Protein AF-A0A1F9FUG2-F1 (afdb_monomer)

Solvent-accessible surface area (backbone atoms only — not comparable to full-atom values): 23992 Å² total; per-residue (Å²): 134,61,68,73,54,54,50,52,51,43,52,47,47,46,50,37,48,52,38,9,54,42,30,33,68,20,36,70,63,95,47,53,43,41,27,38,50,84,50,71,57,37,50,53,58,40,46,57,59,50,36,27,76,37,62,72,52,45,26,29,52,54,48,45,42,77,77,50,46,80,64,53,44,58,70,58,37,41,52,51,54,63,70,66,72,43,46,67,52,24,31,48,50,25,28,53,40,50,73,71,40,47,80,83,36,43,69,44,36,53,52,19,57,75,59,46,72,91,72,84,62,76,39,66,48,55,83,70,70,69,81,81,84,64,55,65,69,32,66,60,35,44,76,50,30,28,49,40,50,64,70,86,64,50,94,35,63,56,57,70,68,57,29,44,43,56,23,35,59,58,47,30,23,71,73,64,36,59,44,72,62,17,53,50,53,39,53,50,50,40,43,52,61,39,36,81,75,37,99,64,79,70,79,37,54,64,54,50,12,57,67,64,77,48,57,50,69,56,41,50,51,50,47,52,53,33,40,75,68,56,44,35,41,84,32,76,85,37,92,87,42,84,84,54,72,31,73,41,74,46,73,91,83,66,71,76,41,48,93,81,37,47,68,35,72,64,56,44,57,61,53,32,50,44,47,51,48,49,53,50,51,52,52,50,59,72,72,56,85,52,64,68,60,47,42,51,55,52,50,54,48,45,72,68,41,46,57,59,54,63,64,33,89,66,50,68,52,72,76,68,91,65,79,80,76,67,65,73,85,80,53,53,62,65,57,54,49,47,53,53,38,54,53,52,45,53,51,45,31,60,44,38,48,47,44,34,32,30,37,71,84,81,62,52,70,43,72,45,92,61,84,65,58,72,77,65,68,74,61,92,84,58,92,86,53,67,52,62,40,90,85,77,65,53,69,38,61,57,81,48,73,57,36,35,32,45,48,98,71,56,46,81,38,71,49,77,61,79,74,89,126

Sequence (421 aa):
MSQKKYHKELLKIVLDLAWAQWNRLGLLGASGTNLFSTDIEASILLFADVVRYDGRLYDGVWYWFKRYGDVVNQERLKTLIQKEKDEWVARFLGAFLEKQSPSQWKTVIKQCQRMCTPTWKEIPLSTTMSQKGWGDKDTLFLKWGILFHDVLPREKLQDHDWILRTNAQLRYRYLCGVSLRADVLYLLSVSHKIKHKKEKDYHTSVRLAYLLDCNLSTVHRIKNDFEKGGFLSPSRDSVHNPHIMTWSFQNHVFLPSDKYFDHGIVYWSDINRLLRAALILNTELMEIQDEAICKSHIVTFQDKFFPILDNHHEIPVFAPYGTALKPLEDYSVEQLIALVVERLQLFSYIICQALMLRCARCKTIFPSPMQGMISSLKKSELFNNTIQCPHCGFSFLTSKPDFFYYSNIGTEELILFQSES

Nearest PDB structures (foldseek):
  2jt1-assembly1_A  TM=7.414E-01  e=3.542E-01  Salmonella enterica subsp. enterica serovar Typhimurium str. LT2
  3bj6-assembly1_B  TM=3.989E-01  e=2.202E-01  Ruegeria pomeroyi DSS-3
  2fbh-assembly1_A  TM=4.488E-01  e=2.663E-01  Pseudomonas aeruginosa
  4zzl-assembly1_A  TM=3.578E-01  e=1.910E-01  Pseudomonas aeruginosa
  4em0-assembly1_B  TM=3.199E-01  e=4.492E-01  Staphylococcus aureus subsp. aureus MRSA252

pLDDT: mean 78.96, std 16.99, range [36.53, 98.19]

Structure (mmCIF, N/CA/C/O backbone):
data_AF-A0A1F9FUG2-F1
#
_entry.id   AF-A0A1F9FUG2-F1
#
loop_
_atom_site.group_PDB
_atom_site.id
_atom_site.type_symbol
_atom_site.label_atom_id
_atom_site.label_alt_id
_atom_site.label_comp_id
_atom_site.label_asym_id
_atom_site.label_entity_id
_atom_site.label_seq_id
_atom_site.pdbx_PDB_ins_code
_atom_site.Cartn_x
_atom_site.Cartn_y
_atom_site.Cartn_z
_atom_site.occupancy
_atom_site.B_iso_or_equiv
_atom_site.auth_seq_id
_atom_site.auth_comp_id
_atom_site.auth_asym_id
_atom_site.auth_atom_id
_atom_site.pdbx_PDB_model_num
ATOM 1 N N . MET A 1 1 ? -23.568 17.817 12.017 1.00 53.44 1 MET A N 1
ATOM 2 C CA . MET A 1 1 ? -23.469 16.395 11.596 1.00 53.44 1 MET A CA 1
ATOM 3 C C . MET A 1 1 ? -22.991 15.582 12.790 1.00 53.44 1 MET A C 1
ATOM 5 O O . MET A 1 1 ? -22.124 16.075 13.488 1.00 53.44 1 MET A O 1
ATOM 9 N N . SER A 1 2 ? -23.548 14.396 13.065 1.00 73.25 2 SER A N 1
ATOM 10 C CA . SER A 1 2 ? -23.155 13.596 14.244 1.00 73.25 2 SER A CA 1
ATOM 11 C C . SER A 1 2 ? -21.760 12.977 14.085 1.00 73.25 2 SER A C 1
ATOM 13 O O . SER A 1 2 ? -21.471 12.479 12.998 1.00 73.25 2 SER A O 1
ATOM 15 N N . GLN A 1 3 ? -20.976 12.873 15.162 1.00 71.69 3 GLN A N 1
ATOM 16 C CA . GLN A 1 3 ? -19.680 12.170 15.241 1.00 71.69 3 GLN A CA 1
ATOM 17 C C . GLN A 1 3 ? -19.681 10.804 14.517 1.00 71.69 3 GLN A C 1
ATOM 19 O O . GLN A 1 3 ? -18.823 10.527 13.682 1.00 71.69 3 GLN A O 1
ATOM 24 N N . LYS A 1 4 ? -20.738 9.996 14.700 1.00 80.81 4 LYS A N 1
ATOM 25 C CA . LYS A 1 4 ? -20.936 8.701 14.008 1.00 80.81 4 LYS A CA 1
ATOM 26 C C . LYS A 1 4 ? -20.888 8.771 12.475 1.00 80.81 4 LYS A C 1
ATOM 28 O O . LYS A 1 4 ? -20.568 7.773 11.835 1.00 80.81 4 LYS A O 1
ATOM 33 N N . LYS A 1 5 ? -21.258 9.906 11.875 1.00 83.69 5 LYS A N 1
ATOM 34 C CA . LYS A 1 5 ? -21.234 10.098 10.418 1.00 83.69 5 LYS A CA 1
ATOM 35 C C . LYS A 1 5 ? -19.790 10.208 9.929 1.00 83.69 5 LYS A C 1
ATOM 37 O O . LYS A 1 5 ? -19.425 9.480 9.014 1.00 83.69 5 LYS A O 1
ATOM 42 N N . TYR A 1 6 ? -18.974 11.024 10.593 1.00 81.38 6 TYR A N 1
ATOM 43 C CA . TYR A 1 6 ? -17.572 11.198 10.224 1.00 81.38 6 TYR A CA 1
ATOM 44 C C . TYR A 1 6 ? -16.756 9.917 10.390 1.00 81.38 6 TYR A C 1
ATOM 46 O O . TYR A 1 6 ? -15.960 9.594 9.518 1.00 81.38 6 TYR A O 1
ATOM 54 N N . HIS A 1 7 ? -17.019 9.128 11.437 1.00 84.25 7 HIS A N 1
ATOM 55 C CA . HIS A 1 7 ? -16.377 7.819 11.594 1.00 84.25 7 HIS A CA 1
ATOM 56 C C . HIS A 1 7 ? -16.647 6.881 10.415 1.00 84.25 7 HIS A C 1
ATOM 58 O O . HIS A 1 7 ? -15.749 6.207 9.909 1.00 84.25 7 HIS A O 1
ATOM 64 N N . LYS A 1 8 ? -17.901 6.847 9.947 1.00 89.19 8 LYS A N 1
ATOM 65 C CA . LYS A 1 8 ? -18.280 6.058 8.770 1.00 89.19 8 LYS A CA 1
ATOM 66 C C . LYS A 1 8 ? -17.618 6.586 7.500 1.00 89.19 8 LYS A C 1
ATOM 68 O O . LYS A 1 8 ? -17.197 5.782 6.676 1.00 89.19 8 LYS A O 1
ATOM 73 N N . GLU A 1 9 ? -17.529 7.904 7.339 1.00 88.69 9 GLU A N 1
ATOM 74 C CA . GLU A 1 9 ? -16.886 8.534 6.181 1.00 88.69 9 GLU A CA 1
ATOM 75 C C . GLU A 1 9 ? -15.378 8.270 6.152 1.00 88.69 9 GLU A C 1
ATOM 77 O O . GLU A 1 9 ? -14.865 7.833 5.125 1.00 88.69 9 GLU A O 1
ATOM 82 N N . LEU A 1 10 ? -14.684 8.435 7.281 1.00 89.62 10 LEU A N 1
ATOM 83 C CA . LEU A 1 10 ? -13.253 8.162 7.397 1.00 89.62 10 LEU A CA 1
ATOM 84 C C . LEU A 1 10 ? -12.935 6.694 7.091 1.00 89.62 10 LEU A C 1
ATOM 86 O O . LEU A 1 10 ? -12.085 6.408 6.247 1.00 89.62 10 LEU A O 1
ATOM 90 N N . LEU A 1 11 ? -13.670 5.763 7.713 1.00 92.06 11 LEU A N 1
ATOM 91 C CA . LEU A 1 11 ? -13.521 4.335 7.437 1.00 92.06 11 LEU A CA 1
ATOM 92 C C . LEU A 1 11 ? -13.787 4.021 5.960 1.00 92.06 11 LEU A C 1
ATOM 94 O O . LEU A 1 11 ? -13.017 3.290 5.339 1.00 92.06 11 LEU A O 1
ATOM 98 N N . LYS A 1 12 ? -14.848 4.596 5.380 1.00 91.75 12 LYS A N 1
ATOM 99 C CA . LYS A 1 12 ? -15.172 4.421 3.962 1.00 91.75 12 LYS A CA 1
ATOM 100 C C . LYS A 1 12 ? -14.026 4.886 3.063 1.00 91.75 12 LYS A C 1
ATOM 102 O O . LYS A 1 12 ? -13.679 4.162 2.139 1.00 91.75 12 LYS A O 1
ATOM 107 N N . ILE A 1 13 ? -13.428 6.049 3.330 1.00 90.50 13 ILE A N 1
ATOM 108 C CA . ILE A 1 13 ? -12.321 6.581 2.520 1.00 90.50 13 ILE A CA 1
ATOM 109 C C . ILE A 1 13 ? -11.106 5.654 2.572 1.00 90.50 13 ILE A C 1
ATOM 111 O O . ILE A 1 13 ? -10.525 5.356 1.528 1.00 90.50 13 ILE A O 1
ATOM 115 N N . VAL A 1 14 ? -10.736 5.172 3.763 1.00 93.75 14 VAL A N 1
ATOM 116 C CA . VAL A 1 14 ? -9.607 4.243 3.909 1.00 93.75 14 VAL A CA 1
ATOM 117 C C . VAL A 1 14 ? -9.876 2.932 3.167 1.00 93.75 14 VAL A C 1
ATOM 119 O O . VAL A 1 14 ? -9.007 2.453 2.438 1.00 93.75 14 VAL A O 1
ATOM 122 N N . LEU A 1 15 ? -11.085 2.377 3.298 1.00 93.38 15 LEU A N 1
ATOM 123 C CA . LEU A 1 15 ? -11.486 1.173 2.570 1.00 93.38 15 LEU A CA 1
ATOM 124 C C . LEU A 1 15 ? -11.475 1.393 1.054 1.00 93.38 15 LEU A C 1
ATOM 126 O O . LEU A 1 15 ? -10.955 0.546 0.336 1.00 93.38 15 LEU A O 1
ATOM 130 N N . ASP A 1 16 ? -11.985 2.524 0.566 1.00 92.00 16 ASP A N 1
ATOM 131 C CA . ASP A 1 16 ? -11.990 2.851 -0.863 1.00 92.00 16 ASP A CA 1
ATOM 132 C C . ASP A 1 16 ? -10.573 2.964 -1.431 1.00 92.00 16 ASP A C 1
ATOM 134 O O . ASP A 1 16 ? -10.309 2.461 -2.521 1.00 92.00 16 ASP A O 1
ATOM 138 N N . LEU A 1 17 ? -9.648 3.580 -0.689 1.00 93.12 17 LEU A N 1
ATOM 139 C CA . LEU A 1 17 ? -8.240 3.685 -1.079 1.00 93.12 17 LEU A CA 1
ATOM 140 C C . LEU A 1 17 ? -7.525 2.331 -1.065 1.00 93.12 17 LEU A C 1
ATOM 142 O O . LEU A 1 17 ? -6.731 2.050 -1.964 1.00 93.12 17 LEU A O 1
ATOM 146 N N . ALA A 1 18 ? -7.807 1.480 -0.077 1.00 95.38 18 ALA A N 1
ATOM 147 C CA . ALA A 1 18 ? -7.277 0.121 -0.047 1.00 95.38 18 ALA A CA 1
ATOM 148 C C . ALA A 1 18 ? -7.804 -0.694 -1.238 1.00 95.38 18 ALA A C 1
ATOM 150 O O . ALA A 1 18 ? -7.018 -1.287 -1.977 1.00 95.38 18 ALA A O 1
ATOM 151 N N . TRP A 1 19 ? -9.117 -0.661 -1.484 1.00 94.56 19 TRP A N 1
ATOM 152 C CA . TRP A 1 19 ? -9.722 -1.286 -2.658 1.00 94.56 19 TRP A CA 1
ATOM 153 C C . TRP A 1 19 ? -9.151 -0.732 -3.959 1.00 94.56 19 TRP A C 1
ATOM 155 O O . TRP A 1 19 ? -8.873 -1.515 -4.855 1.00 94.56 19 TRP A O 1
ATOM 165 N N . ALA A 1 20 ? -8.889 0.570 -4.070 1.00 93.00 20 ALA A N 1
ATOM 166 C CA . ALA A 1 20 ? -8.302 1.146 -5.276 1.00 93.00 20 ALA A CA 1
ATOM 167 C C . ALA A 1 20 ? -6.901 0.599 -5.588 1.00 93.00 20 ALA A C 1
ATOM 169 O O . ALA A 1 20 ? -6.603 0.316 -6.754 1.00 93.00 20 ALA A O 1
ATOM 170 N N . GLN A 1 21 ? -6.060 0.406 -4.564 1.00 95.00 21 GLN A N 1
ATOM 171 C CA . GLN A 1 21 ? -4.744 -0.229 -4.710 1.00 95.00 21 GLN A CA 1
ATOM 172 C C . GLN A 1 21 ? -4.877 -1.681 -5.193 1.00 95.00 21 GLN A C 1
ATOM 174 O O . GLN A 1 21 ? -4.188 -2.097 -6.123 1.00 95.00 21 GLN A O 1
ATOM 179 N N . TRP A 1 22 ? -5.809 -2.443 -4.623 1.00 96.00 22 TRP A N 1
ATOM 180 C CA . TRP A 1 22 ? -6.008 -3.845 -4.988 1.00 96.00 22 TRP A CA 1
ATOM 181 C C . TRP A 1 22 ? -6.750 -4.048 -6.316 1.00 96.00 22 TRP A C 1
ATOM 183 O O . TRP A 1 22 ? -6.428 -4.966 -7.067 1.00 96.00 22 TRP A O 1
ATOM 193 N N . ASN A 1 23 ? -7.669 -3.157 -6.678 1.00 93.69 23 ASN A N 1
ATOM 194 C CA . ASN A 1 23 ? -8.312 -3.138 -7.990 1.00 93.69 23 ASN A CA 1
ATOM 195 C C . ASN A 1 23 ? -7.268 -2.946 -9.096 1.00 93.69 23 ASN A C 1
ATOM 197 O O . ASN A 1 23 ? -7.302 -3.618 -10.123 1.00 93.69 23 ASN A O 1
ATOM 201 N N . ARG A 1 24 ? -6.263 -2.098 -8.845 1.00 92.31 24 ARG A N 1
ATOM 202 C CA . ARG A 1 24 ? -5.104 -1.913 -9.732 1.00 92.31 24 ARG A CA 1
ATOM 203 C C . ARG A 1 24 ? -4.218 -3.164 -9.838 1.00 92.31 24 ARG A C 1
ATOM 205 O O . ARG A 1 24 ? -3.520 -3.336 -10.836 1.00 92.31 24 ARG A O 1
ATOM 212 N N . LEU A 1 25 ? -4.265 -4.054 -8.850 1.00 95.06 25 LEU A N 1
ATOM 213 C CA . LEU A 1 25 ? -3.612 -5.367 -8.876 1.00 95.06 25 LEU A CA 1
ATOM 214 C C . LEU A 1 25 ? -4.491 -6.471 -9.481 1.00 95.06 25 LEU A C 1
ATOM 216 O O . LEU A 1 25 ? -4.053 -7.619 -9.549 1.00 95.06 25 LEU A O 1
ATOM 220 N N . GLY A 1 26 ? -5.698 -6.136 -9.946 1.00 94.44 26 GLY A N 1
ATOM 221 C CA . GLY A 1 26 ? -6.596 -7.076 -10.607 1.00 94.44 26 GLY A CA 1
ATOM 222 C C . GLY A 1 26 ? -7.781 -7.540 -9.793 1.00 94.44 26 GLY A C 1
ATOM 223 O O . GLY A 1 26 ? -8.523 -8.372 -10.297 1.00 94.44 26 GLY A O 1
ATOM 224 N N . LEU A 1 27 ? -7.982 -7.072 -8.562 1.00 94.38 27 LEU A N 1
ATOM 225 C CA . LEU A 1 27 ? -9.148 -7.505 -7.796 1.00 94.38 27 LEU A CA 1
ATOM 226 C C . LEU A 1 27 ? -10.426 -6.861 -8.343 1.00 94.38 27 LEU A C 1
ATOM 228 O O . LEU A 1 27 ? -10.450 -5.695 -8.730 1.00 94.38 27 LEU A O 1
ATOM 232 N N . LEU A 1 28 ? -11.511 -7.632 -8.358 1.00 89.00 28 LEU A N 1
ATOM 233 C CA . LEU A 1 28 ? -12.848 -7.130 -8.664 1.00 89.00 28 LEU A CA 1
ATOM 234 C C . LEU A 1 28 ? -13.474 -6.547 -7.390 1.00 89.00 28 LEU A C 1
ATOM 236 O O . LEU A 1 28 ? -13.948 -7.289 -6.523 1.00 89.00 28 LEU A O 1
ATOM 240 N N . GLY A 1 29 ? -13.465 -5.218 -7.277 1.00 83.56 29 GLY A N 1
ATOM 241 C CA . GLY A 1 29 ? -13.989 -4.466 -6.135 1.00 83.56 29 GLY A CA 1
ATOM 242 C C . GLY A 1 29 ? -14.964 -3.353 -6.526 1.00 83.56 29 GLY A C 1
ATOM 243 O O . GLY A 1 29 ? -15.112 -3.014 -7.695 1.00 83.56 29 GLY A O 1
ATOM 244 N N . ALA A 1 30 ? -15.639 -2.780 -5.525 1.00 70.56 30 ALA A N 1
ATOM 245 C CA . ALA A 1 30 ? -16.687 -1.768 -5.718 1.00 70.56 30 ALA A CA 1
ATOM 246 C C . ALA A 1 30 ? -16.171 -0.314 -5.786 1.00 70.56 30 ALA A C 1
ATOM 248 O O . ALA A 1 30 ? -16.952 0.595 -6.061 1.00 70.56 30 ALA A O 1
ATOM 249 N N . SER A 1 31 ? -14.888 -0.085 -5.499 1.00 81.25 31 SER A N 1
ATOM 250 C CA . SER A 1 31 ? -14.279 1.253 -5.469 1.00 81.25 31 SER A CA 1
ATOM 251 C C . SER A 1 31 ? -13.568 1.583 -6.790 1.00 81.25 31 SER A C 1
ATOM 253 O O . SER A 1 31 ? -13.533 0.771 -7.715 1.00 81.25 31 SER A O 1
ATOM 255 N N . GLY A 1 32 ? -12.995 2.787 -6.888 1.00 83.12 32 GLY A N 1
ATOM 256 C CA . GLY A 1 32 ? -12.189 3.198 -8.042 1.00 83.12 32 GLY A CA 1
ATOM 257 C C . GLY A 1 32 ? -10.951 2.319 -8.258 1.00 83.12 32 GLY A C 1
ATOM 258 O O . GLY A 1 32 ? -10.677 1.397 -7.496 1.00 83.12 32 GLY A O 1
ATOM 259 N N . THR A 1 33 ? -10.183 2.596 -9.309 1.00 86.38 33 THR A N 1
ATOM 260 C CA . THR A 1 33 ? -8.877 1.955 -9.539 1.00 86.38 33 THR A CA 1
ATOM 261 C C . THR A 1 33 ? -7.780 2.984 -9.312 1.00 86.38 33 THR A C 1
ATOM 263 O O . THR A 1 33 ? -7.909 4.105 -9.789 1.00 86.38 33 THR A O 1
ATOM 266 N N . ASN A 1 34 ? -6.703 2.624 -8.611 1.00 89.38 34 ASN A N 1
ATOM 267 C CA . ASN A 1 34 ? -5.526 3.484 -8.483 1.00 89.38 34 ASN A CA 1
ATOM 268 C C . ASN A 1 34 ? -4.868 3.695 -9.858 1.00 89.38 34 ASN A C 1
ATOM 270 O O . ASN A 1 34 ? -4.516 2.730 -10.539 1.00 89.38 34 ASN A O 1
ATOM 274 N N . LEU A 1 35 ? -4.682 4.953 -10.256 1.00 85.31 35 LEU A N 1
ATOM 275 C CA . LEU A 1 35 ? -4.138 5.316 -11.571 1.00 85.31 35 LEU A CA 1
ATOM 276 C C . LEU A 1 35 ? -2.665 5.733 -11.529 1.00 85.31 35 LEU A C 1
ATOM 278 O O . LEU A 1 35 ? -2.045 5.997 -12.562 1.00 85.31 35 LEU A O 1
ATOM 282 N N . PHE A 1 36 ? -2.084 5.759 -10.341 1.00 88.50 36 PHE A N 1
ATOM 283 C CA . PHE A 1 36 ? -0.675 6.021 -10.120 1.00 88.50 36 PHE A CA 1
ATOM 284 C C . PHE A 1 36 ? 0.094 4.705 -10.016 1.00 88.50 36 PHE A C 1
ATOM 286 O O . PHE A 1 36 ? -0.472 3.613 -10.141 1.00 88.50 36 PHE A O 1
ATOM 293 N N . SER A 1 37 ? 1.405 4.805 -9.782 1.00 88.88 37 SER A N 1
ATOM 294 C CA . SER A 1 37 ? 2.208 3.634 -9.445 1.00 88.88 37 SER A CA 1
ATOM 295 C C . SER A 1 37 ? 1.546 2.836 -8.317 1.00 88.88 37 SER A C 1
ATOM 297 O O . SER A 1 37 ? 0.805 3.417 -7.533 1.00 88.88 37 SER A O 1
ATOM 299 N N . THR A 1 38 ? 1.771 1.530 -8.215 1.00 89.06 38 THR A N 1
ATOM 300 C CA . THR A 1 38 ? 1.345 0.719 -7.063 1.00 89.06 38 THR A CA 1
ATOM 301 C C . THR A 1 38 ? 2.572 0.129 -6.398 1.00 89.06 38 THR A C 1
ATOM 303 O O . THR A 1 38 ? 3.596 -0.058 -7.049 1.00 89.06 38 THR A O 1
ATOM 306 N N . ASP A 1 39 ? 2.463 -0.127 -5.102 1.00 94.50 39 ASP A N 1
ATOM 307 C CA . ASP A 1 39 ? 3.469 -0.817 -4.316 1.00 94.50 39 ASP A CA 1
ATOM 308 C C . ASP A 1 39 ? 2.815 -2.025 -3.646 1.00 94.50 39 ASP A C 1
ATOM 310 O O . ASP A 1 39 ? 2.018 -1.883 -2.715 1.00 94.50 39 ASP A O 1
ATOM 314 N N . ILE A 1 40 ? 3.137 -3.217 -4.146 1.00 96.81 40 ILE A N 1
ATOM 315 C CA . ILE A 1 40 ? 2.539 -4.471 -3.687 1.00 96.81 40 ILE A CA 1
ATOM 316 C C . ILE A 1 40 ? 2.840 -4.710 -2.203 1.00 96.81 40 ILE A C 1
ATOM 318 O O . ILE A 1 40 ? 1.921 -4.979 -1.431 1.00 96.81 40 ILE A O 1
ATOM 322 N N . GLU A 1 41 ? 4.099 -4.581 -1.773 1.00 97.69 41 GLU A N 1
ATOM 323 C CA . GLU A 1 41 ? 4.466 -4.876 -0.383 1.00 97.69 41 GLU A CA 1
ATOM 324 C C . GLU A 1 41 ? 3.886 -3.854 0.601 1.00 97.69 41 GLU A C 1
ATOM 326 O O . GLU A 1 41 ? 3.427 -4.243 1.675 1.00 97.69 41 GLU A O 1
ATOM 331 N N . ALA A 1 42 ? 3.830 -2.570 0.236 1.00 96.19 42 ALA A N 1
ATOM 332 C CA . ALA A 1 42 ? 3.160 -1.570 1.066 1.00 96.19 42 ALA A CA 1
ATOM 333 C C . ALA A 1 42 ? 1.639 -1.803 1.127 1.00 96.19 42 ALA A C 1
ATOM 335 O O . ALA A 1 42 ? 1.034 -1.617 2.186 1.00 96.19 42 ALA A O 1
ATOM 336 N N . SER A 1 43 ? 1.009 -2.232 0.025 1.00 97.31 43 SER A N 1
ATOM 337 C CA . SER A 1 43 ? -0.428 -2.564 -0.020 1.00 97.31 43 SER A CA 1
ATOM 338 C C . SER A 1 43 ? -0.771 -3.746 0.894 1.00 97.31 43 SER A C 1
ATOM 340 O O . SER A 1 43 ? -1.830 -3.761 1.523 1.00 97.31 43 SER A O 1
ATOM 342 N N . ILE A 1 44 ? 0.142 -4.718 1.015 1.00 97.88 44 ILE A N 1
ATOM 343 C CA . ILE A 1 44 ? 0.012 -5.877 1.913 1.00 97.88 44 ILE A CA 1
ATOM 344 C C . ILE A 1 44 ? -0.000 -5.452 3.390 1.00 97.88 44 ILE A C 1
ATOM 346 O O . ILE A 1 44 ? -0.750 -6.024 4.181 1.00 97.88 44 ILE A O 1
ATOM 350 N N . LEU A 1 45 ? 0.778 -4.436 3.778 1.00 97.00 45 LEU A N 1
ATOM 351 C CA . LEU A 1 45 ? 0.737 -3.920 5.152 1.00 97.00 45 LEU A CA 1
ATOM 352 C C . LEU A 1 45 ? -0.599 -3.248 5.464 1.00 97.00 45 LEU A C 1
ATOM 354 O O . LEU A 1 45 ? -1.174 -3.509 6.515 1.00 97.00 45 LEU A O 1
ATOM 358 N N . LEU A 1 46 ? -1.118 -2.418 4.549 1.00 96.94 46 LEU A N 1
ATOM 359 C CA . LEU A 1 46 ? -2.438 -1.809 4.729 1.00 96.94 46 LEU A CA 1
ATOM 360 C C . LEU A 1 46 ? -3.524 -2.884 4.826 1.00 96.94 46 LEU A C 1
ATOM 362 O O . LEU A 1 46 ? -4.398 -2.791 5.687 1.00 96.94 46 LEU A O 1
ATOM 366 N N . PHE A 1 47 ? -3.442 -3.913 3.973 1.00 96.69 47 PHE A N 1
ATOM 367 C CA . PHE A 1 47 ? -4.351 -5.059 3.970 1.00 96.69 47 PHE A CA 1
ATOM 368 C C . PHE A 1 47 ? -4.513 -5.688 5.360 1.00 96.69 47 PHE A C 1
ATOM 370 O O . PHE A 1 47 ? -5.645 -5.969 5.755 1.00 96.69 47 PHE A O 1
ATOM 377 N N . ALA A 1 48 ? -3.423 -5.833 6.122 1.00 95.62 48 ALA A N 1
ATOM 378 C CA . ALA A 1 48 ? -3.458 -6.411 7.465 1.00 95.62 48 ALA A CA 1
ATOM 379 C C . ALA A 1 48 ? -4.394 -5.671 8.438 1.00 95.62 48 ALA A C 1
ATOM 381 O O . ALA A 1 48 ? -4.963 -6.292 9.334 1.00 95.62 48 ALA A O 1
ATOM 382 N N . ASP A 1 49 ? -4.601 -4.366 8.253 1.00 93.75 49 ASP A N 1
ATOM 383 C CA . ASP A 1 49 ? -5.523 -3.578 9.074 1.00 93.75 49 ASP A CA 1
ATOM 384 C C . ASP A 1 49 ? -6.924 -3.491 8.475 1.00 93.75 49 ASP A C 1
ATOM 386 O O . ASP A 1 49 ? -7.916 -3.671 9.185 1.00 93.75 49 ASP A O 1
ATOM 390 N N . VAL A 1 50 ? -7.040 -3.244 7.166 1.00 93.62 50 VAL A N 1
ATOM 391 C CA . VAL A 1 50 ? -8.355 -3.024 6.535 1.00 93.62 50 VAL A CA 1
ATOM 392 C C . VAL A 1 50 ? -9.228 -4.274 6.514 1.00 93.62 50 VAL A C 1
ATOM 394 O O . VAL A 1 50 ? -10.455 -4.174 6.541 1.00 93.62 50 VAL A O 1
ATOM 397 N N . VAL A 1 51 ? -8.616 -5.457 6.541 1.00 91.25 51 VAL A N 1
ATOM 398 C CA . VAL A 1 51 ? -9.324 -6.739 6.564 1.00 91.25 51 VAL A CA 1
ATOM 399 C C . VAL A 1 51 ? -10.232 -6.906 7.786 1.00 91.25 51 VAL A C 1
ATOM 401 O O . VAL A 1 51 ? -11.235 -7.617 7.728 1.00 91.25 51 VAL A O 1
ATOM 404 N N . ARG A 1 52 ? -9.923 -6.201 8.882 1.00 89.25 52 ARG A N 1
ATOM 405 C CA . ARG A 1 52 ? -10.736 -6.205 10.102 1.00 89.25 52 ARG A CA 1
ATOM 406 C C . ARG A 1 52 ? -12.110 -5.574 9.888 1.00 89.25 52 ARG A C 1
ATOM 408 O O . ARG A 1 52 ? -13.064 -5.899 10.598 1.00 89.25 52 ARG A O 1
ATOM 415 N N . TYR A 1 53 ? -12.199 -4.690 8.897 1.00 89.25 53 TYR A N 1
ATOM 416 C CA . TYR A 1 53 ? -13.372 -3.883 8.595 1.00 89.25 53 TYR A CA 1
ATOM 417 C C . TYR A 1 53 ? -14.105 -4.340 7.326 1.00 89.25 53 TYR A C 1
ATOM 419 O O . TYR A 1 53 ? -15.310 -4.115 7.226 1.00 89.25 53 TYR A O 1
ATOM 427 N N . ASP A 1 54 ? -13.421 -5.000 6.381 1.00 88.56 54 ASP A N 1
ATOM 428 C CA . ASP A 1 54 ? -14.026 -5.534 5.152 1.00 88.56 54 ASP A CA 1
ATOM 429 C C . ASP A 1 54 ? -13.487 -6.928 4.786 1.00 88.56 54 ASP A C 1
ATOM 431 O O . ASP A 1 54 ? -12.485 -7.080 4.082 1.00 88.56 54 ASP A O 1
ATOM 435 N N . GLY A 1 55 ? -14.207 -7.970 5.212 1.00 86.50 55 GLY A N 1
ATOM 436 C CA . GLY A 1 55 ? -13.855 -9.363 4.918 1.00 86.50 55 GLY A CA 1
ATOM 437 C C . GLY A 1 55 ? -13.870 -9.717 3.425 1.00 86.50 55 GLY A C 1
ATOM 438 O O . GLY A 1 55 ? -13.203 -10.660 3.017 1.00 86.50 55 GLY A O 1
ATOM 439 N N . ARG A 1 56 ? -14.549 -8.943 2.563 1.00 87.38 56 ARG A N 1
ATOM 440 C CA . ARG A 1 56 ? -14.535 -9.205 1.109 1.00 87.38 56 ARG A CA 1
ATOM 441 C C . ARG A 1 56 ? -13.147 -8.983 0.513 1.00 87.38 56 ARG A C 1
ATOM 443 O O . ARG A 1 56 ? -12.830 -9.592 -0.509 1.00 87.38 56 ARG A O 1
ATOM 450 N N . LEU A 1 57 ? -12.350 -8.107 1.129 1.00 90.69 57 LEU A N 1
ATOM 451 C CA . LEU A 1 57 ? -10.977 -7.861 0.715 1.00 90.69 57 LEU A CA 1
ATOM 452 C C . LEU A 1 57 ? -10.066 -9.031 1.107 1.00 90.69 57 LEU A C 1
ATOM 454 O O . LEU A 1 57 ? -9.189 -9.374 0.321 1.00 90.69 57 LEU A O 1
ATOM 458 N N . TYR A 1 58 ? -10.315 -9.699 2.246 1.00 91.50 58 TYR A N 1
ATOM 459 C CA . TYR A 1 58 ? -9.627 -10.952 2.603 1.00 91.50 58 TYR A CA 1
ATOM 460 C C . TYR A 1 58 ? -9.740 -11.972 1.476 1.00 91.50 58 TYR A C 1
ATOM 462 O O . TYR A 1 58 ? -8.717 -12.420 0.971 1.00 91.50 58 TYR A O 1
ATOM 470 N N . ASP A 1 59 ? -10.968 -12.280 1.047 1.00 88.75 59 ASP A N 1
ATOM 471 C CA . ASP A 1 59 ? -11.235 -13.287 0.015 1.00 88.75 59 ASP A CA 1
ATOM 472 C C . ASP A 1 59 ? -10.458 -12.990 -1.276 1.00 88.75 59 ASP A C 1
ATOM 474 O O . ASP A 1 59 ? -9.820 -13.871 -1.857 1.00 88.75 59 ASP A O 1
ATOM 478 N N . GLY A 1 60 ? -10.507 -11.731 -1.720 1.00 92.00 60 GLY A N 1
ATOM 479 C CA . GLY A 1 60 ? -9.862 -11.303 -2.955 1.00 92.00 60 GLY A CA 1
ATOM 480 C C . GLY A 1 60 ? -8.337 -11.334 -2.863 1.00 92.00 60 GLY A C 1
ATOM 481 O O . GLY A 1 60 ? -7.682 -11.861 -3.761 1.00 92.00 60 GLY A O 1
ATOM 482 N N . VAL A 1 61 ? -7.763 -10.817 -1.772 1.00 94.88 61 VAL A N 1
ATOM 483 C CA . VAL A 1 61 ? -6.305 -10.798 -1.566 1.00 94.88 61 VAL A CA 1
ATOM 484 C C . VAL A 1 61 ? -5.774 -12.210 -1.346 1.00 94.88 61 VAL A C 1
ATOM 486 O O . VAL A 1 61 ? -4.724 -12.562 -1.880 1.00 94.88 61 VAL A O 1
ATOM 489 N N . TRP A 1 62 ? -6.524 -13.056 -0.639 1.00 93.75 62 TRP A N 1
ATOM 490 C CA . TRP A 1 62 ? -6.219 -14.472 -0.473 1.00 93.75 62 TRP A CA 1
ATOM 491 C C . TRP A 1 62 ? -6.056 -15.170 -1.824 1.00 93.75 62 TRP A C 1
ATOM 493 O O . TRP A 1 62 ? -5.056 -15.848 -2.067 1.00 93.75 62 TRP A O 1
ATOM 503 N N . TYR A 1 63 ? -7.025 -14.979 -2.723 1.00 92.94 63 TYR A N 1
ATOM 504 C CA . TYR A 1 63 ? -6.974 -15.559 -4.060 1.00 92.94 63 TYR A CA 1
ATOM 505 C C . TYR A 1 63 ? -5.877 -14.922 -4.930 1.00 92.94 63 TYR A C 1
ATOM 507 O O . TYR A 1 63 ? -5.199 -15.627 -5.679 1.00 92.94 63 TYR A O 1
ATOM 515 N N . TRP A 1 64 ? -5.633 -13.614 -4.788 1.00 95.88 64 TRP A N 1
ATOM 516 C CA . TRP A 1 64 ? -4.528 -12.931 -5.463 1.00 95.88 64 TRP A CA 1
ATOM 517 C C . TRP A 1 64 ? -3.171 -13.533 -5.088 1.00 95.88 64 TRP A C 1
ATOM 519 O O . TRP A 1 64 ? -2.395 -13.865 -5.978 1.00 95.88 64 TRP A O 1
ATOM 529 N N . PHE A 1 65 ? -2.905 -13.767 -3.799 1.00 96.00 65 PHE A N 1
ATOM 530 C CA . PHE A 1 65 ? -1.658 -14.391 -3.336 1.00 96.00 65 PHE A CA 1
ATOM 531 C C . PHE A 1 65 ? -1.469 -15.811 -3.864 1.00 96.00 65 PHE A C 1
ATOM 533 O O . PHE A 1 65 ? -0.350 -16.189 -4.204 1.00 96.00 65 PHE A O 1
ATOM 540 N N . LYS A 1 66 ? -2.550 -16.583 -3.994 1.00 93.69 66 LYS A N 1
ATOM 541 C CA . LYS A 1 66 ? -2.484 -17.920 -4.592 1.00 93.69 66 LYS A CA 1
ATOM 542 C C . LYS A 1 66 ? -1.985 -17.881 -6.043 1.00 93.69 66 LYS A C 1
ATOM 544 O O . LYS A 1 66 ? -1.307 -18.810 -6.471 1.00 93.69 66 LYS A O 1
ATOM 549 N N . ARG A 1 67 ? -2.328 -16.831 -6.799 1.00 94.69 67 ARG A N 1
ATOM 550 C CA . ARG A 1 67 ? -1.995 -16.701 -8.229 1.00 94.69 67 ARG A CA 1
ATOM 551 C C . ARG A 1 67 ? -0.723 -15.899 -8.507 1.00 94.69 67 ARG A C 1
ATOM 553 O O . ARG A 1 67 ? -0.035 -16.197 -9.474 1.00 94.69 67 ARG A O 1
ATOM 560 N N . TYR A 1 68 ? -0.450 -14.888 -7.691 1.00 96.62 68 TYR A N 1
ATOM 561 C CA . TYR A 1 68 ? 0.586 -13.877 -7.915 1.00 96.62 68 TYR A CA 1
ATOM 562 C C . TYR A 1 68 ? 1.527 -13.713 -6.716 1.00 96.62 68 TYR A C 1
ATOM 564 O O . TYR A 1 68 ? 2.350 -12.808 -6.697 1.00 96.62 68 TYR A O 1
ATOM 572 N N . GLY A 1 69 ? 1.431 -14.544 -5.675 1.00 96.44 69 GLY A N 1
ATOM 573 C CA . GLY A 1 69 ? 2.278 -14.412 -4.484 1.00 96.44 69 GLY A CA 1
ATOM 574 C C . GLY A 1 69 ? 3.774 -14.590 -4.769 1.00 96.44 69 GLY A C 1
ATOM 575 O O . GLY A 1 69 ? 4.610 -14.120 -4.002 1.00 96.44 69 GLY A O 1
ATOM 576 N N . ASP A 1 70 ? 4.123 -15.246 -5.873 1.00 96.12 70 ASP A N 1
ATOM 577 C CA . ASP A 1 70 ? 5.491 -15.394 -6.364 1.00 96.12 70 ASP A CA 1
ATOM 578 C C . ASP A 1 70 ? 6.117 -14.062 -6.792 1.00 96.12 70 ASP A C 1
ATOM 580 O O . ASP A 1 70 ? 7.322 -13.898 -6.635 1.00 96.12 70 ASP A O 1
ATOM 584 N N . VAL A 1 71 ? 5.319 -13.087 -7.244 1.00 96.88 71 VAL A N 1
ATOM 585 C CA . VAL A 1 71 ? 5.810 -11.767 -7.676 1.00 96.88 71 VAL A CA 1
ATOM 586 C C . VAL A 1 71 ? 6.069 -10.791 -6.525 1.00 96.88 71 VAL A C 1
ATOM 588 O O . VAL A 1 71 ? 6.453 -9.644 -6.763 1.00 96.88 71 VAL A O 1
ATOM 591 N N . VAL A 1 72 ? 5.833 -11.192 -5.277 1.00 97.88 72 VAL A N 1
ATOM 592 C CA . VAL A 1 72 ? 6.041 -10.347 -4.096 1.00 97.88 72 VAL A CA 1
ATOM 593 C C . VAL A 1 72 ? 7.499 -10.422 -3.658 1.00 97.88 72 VAL A C 1
ATOM 595 O O . VAL A 1 72 ? 8.060 -11.496 -3.434 1.00 97.88 72 VAL A O 1
ATOM 598 N N . ASN A 1 73 ? 8.119 -9.264 -3.462 1.00 97.50 73 ASN A N 1
ATOM 599 C CA . ASN A 1 73 ? 9.486 -9.176 -2.979 1.00 97.50 73 ASN A CA 1
ATOM 600 C C . ASN A 1 73 ? 9.532 -9.462 -1.471 1.00 97.50 73 ASN A C 1
ATOM 602 O O . ASN A 1 73 ? 9.359 -8.568 -0.642 1.00 97.50 73 ASN A O 1
ATOM 606 N N . GLN A 1 74 ? 9.781 -10.725 -1.117 1.00 97.31 74 GLN A N 1
ATOM 607 C CA . GLN A 1 74 ? 9.768 -11.197 0.272 1.00 97.31 74 GLN A CA 1
ATOM 608 C C . GLN A 1 74 ? 10.765 -10.466 1.177 1.00 97.31 74 GLN A C 1
ATOM 610 O O . GLN A 1 74 ? 10.460 -10.184 2.335 1.00 97.31 74 GLN A O 1
ATOM 615 N N . GLU A 1 75 ? 11.955 -10.143 0.664 1.00 95.94 75 GLU A N 1
ATOM 616 C CA . GLU A 1 75 ? 12.979 -9.440 1.438 1.00 95.94 75 GLU A CA 1
ATOM 617 C C . GLU A 1 75 ? 12.539 -8.012 1.761 1.00 95.94 75 GLU A C 1
ATOM 619 O O . GLU A 1 75 ? 12.678 -7.567 2.900 1.00 95.94 75 GLU A O 1
ATOM 624 N N . ARG A 1 76 ? 11.927 -7.326 0.789 1.00 96.12 76 ARG A N 1
ATOM 625 C CA . ARG A 1 76 ? 11.355 -5.997 1.004 1.00 96.12 76 ARG A CA 1
ATOM 626 C C . ARG A 1 76 ? 10.157 -6.040 1.950 1.00 96.12 76 ARG A C 1
ATOM 628 O O . ARG A 1 76 ? 10.110 -5.245 2.885 1.00 96.12 76 ARG A O 1
ATOM 635 N N . LEU A 1 77 ? 9.242 -6.997 1.773 1.00 97.81 77 LEU A N 1
ATOM 636 C CA . LEU A 1 77 ? 8.101 -7.191 2.672 1.00 97.81 77 LEU A CA 1
ATOM 637 C C . LEU A 1 77 ? 8.567 -7.408 4.118 1.00 97.81 77 LEU A C 1
ATOM 639 O O . LEU A 1 77 ? 8.069 -6.762 5.034 1.00 97.81 77 LEU A O 1
ATOM 643 N N . LYS A 1 78 ? 9.582 -8.254 4.322 1.00 96.94 78 LYS A N 1
ATOM 644 C CA . LYS A 1 78 ? 10.201 -8.493 5.631 1.00 96.94 78 LYS A CA 1
ATOM 645 C C . LYS A 1 78 ? 10.750 -7.206 6.256 1.00 96.94 78 LYS A C 1
ATOM 647 O O . LYS A 1 78 ? 10.523 -6.964 7.440 1.00 96.94 78 LYS A O 1
ATOM 652 N N . THR A 1 79 ? 11.458 -6.382 5.478 1.00 95.88 79 THR A N 1
ATOM 653 C CA . THR A 1 79 ? 11.973 -5.082 5.942 1.00 95.88 79 THR A CA 1
ATOM 654 C C . THR A 1 79 ? 10.849 -4.129 6.326 1.00 95.88 79 THR A C 1
ATOM 656 O O . THR A 1 79 ? 10.944 -3.475 7.363 1.00 95.88 79 THR A O 1
ATOM 659 N N . LEU A 1 80 ? 9.784 -4.063 5.529 1.00 95.94 80 LEU A N 1
ATOM 660 C CA . LEU A 1 80 ? 8.631 -3.217 5.816 1.00 95.94 80 LEU A CA 1
ATOM 661 C C . LEU A 1 80 ? 7.916 -3.655 7.101 1.00 95.94 80 LEU A C 1
ATOM 663 O O . LEU A 1 80 ? 7.734 -2.834 7.993 1.00 95.94 80 LEU A O 1
ATOM 667 N N . ILE A 1 81 ? 7.625 -4.952 7.261 1.00 96.38 81 ILE A N 1
ATOM 668 C CA . ILE A 1 81 ? 7.043 -5.504 8.498 1.00 96.38 81 ILE A CA 1
ATOM 669 C C . ILE A 1 81 ? 7.905 -5.124 9.709 1.00 96.38 81 ILE A C 1
ATOM 671 O O . ILE A 1 81 ? 7.395 -4.615 10.704 1.00 96.38 81 ILE A O 1
ATOM 675 N N . GLN A 1 82 ? 9.227 -5.308 9.617 1.00 95.25 82 GLN A N 1
ATOM 676 C CA . GLN A 1 82 ? 10.148 -4.959 10.699 1.00 95.25 82 GLN A CA 1
ATOM 677 C C . GLN A 1 82 ? 10.137 -3.459 11.035 1.00 95.25 82 GLN A C 1
ATOM 679 O O . GLN A 1 82 ? 10.248 -3.099 12.209 1.00 95.25 82 GLN A O 1
ATOM 684 N N . LYS A 1 83 ? 10.029 -2.586 10.027 1.00 93.88 83 LYS A N 1
ATOM 685 C CA . LYS A 1 83 ? 9.973 -1.127 10.205 1.00 93.88 83 LYS A CA 1
ATOM 686 C C . LYS A 1 83 ? 8.689 -0.673 10.891 1.00 93.88 83 LYS A C 1
ATOM 688 O O . LYS A 1 83 ? 8.765 0.226 11.724 1.00 93.88 83 LYS A O 1
ATOM 693 N N . GLU A 1 84 ? 7.555 -1.299 10.579 1.00 91.31 84 GLU A N 1
ATOM 694 C CA . GLU A 1 84 ? 6.264 -0.946 11.183 1.00 91.31 84 GLU A CA 1
ATOM 695 C C . GLU A 1 84 ? 6.229 -1.219 12.692 1.00 91.31 84 GLU A C 1
ATOM 697 O O . GLU A 1 84 ? 5.539 -0.509 13.416 1.00 91.31 84 GLU A O 1
ATOM 702 N N . LYS A 1 85 ? 7.003 -2.204 13.184 1.00 91.94 85 LYS A N 1
ATOM 703 C CA . LYS A 1 85 ? 7.060 -2.588 14.612 1.00 91.94 85 LYS A CA 1
ATOM 704 C C . LYS A 1 85 ? 5.676 -2.846 15.226 1.00 91.94 85 LYS A C 1
ATOM 706 O O . LYS A 1 85 ? 5.473 -2.651 16.421 1.00 91.94 85 LYS A O 1
ATOM 711 N N . ASP A 1 86 ? 4.746 -3.300 14.398 1.00 92.75 86 ASP A N 1
ATOM 712 C CA . ASP A 1 86 ? 3.360 -3.531 14.768 1.00 92.75 86 ASP A CA 1
ATOM 713 C C . ASP A 1 86 ? 3.115 -5.033 14.942 1.00 92.75 86 ASP A C 1
ATOM 715 O O . ASP A 1 86 ? 3.239 -5.826 14.001 1.00 92.75 86 ASP A O 1
ATOM 719 N N . GLU A 1 87 ? 2.797 -5.426 16.172 1.00 93.50 87 GLU A N 1
ATOM 720 C CA . GLU A 1 87 ? 2.544 -6.819 16.521 1.00 93.50 87 GLU A CA 1
ATOM 721 C C . GLU A 1 87 ? 1.279 -7.369 15.846 1.00 93.50 87 GLU A C 1
ATOM 723 O O . GLU A 1 87 ? 1.269 -8.536 15.452 1.00 93.50 87 GLU A O 1
ATOM 728 N N . TRP A 1 88 ? 0.237 -6.551 15.656 1.00 92.94 88 TRP A N 1
ATOM 729 C CA . TRP A 1 88 ? -0.975 -6.976 14.954 1.00 92.94 88 TRP A CA 1
ATOM 730 C C . TRP A 1 88 ? -0.651 -7.350 13.507 1.00 92.94 88 TRP A C 1
ATOM 732 O O . TRP A 1 88 ? -0.975 -8.455 13.064 1.00 92.94 88 TRP A O 1
ATOM 742 N N . VAL A 1 89 ? 0.061 -6.469 12.798 1.00 95.12 89 VAL A N 1
ATOM 743 C CA . VAL A 1 89 ? 0.501 -6.724 11.418 1.00 95.12 89 VAL A CA 1
ATOM 744 C C . VAL A 1 89 ? 1.353 -7.988 11.347 1.00 95.12 89 VAL A C 1
ATOM 746 O O . VAL A 1 89 ? 1.142 -8.824 10.467 1.00 95.12 89 VAL A O 1
ATOM 749 N N . ALA A 1 90 ? 2.286 -8.164 12.288 1.00 96.00 90 ALA A N 1
ATOM 750 C CA . ALA A 1 90 ? 3.136 -9.348 12.343 1.00 96.00 90 ALA A CA 1
ATOM 751 C C . ALA A 1 90 ? 2.321 -10.635 12.541 1.00 96.00 90 ALA A C 1
ATOM 753 O O . ALA A 1 90 ? 2.516 -11.591 11.788 1.00 96.00 90 ALA A O 1
ATOM 754 N N . ARG A 1 91 ? 1.388 -10.658 13.502 1.00 95.38 91 ARG A N 1
ATOM 755 C CA . ARG A 1 91 ? 0.527 -11.821 13.773 1.00 95.38 91 ARG A CA 1
ATOM 756 C C . ARG A 1 91 ? -0.356 -12.156 12.581 1.00 95.38 91 ARG A C 1
ATOM 758 O O . ARG A 1 91 ? -0.389 -13.307 12.151 1.00 95.38 91 ARG A O 1
ATOM 765 N N . PHE A 1 92 ? -1.036 -11.152 12.027 1.00 95.56 92 PHE A N 1
ATOM 766 C CA . PHE A 1 92 ? -1.953 -11.353 10.913 1.00 95.56 92 PHE A CA 1
ATOM 767 C C . PHE A 1 92 ? -1.220 -11.840 9.665 1.00 95.56 92 PHE A C 1
ATOM 769 O O . PHE A 1 92 ? -1.602 -12.862 9.099 1.00 95.56 92 PHE A O 1
ATOM 776 N N . LEU A 1 93 ? -0.145 -11.161 9.251 1.00 97.19 93 LEU A N 1
ATOM 777 C CA . LEU A 1 93 ? 0.617 -11.574 8.071 1.00 97.19 93 LEU A CA 1
ATOM 778 C C . LEU A 1 93 ? 1.329 -12.910 8.292 1.00 97.19 93 LEU A C 1
ATOM 780 O O . LEU A 1 93 ? 1.418 -13.705 7.362 1.00 97.19 93 LEU A O 1
ATOM 784 N N . GLY A 1 94 ? 1.787 -13.192 9.513 1.00 96.88 94 GLY A N 1
ATOM 785 C CA . GLY A 1 94 ? 2.348 -14.488 9.879 1.00 96.88 94 GLY A CA 1
ATOM 786 C C . GLY A 1 94 ? 1.357 -15.629 9.650 1.00 96.88 94 GLY A C 1
ATOM 787 O O . GLY A 1 94 ? 1.673 -16.573 8.925 1.00 96.88 94 GLY A O 1
ATOM 788 N N . ALA A 1 95 ? 0.141 -15.497 10.189 1.00 95.62 95 ALA A N 1
ATOM 789 C CA . ALA A 1 95 ? -0.940 -16.456 9.981 1.00 95.62 95 ALA A CA 1
ATOM 790 C C . ALA A 1 95 ? -1.352 -16.551 8.506 1.00 95.62 95 ALA A C 1
ATOM 792 O O . ALA A 1 95 ? -1.413 -17.635 7.932 1.00 95.62 95 ALA A O 1
ATOM 793 N N . PHE A 1 96 ? -1.591 -15.410 7.860 1.00 96.00 96 PHE A N 1
ATOM 794 C CA . PHE A 1 96 ? -2.019 -15.356 6.467 1.00 96.00 96 PHE A CA 1
ATOM 795 C C . PHE A 1 96 ? -1.018 -16.063 5.541 1.00 96.00 96 PHE A C 1
ATOM 797 O O . PHE A 1 96 ? -1.407 -16.928 4.760 1.00 96.00 96 PHE A O 1
ATOM 804 N N . LEU A 1 97 ? 0.278 -15.755 5.655 1.00 96.88 97 LEU A N 1
ATOM 805 C CA . LEU A 1 97 ? 1.318 -16.332 4.799 1.00 96.88 97 LEU A CA 1
ATOM 806 C C . LEU A 1 97 ? 1.605 -17.804 5.121 1.00 96.88 97 LEU A C 1
ATOM 808 O O . LEU A 1 97 ? 1.870 -18.584 4.203 1.00 96.88 97 LEU A O 1
ATOM 812 N N . GLU A 1 98 ? 1.528 -18.204 6.395 1.00 96.19 98 GLU A N 1
ATOM 813 C CA . GLU A 1 98 ? 1.645 -19.614 6.780 1.00 96.19 98 GLU A CA 1
ATOM 814 C C . GLU A 1 98 ? 0.468 -20.426 6.226 1.00 96.19 98 GLU A C 1
ATOM 816 O O . GLU A 1 98 ? 0.681 -21.515 5.706 1.00 96.19 98 GLU A O 1
ATOM 821 N N . LYS A 1 99 ? -0.755 -19.886 6.222 1.00 93.62 99 LYS A N 1
ATOM 822 C CA . LYS A 1 99 ? -1.898 -20.562 5.595 1.00 93.62 99 LYS A CA 1
ATOM 823 C C . LYS A 1 99 ? -1.764 -20.631 4.062 1.00 93.62 99 LYS A C 1
ATOM 825 O O . LYS A 1 99 ? -2.267 -21.572 3.459 1.00 93.62 99 LYS A O 1
ATOM 830 N N . GLN A 1 100 ? -1.109 -19.654 3.422 1.00 92.94 100 GLN A N 1
ATOM 831 C CA . GLN A 1 100 ? -0.923 -19.626 1.962 1.00 92.94 100 GLN A CA 1
ATOM 832 C C . GLN A 1 100 ? 0.082 -20.683 1.497 1.00 92.94 100 GLN A C 1
ATOM 834 O O . GLN A 1 100 ? -0.233 -21.528 0.663 1.00 92.94 100 GLN A O 1
ATOM 839 N N . SER A 1 101 ? 1.319 -20.602 1.999 1.00 94.44 101 SER A N 1
ATOM 840 C CA . SER A 1 101 ? 2.417 -21.491 1.603 1.00 94.44 101 SER A CA 1
ATOM 841 C C . SER A 1 101 ? 3.591 -21.372 2.591 1.00 94.44 101 SER A C 1
ATOM 843 O O . SER A 1 101 ? 4.483 -20.534 2.406 1.00 94.44 101 SER A O 1
ATOM 845 N N . PRO A 1 102 ? 3.649 -22.204 3.651 1.00 93.94 102 PRO A N 1
ATOM 846 C CA . PRO A 1 102 ? 4.684 -22.097 4.684 1.00 93.94 102 PRO A CA 1
ATOM 847 C C . PRO A 1 102 ? 6.115 -22.178 4.138 1.00 93.94 102 PRO A C 1
ATOM 849 O O . PRO A 1 102 ? 7.025 -21.530 4.656 1.00 93.94 102 PRO A O 1
ATOM 852 N N . SER A 1 103 ? 6.330 -22.990 3.097 1.00 95.88 103 SER A N 1
ATOM 853 C CA . SER A 1 103 ? 7.645 -23.196 2.485 1.00 95.88 103 SER A CA 1
ATOM 854 C C . SER A 1 103 ? 8.106 -21.969 1.702 1.00 95.88 103 SER A C 1
ATOM 856 O O . SER A 1 103 ? 9.257 -21.558 1.856 1.00 95.88 103 SER A O 1
ATOM 858 N N . GLN A 1 104 ? 7.209 -21.355 0.923 1.00 95.38 104 GLN A N 1
ATOM 859 C CA . GLN A 1 104 ? 7.497 -20.148 0.150 1.00 95.38 104 GLN A CA 1
ATOM 860 C C . GLN A 1 104 ? 7.828 -18.967 1.059 1.00 95.38 104 GLN A C 1
ATOM 862 O O . GLN A 1 104 ? 8.768 -18.236 0.769 1.00 95.38 104 GLN A O 1
ATOM 867 N N . TRP A 1 105 ? 7.086 -18.795 2.156 1.00 97.50 105 TRP A N 1
ATOM 868 C CA . TRP A 1 105 ? 7.136 -17.593 2.998 1.00 97.50 105 TRP A CA 1
ATOM 869 C C . TRP A 1 105 ? 7.943 -17.761 4.287 1.00 97.50 105 TRP A C 1
ATOM 871 O O . TRP A 1 105 ? 7.866 -16.924 5.189 1.00 97.50 105 TRP A O 1
ATOM 881 N N . LYS A 1 106 ? 8.735 -18.833 4.396 1.00 97.69 106 LYS A N 1
ATOM 882 C CA . LYS A 1 106 ? 9.4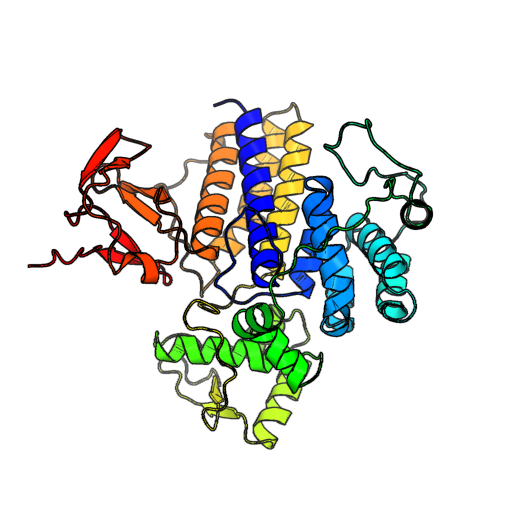43 -19.234 5.623 1.00 97.69 106 LYS A CA 1
ATOM 883 C C . LYS A 1 106 ? 10.221 -18.093 6.289 1.00 97.69 106 LYS A C 1
ATOM 885 O O . LYS A 1 106 ? 10.229 -17.984 7.516 1.00 97.69 106 LYS A O 1
ATOM 890 N N . THR A 1 107 ? 10.907 -17.258 5.508 1.00 97.75 107 THR A N 1
ATOM 891 C CA . THR A 1 107 ? 11.732 -16.155 6.033 1.00 97.75 107 THR A CA 1
ATOM 892 C C . THR A 1 107 ? 10.884 -15.013 6.590 1.00 97.75 107 THR A C 1
ATOM 894 O O . THR A 1 107 ? 11.215 -14.485 7.652 1.00 97.75 107 THR A O 1
ATOM 897 N N . VAL A 1 108 ? 9.782 -14.671 5.918 1.00 98.06 108 VAL A N 1
ATOM 898 C CA . VAL A 1 108 ? 8.828 -13.643 6.355 1.00 98.06 108 VAL A CA 1
ATOM 899 C C . VAL A 1 108 ? 8.072 -14.119 7.594 1.00 98.06 108 VAL A C 1
ATOM 901 O O . VAL A 1 108 ? 8.038 -13.408 8.594 1.00 98.06 108 VAL A O 1
ATOM 904 N N . ILE A 1 109 ? 7.584 -15.363 7.592 1.00 98.19 109 ILE A N 1
ATOM 905 C CA . ILE A 1 109 ? 6.920 -15.991 8.744 1.00 98.19 109 ILE A CA 1
ATOM 906 C C . ILE A 1 109 ? 7.831 -15.962 9.978 1.00 98.19 109 ILE A C 1
ATOM 908 O O . ILE A 1 109 ? 7.411 -15.546 11.056 1.00 98.19 109 ILE A O 1
ATOM 912 N N . LYS A 1 110 ? 9.109 -16.334 9.827 1.00 97.62 110 LYS A N 1
ATOM 913 C CA . LYS A 1 110 ? 10.083 -16.284 10.927 1.00 97.62 110 LYS A CA 1
ATOM 914 C C . LYS A 1 110 ? 10.311 -14.861 11.443 1.00 97.62 110 LYS A C 1
ATOM 916 O O . LYS A 1 110 ? 10.538 -14.678 12.638 1.00 97.62 110 LYS A O 1
ATOM 921 N N . GLN A 1 111 ? 10.282 -13.857 10.566 1.00 97.56 111 GLN A N 1
ATOM 922 C CA . GLN A 1 111 ? 10.361 -12.459 10.988 1.00 97.56 111 GLN A CA 1
ATOM 923 C C . GLN A 1 111 ? 9.128 -12.061 11.804 1.00 97.56 111 GLN A C 1
ATOM 925 O O . GLN A 1 111 ? 9.294 -11.492 12.879 1.00 97.56 111 GLN A O 1
ATOM 930 N N . CYS A 1 112 ? 7.925 -12.417 11.348 1.00 97.38 112 CYS A N 1
ATOM 931 C CA . CYS A 1 112 ? 6.688 -12.190 12.091 1.00 97.38 112 CYS A CA 1
ATOM 932 C C . CYS A 1 112 ? 6.732 -12.839 13.482 1.00 97.38 112 CYS A C 1
ATOM 934 O O . CYS A 1 112 ? 6.461 -12.170 14.473 1.00 97.38 112 CYS A O 1
ATOM 936 N N . GLN A 1 113 ? 7.167 -14.102 13.583 1.00 95.88 113 GLN A N 1
ATOM 937 C CA . GLN A 1 113 ? 7.290 -14.816 14.864 1.00 95.88 113 GLN A CA 1
ATOM 938 C C . GLN A 1 113 ? 8.192 -14.087 15.864 1.00 95.88 113 GLN A C 1
ATOM 940 O O . GLN A 1 113 ? 7.861 -14.003 17.040 1.00 95.88 113 GLN A O 1
ATOM 945 N N . ARG A 1 114 ? 9.321 -13.531 15.405 1.00 95.69 114 ARG A N 1
ATOM 946 C CA . ARG A 1 114 ? 10.257 -12.775 16.260 1.00 95.69 114 ARG A CA 1
ATOM 947 C C . ARG A 1 114 ? 9.665 -11.483 16.817 1.00 95.69 114 ARG A C 1
ATOM 949 O O . ARG A 1 114 ? 10.188 -10.965 17.796 1.00 95.69 114 ARG A O 1
ATOM 956 N N . MET A 1 115 ? 8.646 -10.945 16.156 1.00 94.38 115 MET A N 1
ATOM 957 C CA . MET A 1 115 ? 7.975 -9.710 16.553 1.00 94.38 115 MET A CA 1
ATOM 958 C C . MET A 1 115 ? 6.748 -9.959 17.430 1.00 94.38 115 MET A C 1
ATOM 960 O O . MET A 1 115 ? 6.245 -9.019 18.035 1.00 94.38 115 MET A O 1
ATOM 964 N N . CYS A 1 116 ? 6.263 -11.199 17.498 1.00 91.69 116 CYS A N 1
ATOM 965 C CA . CYS A 1 116 ? 5.108 -11.550 18.311 1.00 91.69 116 CYS A CA 1
ATOM 966 C C . CYS A 1 116 ? 5.537 -11.798 19.756 1.00 91.69 116 CYS A C 1
ATOM 968 O O . CYS A 1 116 ? 6.489 -12.539 20.017 1.00 91.69 116 CYS A O 1
ATOM 970 N N . THR A 1 117 ? 4.807 -11.220 20.703 1.00 87.25 117 THR A N 1
ATOM 971 C CA . THR A 1 117 ? 4.988 -11.550 22.114 1.00 87.25 117 THR A CA 1
ATOM 972 C C . THR A 1 117 ? 4.312 -12.893 22.435 1.00 87.25 117 THR A C 1
ATOM 974 O O . THR A 1 117 ? 3.319 -13.260 21.806 1.00 87.25 117 THR A O 1
ATOM 977 N N . PRO A 1 118 ? 4.805 -13.672 23.414 1.00 77.00 118 PRO A N 1
ATOM 978 C CA . PRO A 1 118 ? 4.178 -14.943 23.789 1.00 77.00 118 PRO A CA 1
ATOM 979 C C . PRO A 1 118 ? 2.818 -14.795 24.487 1.00 77.00 118 PRO A C 1
ATOM 981 O O . PRO A 1 118 ? 2.220 -15.800 24.864 1.00 77.00 118 PRO A O 1
ATOM 984 N N . THR A 1 119 ? 2.347 -13.572 24.744 1.00 67.31 119 THR A N 1
ATOM 985 C CA . THR A 1 119 ? 1.120 -13.342 25.505 1.00 67.31 119 THR A CA 1
ATOM 986 C C . THR A 1 119 ? -0.104 -13.733 24.677 1.00 67.31 119 THR A C 1
ATOM 988 O O . THR A 1 119 ? -0.332 -13.271 23.558 1.00 67.31 119 THR A O 1
ATOM 991 N N . TRP A 1 120 ? -0.898 -14.637 25.249 1.00 58.69 120 TRP A N 1
ATOM 992 C CA . TRP A 1 120 ? -2.102 -15.200 24.647 1.00 58.69 120 TRP A CA 1
ATOM 993 C C . TRP A 1 120 ? -3.297 -14.295 24.931 1.00 58.69 120 TRP A C 1
ATOM 995 O O . TRP A 1 120 ? -4.121 -14.585 25.795 1.00 58.69 120 TRP A O 1
ATOM 1005 N N . LYS A 1 121 ? -3.386 -13.168 24.224 1.00 74.31 121 LYS A N 1
ATOM 1006 C CA . LYS A 1 121 ? -4.659 -12.456 24.098 1.00 74.31 121 LYS A CA 1
ATOM 1007 C C . LYS A 1 121 ? -5.226 -12.779 22.727 1.00 74.31 121 LYS A C 1
ATOM 1009 O O . LYS A 1 121 ? -4.642 -12.401 21.719 1.00 74.31 121 LYS A O 1
ATOM 1014 N N . GLU A 1 122 ? -6.332 -13.512 22.703 1.00 80.94 122 GLU A N 1
ATOM 10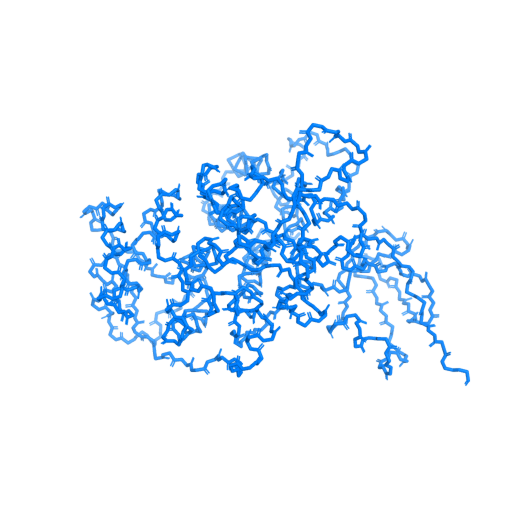15 C CA . GLU A 1 122 ? -7.078 -13.777 21.477 1.00 80.94 122 GLU A CA 1
ATOM 1016 C C . GLU A 1 122 ? -7.645 -12.459 20.923 1.00 80.94 122 GLU A C 1
ATOM 1018 O O . GLU A 1 122 ? -8.385 -11.752 21.611 1.00 80.94 122 GLU A O 1
ATOM 1023 N N . ILE A 1 123 ? -7.283 -12.110 19.686 1.00 81.94 123 ILE A N 1
ATOM 1024 C CA . ILE A 1 123 ? -7.713 -10.877 19.016 1.00 81.94 123 ILE A CA 1
ATOM 1025 C C . ILE A 1 123 ? -8.706 -11.240 17.902 1.00 81.94 123 ILE A C 1
ATOM 1027 O O . ILE A 1 123 ? -8.341 -11.986 16.992 1.00 81.94 123 ILE A O 1
ATOM 1031 N N . PRO A 1 124 ? -9.949 -10.725 17.915 1.00 82.56 124 PRO A N 1
ATOM 1032 C CA . PRO A 1 124 ? -10.886 -10.900 16.807 1.00 82.56 124 PRO A CA 1
ATOM 1033 C C . PRO A 1 124 ? -10.331 -10.313 15.512 1.00 82.56 124 PRO A C 1
ATOM 1035 O O . PRO A 1 124 ? -9.928 -9.146 15.498 1.00 82.56 124 PRO A O 1
ATOM 1038 N N . LEU A 1 125 ? -10.356 -11.088 14.417 1.00 79.88 125 LEU A N 1
ATOM 1039 C CA . LEU A 1 125 ? -10.000 -10.538 13.110 1.00 79.88 125 LEU A CA 1
ATOM 1040 C C . LEU A 1 125 ? -10.993 -9.448 12.714 1.00 79.88 125 LEU A C 1
ATOM 1042 O O . LEU A 1 125 ? -10.586 -8.328 12.437 1.00 79.88 125 LEU A O 1
ATOM 1046 N N . SER A 1 126 ? -12.291 -9.754 12.713 1.00 76.44 126 SER A N 1
ATOM 1047 C CA . SER A 1 126 ? -13.310 -8.763 12.374 1.00 76.44 126 SER A CA 1
ATOM 1048 C C . SER A 1 126 ? -13.808 -8.021 13.609 1.00 76.44 126 SER A C 1
ATOM 1050 O O . SER A 1 126 ? -14.171 -8.639 14.608 1.00 76.44 126 SER A O 1
ATOM 1052 N N . THR A 1 127 ? -13.878 -6.694 13.509 1.00 67.62 127 THR A N 1
ATOM 1053 C CA . THR A 1 127 ? -14.503 -5.821 14.516 1.00 67.62 127 THR A CA 1
ATOM 1054 C C . THR A 1 127 ? -15.980 -5.543 14.222 1.00 67.62 127 THR A C 1
ATOM 1056 O O . THR A 1 127 ? -16.685 -5.010 15.074 1.00 67.62 127 THR A O 1
ATOM 1059 N N . THR A 1 128 ? -16.462 -5.898 13.026 1.00 58.81 128 THR A N 1
ATOM 1060 C CA . THR A 1 128 ? -17.774 -5.480 12.503 1.00 58.81 128 THR A CA 1
ATOM 1061 C C . THR A 1 128 ? -18.694 -6.631 12.097 1.00 58.81 128 THR A C 1
ATOM 1063 O O . THR A 1 128 ? -19.895 -6.409 11.935 1.00 58.81 128 THR A O 1
ATOM 1066 N N . MET A 1 129 ? -18.191 -7.859 11.932 1.00 52.59 129 MET A N 1
ATOM 1067 C CA . MET A 1 129 ? -19.039 -8.994 11.564 1.00 52.59 129 MET A CA 1
ATOM 1068 C C . MET A 1 129 ? -19.890 -9.466 12.745 1.00 52.59 129 MET A C 1
ATOM 1070 O O . MET A 1 129 ? -19.377 -9.834 13.800 1.00 52.59 129 MET A O 1
ATOM 1074 N N . SER A 1 130 ? -21.208 -9.528 12.538 1.00 51.38 130 SER A N 1
ATOM 1075 C CA . SER A 1 130 ? -22.102 -10.262 13.432 1.00 51.38 130 SER A CA 1
ATOM 1076 C C . SER A 1 130 ? -21.659 -11.727 13.503 1.00 51.38 130 SER A C 1
ATOM 1078 O O . SER A 1 130 ? -21.455 -12.338 12.458 1.00 51.38 130 SER A O 1
ATOM 1080 N N . GLN A 1 131 ? -21.595 -12.311 14.702 1.00 51.28 131 GLN A N 1
ATOM 1081 C CA . GLN A 1 131 ? -21.207 -13.715 14.944 1.00 51.28 131 GLN A CA 1
ATOM 1082 C C . GLN A 1 131 ? -22.089 -14.766 14.227 1.00 51.28 131 GLN A C 1
ATOM 1084 O O . GLN A 1 131 ? -21.797 -15.959 14.264 1.00 51.28 131 GLN A O 1
ATOM 1089 N N . LYS A 1 132 ? -23.186 -14.358 13.574 1.00 45.62 132 LYS A N 1
ATOM 1090 C CA . LYS A 1 132 ? -24.038 -15.255 12.786 1.00 45.62 132 LYS A CA 1
ATOM 1091 C C . LYS A 1 132 ? -23.321 -15.684 11.502 1.00 45.62 132 LYS A C 1
ATOM 1093 O O . LYS A 1 132 ? -23.082 -14.856 10.629 1.00 45.62 132 LYS A O 1
ATOM 1098 N N . GLY A 1 133 ? -23.057 -16.985 11.374 1.00 53.66 133 GLY A N 1
ATOM 1099 C CA . GLY A 1 133 ? -22.472 -17.600 10.173 1.00 53.66 133 GLY A CA 1
ATOM 1100 C C . GLY A 1 133 ? -20.979 -17.916 10.271 1.00 53.66 133 GLY A C 1
ATOM 1101 O O . GLY A 1 133 ? -20.351 -18.184 9.252 1.00 53.66 133 GLY A O 1
ATOM 1102 N N . TRP A 1 134 ? -20.403 -17.867 11.472 1.00 60.00 134 TRP A N 1
ATOM 1103 C CA . TRP A 1 134 ? -19.041 -18.327 11.725 1.00 60.00 134 TRP A CA 1
ATOM 1104 C C . TRP A 1 134 ? -18.981 -19.859 11.589 1.00 60.00 134 TRP A C 1
ATOM 1106 O O . TRP A 1 134 ? -19.765 -20.560 12.229 1.00 60.00 134 TRP A O 1
ATOM 1116 N N . GLY A 1 135 ? -18.108 -20.356 10.703 1.00 63.91 135 GLY A N 1
ATOM 1117 C CA . GLY A 1 135 ? -17.759 -21.780 10.604 1.00 63.91 135 GLY A CA 1
ATOM 1118 C C . GLY A 1 135 ? -16.892 -22.226 11.782 1.00 63.91 135 GLY A C 1
ATOM 1119 O O . GLY A 1 135 ? -16.913 -21.597 12.837 1.00 63.91 135 GLY A O 1
ATOM 1120 N N . ASP A 1 136 ? -16.093 -23.277 11.616 1.00 76.94 136 ASP A N 1
ATOM 1121 C CA . ASP A 1 136 ? -15.109 -23.645 12.637 1.00 76.94 136 ASP A CA 1
ATOM 1122 C C . ASP A 1 136 ? -13.988 -22.596 12.733 1.00 76.94 136 ASP A C 1
ATOM 1124 O O . ASP A 1 136 ? -13.646 -21.912 11.758 1.00 76.94 136 ASP A O 1
ATOM 1128 N N . LYS A 1 137 ? -13.419 -22.449 13.938 1.00 83.44 137 LYS A N 1
ATOM 1129 C CA . LYS A 1 137 ? -12.256 -21.583 14.166 1.00 83.44 137 LYS A CA 1
ATOM 1130 C C . LYS A 1 137 ? -11.089 -22.070 13.312 1.00 83.44 137 LYS A C 1
ATOM 1132 O O . LYS A 1 137 ? -10.725 -23.245 13.358 1.00 83.44 137 LYS A O 1
ATOM 1137 N N . ASP A 1 138 ? -10.454 -21.149 12.602 1.00 88.88 138 ASP A N 1
ATOM 1138 C CA . ASP A 1 138 ? -9.239 -21.445 11.857 1.00 88.88 138 ASP A CA 1
ATOM 1139 C C . ASP A 1 138 ? -8.087 -21.696 12.842 1.00 88.88 138 ASP A C 1
ATOM 1141 O O . ASP A 1 138 ? -7.632 -20.796 13.555 1.00 88.88 138 ASP A O 1
ATOM 1145 N N . THR A 1 139 ? -7.628 -22.947 12.906 1.00 90.31 139 THR A N 1
ATOM 1146 C CA . THR A 1 139 ? -6.606 -23.392 13.865 1.00 90.31 139 THR A CA 1
ATOM 1147 C C . THR A 1 139 ? -5.261 -22.705 13.653 1.00 90.31 139 THR A C 1
ATOM 1149 O O . THR A 1 139 ? -4.501 -22.522 14.607 1.00 90.31 139 THR A O 1
ATOM 1152 N N . LEU A 1 140 ? -4.967 -22.285 12.422 1.00 91.25 140 LEU A N 1
ATOM 1153 C CA . LEU A 1 140 ? -3.728 -21.611 12.086 1.00 91.25 140 LEU A CA 1
ATOM 1154 C C . LEU A 1 140 ? -3.792 -20.151 12.526 1.00 91.25 140 LEU A C 1
ATOM 1156 O O . LEU A 1 140 ? -2.888 -19.707 13.221 1.00 91.25 140 LEU A O 1
ATOM 1160 N N . PHE A 1 141 ? -4.868 -19.418 12.244 1.00 92.06 141 PHE A N 1
ATOM 1161 C CA . PHE A 1 141 ? -5.033 -18.071 12.809 1.00 92.06 141 PHE A CA 1
ATOM 1162 C C . PHE A 1 141 ? -5.049 -18.091 14.344 1.00 92.06 141 PHE A C 1
ATOM 1164 O O . PHE A 1 141 ? -4.405 -17.248 14.975 1.00 92.06 141 PHE A O 1
ATOM 1171 N N . LEU A 1 142 ? -5.672 -19.108 14.948 1.00 90.81 142 LEU A N 1
ATOM 1172 C CA . LEU A 1 142 ? -5.693 -19.279 16.399 1.00 90.81 142 LEU A CA 1
ATOM 1173 C C . LEU A 1 142 ? -4.291 -19.491 16.990 1.00 90.81 142 LEU A C 1
ATOM 1175 O O . LEU A 1 142 ? -3.972 -18.906 18.024 1.00 90.81 142 LEU A O 1
ATOM 1179 N N . LYS A 1 143 ? -3.416 -20.249 16.312 1.00 91.81 143 LYS A N 1
ATOM 1180 C CA . LYS A 1 143 ? -1.996 -20.408 16.690 1.00 91.81 143 LYS A CA 1
ATOM 1181 C C . LYS A 1 143 ? -1.257 -19.065 16.774 1.00 91.81 143 LYS A C 1
ATOM 1183 O O . LYS A 1 143 ? -0.335 -18.926 17.574 1.00 91.81 143 LYS A O 1
ATOM 1188 N N . TRP A 1 144 ? -1.662 -18.076 15.982 1.00 93.25 144 TRP A N 1
ATOM 1189 C CA . TRP A 1 144 ? -1.112 -16.717 16.008 1.00 93.25 144 TRP A CA 1
ATOM 1190 C C . TRP A 1 144 ? -1.855 -15.772 16.969 1.00 93.25 144 TRP A C 1
ATOM 1192 O O . TRP A 1 144 ? -1.551 -14.577 17.028 1.00 93.25 144 TRP A O 1
ATOM 1202 N N . GLY A 1 145 ? -2.797 -16.294 17.758 1.00 91.94 145 GLY A N 1
ATOM 1203 C CA . GLY A 1 145 ? -3.615 -15.530 18.699 1.00 91.94 145 GLY A CA 1
ATOM 1204 C C . GLY A 1 145 ? -4.752 -14.754 18.035 1.00 91.94 145 GLY A C 1
ATOM 1205 O O . GLY A 1 145 ? -5.242 -13.793 18.620 1.00 91.94 145 GLY A O 1
ATOM 1206 N N . ILE A 1 146 ? -5.168 -15.127 16.821 1.00 90.50 146 ILE A N 1
ATOM 1207 C CA . ILE A 1 146 ? -6.225 -14.436 16.078 1.00 90.50 146 ILE A CA 1
ATOM 1208 C C . ILE A 1 146 ? -7.476 -15.310 16.015 1.00 90.50 146 ILE A C 1
ATOM 1210 O O . ILE A 1 146 ? -7.445 -16.447 15.550 1.00 90.50 146 ILE A O 1
ATOM 1214 N N . LEU A 1 147 ? -8.608 -14.750 16.433 1.00 87.81 147 LEU A N 1
ATOM 1215 C CA . LEU A 1 147 ? -9.918 -15.367 16.263 1.00 87.81 147 LEU A CA 1
ATOM 1216 C C . LEU A 1 147 ? -10.440 -15.067 14.860 1.00 87.81 147 LEU A C 1
ATOM 1218 O O . LEU A 1 147 ? -10.926 -13.968 14.576 1.00 87.81 147 LEU A O 1
ATOM 1222 N N . PHE A 1 148 ? -10.343 -16.068 13.993 1.00 84.62 148 PHE A N 1
ATOM 1223 C CA . PHE A 1 148 ? -10.857 -16.047 12.632 1.00 84.62 148 PHE A CA 1
ATOM 1224 C C . PHE A 1 148 ? -11.652 -17.323 12.355 1.00 84.62 148 PHE A C 1
ATOM 1226 O O . PHE A 1 148 ? -11.333 -18.387 12.884 1.00 84.62 148 PHE A O 1
ATOM 1233 N N . HIS A 1 149 ? -12.689 -17.200 11.534 1.00 79.88 149 HIS A N 1
ATOM 1234 C CA . HIS A 1 149 ? -13.500 -18.326 11.084 1.00 79.88 149 HIS A CA 1
ATOM 1235 C C . HIS A 1 149 ? -13.247 -18.505 9.607 1.00 79.88 149 HIS A C 1
ATOM 1237 O O . HIS A 1 149 ? -13.156 -17.511 8.886 1.00 79.88 149 HIS A O 1
ATOM 1243 N N . ASP A 1 150 ? -13.098 -19.753 9.179 1.00 69.88 150 ASP A N 1
ATOM 1244 C CA . ASP A 1 150 ? -12.715 -20.019 7.803 1.00 69.88 150 ASP A CA 1
ATOM 1245 C C . ASP A 1 150 ? -13.791 -19.503 6.836 1.00 69.88 150 ASP A C 1
ATOM 1247 O O . ASP A 1 150 ? -14.993 -19.707 7.032 1.00 69.88 150 ASP A O 1
ATOM 1251 N N . VAL A 1 151 ? -13.350 -18.800 5.797 1.00 68.69 151 VAL A N 1
ATOM 1252 C CA . VAL A 1 151 ? -14.211 -18.284 4.732 1.00 68.69 151 VAL A CA 1
ATOM 1253 C C . VAL A 1 151 ? -13.705 -18.879 3.432 1.00 68.69 151 VAL A C 1
ATOM 1255 O O . VAL A 1 151 ? -12.527 -18.745 3.107 1.00 68.69 151 VAL A O 1
ATOM 1258 N N . LEU A 1 152 ? -14.598 -19.528 2.680 1.00 68.38 152 LEU A N 1
ATOM 1259 C CA . LEU A 1 152 ? -14.270 -20.057 1.360 1.00 68.38 152 LEU A CA 1
ATOM 1260 C C . LEU A 1 152 ? -13.952 -18.890 0.406 1.00 68.38 152 LEU A C 1
ATOM 1262 O O . LEU A 1 152 ? -14.859 -18.112 0.081 1.00 68.38 152 LEU A O 1
ATOM 1266 N N . PRO A 1 153 ? -12.698 -18.756 -0.067 1.00 72.06 153 PRO A N 1
ATOM 1267 C CA . PRO A 1 153 ? -12.310 -17.651 -0.929 1.00 72.06 153 PRO A CA 1
ATOM 1268 C C . PRO A 1 153 ? -13.043 -17.742 -2.266 1.00 72.06 153 PRO A C 1
ATOM 1270 O O . PRO A 1 153 ? -13.106 -18.804 -2.886 1.00 72.06 153 PRO A O 1
ATOM 1273 N N . ARG A 1 154 ? -13.571 -16.612 -2.736 1.00 79.94 154 ARG A N 1
ATOM 1274 C CA . ARG A 1 154 ? -14.191 -16.502 -4.061 1.00 79.94 154 ARG A CA 1
ATOM 1275 C C . ARG A 1 154 ? -13.186 -15.951 -5.060 1.00 79.94 154 ARG A C 1
ATOM 1277 O O . ARG A 1 154 ? -12.506 -14.970 -4.770 1.00 79.94 154 ARG A O 1
ATOM 1284 N N . GLU A 1 155 ? -13.135 -16.547 -6.247 1.00 81.88 155 GLU A N 1
ATOM 1285 C CA . GLU A 1 155 ? -12.347 -16.019 -7.358 1.00 81.88 155 GLU A CA 1
ATOM 1286 C C . GLU A 1 155 ? -12.915 -14.660 -7.788 1.00 81.88 155 GLU A C 1
ATOM 1288 O O . GLU A 1 155 ? -14.033 -14.555 -8.291 1.00 81.88 155 GLU A O 1
ATOM 1293 N N . LYS A 1 156 ? -12.153 -13.599 -7.512 1.00 86.81 156 LYS A N 1
ATOM 1294 C CA . LYS A 1 156 ? -12.510 -12.206 -7.806 1.00 86.81 156 LYS A CA 1
ATOM 1295 C C . LYS A 1 156 ? -11.333 -11.476 -8.436 1.00 86.81 156 LYS A C 1
ATOM 1297 O O . LYS A 1 156 ? -10.891 -10.448 -7.926 1.00 86.81 156 LYS A O 1
ATOM 1302 N N . LEU A 1 157 ? -10.804 -12.040 -9.516 1.00 92.94 157 LEU A N 1
ATOM 1303 C CA . LEU A 1 157 ? -9.724 -11.431 -10.281 1.00 92.94 157 LEU A CA 1
ATOM 1304 C C . LEU A 1 157 ? -10.174 -11.115 -11.702 1.00 92.94 157 LEU A C 1
ATOM 1306 O O . LEU A 1 157 ? -10.963 -11.843 -12.298 1.00 92.94 157 LEU A O 1
ATOM 1310 N N . GLN A 1 158 ? -9.631 -10.024 -12.220 1.00 93.69 158 GLN A N 1
ATOM 1311 C CA . GLN A 1 158 ? -9.594 -9.699 -13.636 1.00 93.69 158 GLN A CA 1
ATOM 1312 C C . GLN A 1 158 ? -8.773 -10.747 -14.398 1.00 93.69 158 GLN A C 1
ATOM 1314 O O . GLN A 1 158 ? -8.013 -11.524 -13.808 1.00 93.69 158 GLN A O 1
ATOM 1319 N N . ASP A 1 159 ? -8.893 -10.750 -15.725 1.00 93.00 159 ASP A N 1
ATOM 1320 C CA . ASP A 1 159 ? -8.057 -11.601 -16.561 1.00 93.00 159 ASP A CA 1
ATOM 1321 C C . ASP A 1 159 ? -6.570 -11.229 -16.438 1.00 93.00 159 ASP A C 1
ATOM 1323 O O . ASP A 1 159 ? -6.193 -10.082 -16.182 1.00 93.00 159 ASP A O 1
ATOM 1327 N N . HIS A 1 160 ? -5.704 -12.227 -16.613 1.00 93.75 160 HIS A N 1
ATOM 1328 C CA . HIS A 1 160 ? -4.263 -12.057 -16.440 1.00 93.75 160 HIS A CA 1
ATOM 1329 C C . HIS A 1 160 ? -3.687 -10.978 -17.366 1.00 93.75 160 HIS A C 1
ATOM 1331 O O . HIS A 1 160 ? -2.840 -10.193 -16.937 1.00 93.75 160 HIS A O 1
ATOM 1337 N N . ASP A 1 161 ? -4.174 -10.899 -18.604 1.00 91.94 161 ASP A N 1
ATOM 1338 C CA . ASP A 1 161 ? -3.676 -9.930 -19.574 1.00 91.94 161 ASP A CA 1
ATOM 1339 C C . ASP A 1 161 ? -4.064 -8.504 -19.185 1.00 91.94 161 ASP A C 1
ATOM 1341 O O . ASP A 1 161 ? -3.245 -7.590 -19.303 1.00 91.94 161 ASP A O 1
ATOM 1345 N N . TRP A 1 162 ? -5.285 -8.296 -18.685 1.00 91.69 162 TRP A N 1
ATOM 1346 C CA . TRP A 1 162 ? -5.704 -7.025 -18.105 1.00 91.69 162 TRP A CA 1
ATOM 1347 C C . TRP A 1 162 ? -4.769 -6.638 -16.972 1.00 91.69 162 TRP A C 1
ATOM 1349 O O . TRP A 1 162 ? -4.181 -5.562 -17.038 1.00 91.69 162 TRP A O 1
ATOM 1359 N N . ILE A 1 163 ? -4.522 -7.545 -16.024 1.00 93.12 163 ILE A N 1
ATOM 1360 C CA . ILE A 1 163 ? -3.643 -7.295 -14.874 1.00 93.12 163 ILE A CA 1
ATOM 1361 C C . ILE A 1 163 ? -2.248 -6.857 -15.326 1.00 93.12 163 ILE A C 1
ATOM 1363 O O . ILE A 1 163 ? -1.718 -5.876 -14.810 1.00 93.12 163 ILE A O 1
ATOM 1367 N N . LEU A 1 164 ? -1.651 -7.525 -16.316 1.00 92.00 164 LEU A N 1
ATOM 1368 C CA . LEU A 1 164 ? -0.332 -7.145 -16.826 1.00 92.00 164 LEU A CA 1
ATOM 1369 C C . LEU A 1 164 ? -0.348 -5.797 -17.566 1.00 92.00 164 LEU A C 1
ATOM 1371 O O . LEU A 1 164 ? 0.549 -4.971 -17.360 1.00 92.00 164 LEU A O 1
ATOM 1375 N N . ARG A 1 165 ? -1.358 -5.530 -18.406 1.00 87.25 165 ARG A N 1
ATOM 1376 C CA . ARG A 1 165 ? -1.508 -4.243 -19.121 1.00 87.25 165 ARG A CA 1
ATOM 1377 C C . ARG A 1 165 ? -1.696 -3.077 -18.153 1.00 87.25 165 ARG A C 1
ATOM 1379 O O . ARG A 1 165 ? -1.132 -1.995 -18.351 1.00 87.25 165 ARG A O 1
ATOM 1386 N N . THR A 1 166 ? -2.451 -3.317 -17.088 1.00 85.38 166 THR A N 1
ATOM 1387 C CA . THR A 1 166 ? -2.711 -2.384 -15.999 1.00 85.38 166 THR A CA 1
ATOM 1388 C C . THR A 1 166 ? -1.753 -2.596 -14.828 1.00 85.38 166 THR A C 1
ATOM 1390 O O . THR A 1 166 ? -2.083 -2.267 -13.698 1.00 85.38 166 THR A O 1
ATOM 1393 N N . ASN A 1 167 ? -0.568 -3.164 -15.016 1.00 90.56 167 ASN A N 1
ATOM 1394 C CA . ASN A 1 167 ? 0.415 -3.184 -13.942 1.00 90.56 167 ASN A CA 1
ATOM 1395 C C . ASN A 1 167 ? 1.812 -3.375 -14.520 1.00 90.56 167 ASN A C 1
ATOM 1397 O O . ASN A 1 167 ? 2.312 -4.488 -14.691 1.00 90.56 167 ASN A O 1
ATOM 1401 N N . ALA A 1 168 ? 2.455 -2.259 -14.872 1.00 91.62 168 ALA A N 1
ATOM 1402 C CA . ALA A 1 168 ? 3.809 -2.321 -15.404 1.00 91.62 168 ALA A CA 1
ATOM 1403 C C . ALA A 1 168 ? 4.792 -2.900 -14.375 1.00 91.62 168 ALA A C 1
ATOM 1405 O O . ALA A 1 168 ? 5.672 -3.656 -14.776 1.00 91.62 168 ALA A O 1
ATOM 1406 N N . GLN A 1 169 ? 4.604 -2.644 -13.074 1.00 93.81 169 GLN A N 1
ATOM 1407 C CA . GLN A 1 169 ? 5.454 -3.219 -12.026 1.00 93.81 169 GLN A CA 1
ATOM 1408 C C . GLN A 1 169 ? 5.476 -4.752 -12.085 1.00 93.81 169 GLN A C 1
ATOM 1410 O O . GLN A 1 169 ? 6.556 -5.342 -12.079 1.00 93.81 169 GLN A O 1
ATOM 1415 N N . LEU A 1 170 ? 4.311 -5.400 -12.211 1.00 94.81 170 LEU A N 1
ATOM 1416 C CA . LEU A 1 170 ? 4.235 -6.857 -12.360 1.00 94.81 170 LEU A CA 1
ATOM 1417 C C . LEU A 1 170 ? 5.001 -7.346 -13.590 1.00 94.81 170 LEU A C 1
ATOM 1419 O O . LEU A 1 170 ? 5.777 -8.292 -13.488 1.00 94.81 170 LEU A O 1
ATOM 1423 N N . ARG A 1 171 ? 4.858 -6.672 -14.737 1.00 93.75 171 ARG A N 1
ATOM 1424 C CA . ARG A 1 171 ? 5.618 -7.023 -15.950 1.00 93.75 171 ARG A CA 1
ATOM 1425 C C . ARG A 1 171 ? 7.125 -6.879 -15.752 1.00 93.75 171 ARG A C 1
ATOM 1427 O O . ARG A 1 171 ? 7.865 -7.777 -16.143 1.00 93.75 171 ARG A O 1
ATOM 1434 N N . TYR A 1 172 ? 7.583 -5.802 -15.109 1.00 93.38 172 TYR A N 1
ATOM 1435 C CA . TYR A 1 172 ? 8.997 -5.639 -14.761 1.00 93.38 172 TYR A CA 1
ATOM 1436 C C . TYR A 1 172 ? 9.489 -6.767 -13.849 1.00 93.38 172 TYR A C 1
ATOM 1438 O O . TYR A 1 172 ? 10.587 -7.273 -14.056 1.00 93.38 172 TYR A O 1
ATOM 1446 N N . ARG A 1 173 ? 8.687 -7.209 -12.875 1.00 95.31 173 ARG A N 1
ATOM 1447 C CA . ARG A 1 173 ? 9.051 -8.322 -11.983 1.00 95.31 173 ARG A CA 1
ATOM 1448 C C . ARG A 1 173 ? 9.055 -9.679 -12.686 1.00 95.31 173 ARG A C 1
ATOM 1450 O O . ARG A 1 173 ? 9.940 -10.480 -12.410 1.00 95.31 173 ARG A O 1
ATOM 1457 N N . TYR A 1 174 ? 8.144 -9.921 -13.628 1.00 94.38 174 TYR A N 1
ATOM 1458 C CA . TYR A 1 174 ? 8.186 -11.128 -14.459 1.00 94.38 174 TYR A CA 1
ATOM 1459 C C . TYR A 1 174 ? 9.411 -11.160 -15.381 1.00 94.38 174 TYR A C 1
ATOM 1461 O O . TYR A 1 174 ? 10.010 -12.215 -15.561 1.00 94.38 174 TYR A O 1
ATOM 1469 N N . LEU A 1 175 ? 9.813 -10.014 -15.939 1.00 91.38 175 LEU A N 1
ATOM 1470 C CA . LEU A 1 175 ? 10.915 -9.944 -16.905 1.00 91.38 175 LEU A CA 1
ATOM 1471 C C . LEU A 1 175 ? 12.299 -9.856 -16.256 1.00 91.38 175 LEU A C 1
ATOM 1473 O O . LEU A 1 175 ? 13.252 -10.455 -16.745 1.00 91.38 175 LEU A O 1
ATOM 1477 N N . CYS A 1 176 ? 12.426 -9.108 -15.162 1.00 90.44 176 CYS A N 1
ATOM 1478 C CA . CYS A 1 176 ? 13.704 -8.852 -14.493 1.00 90.44 176 CYS A CA 1
ATOM 1479 C C . CYS A 1 176 ? 13.874 -9.656 -13.195 1.00 90.44 176 CYS A C 1
ATOM 1481 O O . CYS A 1 176 ? 14.868 -9.486 -12.484 1.00 90.44 176 CYS A O 1
ATOM 1483 N N . GLY A 1 177 ? 12.901 -10.509 -12.870 1.00 94.62 177 GLY A N 1
ATOM 1484 C CA . GLY A 1 177 ? 12.816 -11.208 -11.598 1.00 94.62 177 GLY A CA 1
ATOM 1485 C C . GLY A 1 177 ? 12.326 -10.316 -10.455 1.00 94.62 177 GLY A C 1
ATOM 1486 O O . GLY A 1 177 ? 12.332 -9.083 -10.509 1.00 94.62 177 GLY A O 1
ATOM 1487 N N . VAL A 1 178 ? 11.925 -10.964 -9.368 1.00 95.44 178 VAL A N 1
ATOM 1488 C CA . VAL A 1 178 ? 11.329 -10.318 -8.196 1.00 95.44 178 VAL A CA 1
ATOM 1489 C C . VAL A 1 178 ? 12.428 -9.736 -7.318 1.00 95.44 178 VAL A C 1
ATOM 1491 O O . VAL A 1 178 ? 12.945 -10.368 -6.399 1.00 95.44 178 VAL A O 1
ATOM 1494 N N . SER A 1 179 ? 12.855 -8.524 -7.657 1.00 95.12 179 SER A N 1
ATOM 1495 C CA . SER A 1 179 ? 13.962 -7.851 -6.989 1.00 95.12 179 SER A CA 1
ATOM 1496 C C . SER A 1 179 ? 13.826 -6.335 -7.054 1.00 95.12 179 SER A C 1
ATOM 1498 O O . SER A 1 179 ? 13.122 -5.791 -7.903 1.00 95.12 179 SER A O 1
ATOM 1500 N N . LEU A 1 180 ? 14.604 -5.639 -6.220 1.00 94.75 180 LEU A N 1
ATOM 1501 C CA . LEU A 1 180 ? 14.691 -4.177 -6.265 1.00 94.75 180 LEU A CA 1
ATOM 1502 C C . LEU A 1 180 ? 15.157 -3.647 -7.633 1.00 94.75 180 LEU A C 1
ATOM 1504 O O . LEU A 1 180 ? 14.876 -2.500 -7.953 1.00 94.75 180 LEU A O 1
ATOM 1508 N N . ARG A 1 181 ? 15.844 -4.454 -8.461 1.00 93.81 181 ARG A N 1
ATOM 1509 C CA . ARG A 1 181 ? 16.218 -4.050 -9.829 1.00 93.81 181 ARG A CA 1
ATOM 1510 C C . ARG A 1 181 ? 14.980 -3.811 -10.692 1.00 93.81 181 ARG A C 1
ATOM 1512 O O . ARG A 1 181 ? 14.910 -2.789 -11.367 1.00 93.81 181 ARG A O 1
ATOM 1519 N N . ALA A 1 182 ? 14.007 -4.721 -10.631 1.00 93.75 182 ALA A N 1
ATOM 1520 C CA . ALA A 1 182 ? 12.744 -4.582 -11.348 1.00 93.75 182 ALA A CA 1
ATOM 1521 C C . ALA A 1 182 ? 11.973 -3.342 -10.880 1.00 93.75 182 ALA A C 1
ATOM 1523 O O . ALA A 1 182 ? 11.502 -2.563 -11.704 1.00 93.75 182 ALA A O 1
ATOM 1524 N N . ASP A 1 183 ? 11.911 -3.121 -9.564 1.00 94.31 183 ASP A N 1
ATOM 1525 C CA . ASP A 1 183 ? 11.200 -1.976 -8.992 1.00 94.31 183 ASP A CA 1
ATOM 1526 C C . ASP A 1 183 ? 11.879 -0.635 -9.339 1.00 94.31 183 ASP A C 1
ATOM 1528 O O . ASP A 1 183 ? 11.197 0.330 -9.677 1.00 94.31 183 ASP A O 1
ATOM 1532 N N . VAL A 1 184 ? 13.219 -0.572 -9.338 1.00 92.06 184 VAL A N 1
ATOM 1533 C CA . VAL A 1 184 ? 13.967 0.618 -9.786 1.00 92.06 184 VAL A CA 1
ATOM 1534 C C . VAL A 1 184 ? 13.705 0.907 -11.265 1.00 92.06 184 VAL A C 1
ATOM 1536 O O . VAL A 1 184 ? 13.418 2.053 -11.606 1.00 92.06 184 VAL A O 1
ATOM 1539 N N . LEU A 1 185 ? 13.771 -0.102 -12.144 1.00 89.31 185 LEU A N 1
ATOM 1540 C CA . LEU A 1 185 ? 13.471 0.080 -13.572 1.00 89.31 185 LEU A CA 1
ATOM 1541 C C . LEU A 1 185 ? 12.044 0.565 -13.788 1.00 89.31 185 LEU A C 1
ATOM 1543 O O . LEU A 1 185 ? 11.822 1.492 -14.565 1.00 89.31 185 LEU A O 1
ATOM 1547 N N . TYR A 1 186 ? 11.094 -0.033 -13.075 1.00 91.62 186 TYR A N 1
ATOM 1548 C CA . TYR A 1 186 ? 9.704 0.373 -13.118 1.00 91.62 186 TYR A CA 1
ATOM 1549 C C . TYR A 1 186 ? 9.538 1.843 -12.719 1.00 91.62 186 TYR A C 1
ATOM 1551 O O . TYR A 1 186 ? 9.025 2.625 -13.517 1.00 91.62 186 TYR A O 1
ATOM 1559 N N . LEU A 1 187 ? 10.024 2.260 -11.547 1.00 90.00 187 LEU A N 1
ATOM 1560 C CA . LEU A 1 187 ? 9.886 3.648 -11.095 1.00 90.00 187 LEU A CA 1
ATOM 1561 C C . LEU A 1 187 ? 10.555 4.628 -12.061 1.00 90.00 187 LEU A C 1
ATOM 1563 O O . LEU A 1 187 ? 9.953 5.625 -12.454 1.00 90.00 187 LEU A O 1
ATOM 1567 N N . LEU A 1 188 ? 11.763 4.319 -12.529 1.00 85.88 188 LEU A N 1
ATOM 1568 C CA . LEU A 1 188 ? 12.432 5.141 -13.532 1.00 85.88 188 LEU A CA 1
ATOM 1569 C C . LEU A 1 188 ? 11.608 5.224 -14.836 1.00 85.88 188 LEU A C 1
ATOM 1571 O O . LEU A 1 188 ? 11.524 6.298 -15.432 1.00 85.88 188 LEU A O 1
ATOM 1575 N N . SER A 1 189 ? 10.964 4.135 -15.276 1.00 85.50 189 SER A N 1
ATOM 1576 C CA . SER A 1 189 ? 10.115 4.134 -16.480 1.00 85.50 189 SER A CA 1
ATOM 1577 C C . SER A 1 189 ? 8.887 5.039 -16.336 1.00 85.50 189 SER A C 1
ATOM 1579 O O . SER A 1 189 ? 8.561 5.792 -17.256 1.00 85.50 189 SER A O 1
ATOM 1581 N N . VAL A 1 190 ? 8.249 5.027 -15.160 1.00 84.94 190 VAL A N 1
ATOM 1582 C CA . VAL A 1 190 ? 7.125 5.913 -14.831 1.00 84.94 190 VAL A CA 1
ATOM 1583 C C . VAL A 1 190 ? 7.592 7.367 -14.846 1.00 84.94 190 VAL A C 1
ATOM 1585 O O . VAL A 1 190 ? 6.984 8.204 -15.509 1.00 84.94 190 VAL A O 1
ATOM 1588 N N . SER A 1 191 ? 8.739 7.640 -14.224 1.00 80.69 191 SER A N 1
ATOM 1589 C CA . SER A 1 191 ? 9.371 8.966 -14.210 1.00 80.69 191 SER A CA 1
ATOM 1590 C C . SER A 1 191 ? 9.622 9.491 -15.623 1.00 80.69 191 SER A C 1
ATOM 1592 O O . SER A 1 191 ? 9.295 10.628 -15.951 1.00 80.69 191 SER A O 1
ATOM 1594 N N . HIS A 1 192 ? 10.166 8.644 -16.500 1.00 78.19 192 HIS A N 1
ATOM 1595 C CA . HIS A 1 192 ? 10.448 9.007 -17.884 1.00 78.19 192 HIS A CA 1
ATOM 1596 C C . HIS A 1 192 ? 9.165 9.291 -18.682 1.00 78.19 192 HIS A C 1
ATOM 1598 O O . HIS A 1 192 ? 9.105 10.270 -19.425 1.00 78.19 192 HIS A O 1
ATOM 1604 N N . LYS A 1 193 ? 8.112 8.481 -18.497 1.00 77.19 193 LYS A N 1
ATOM 1605 C CA . LYS A 1 193 ? 6.782 8.710 -19.093 1.00 77.19 193 LYS A CA 1
ATOM 1606 C C . LYS A 1 193 ? 6.198 10.058 -18.662 1.00 77.19 193 LYS A C 1
ATOM 1608 O O . LYS A 1 193 ? 5.562 10.731 -19.472 1.00 77.19 193 LYS A O 1
ATOM 1613 N N . ILE A 1 194 ? 6.409 10.449 -17.406 1.00 72.25 194 ILE A N 1
ATOM 1614 C CA . ILE A 1 194 ? 5.964 11.740 -16.869 1.00 72.25 194 ILE A CA 1
ATOM 1615 C C . ILE A 1 194 ? 6.822 12.884 -17.416 1.00 72.25 194 ILE A C 1
ATOM 1617 O O . ILE A 1 194 ? 6.245 13.900 -17.791 1.00 72.25 194 ILE A O 1
ATOM 1621 N N . LYS A 1 195 ? 8.146 12.706 -17.568 1.00 66.94 195 LYS A N 1
ATOM 1622 C CA . LYS A 1 195 ? 9.049 13.705 -18.176 1.00 66.94 195 LYS A CA 1
ATOM 1623 C C . LYS A 1 195 ? 8.575 14.139 -19.564 1.00 66.94 195 LYS A C 1
ATOM 1625 O O . LYS A 1 195 ? 8.520 15.328 -19.855 1.00 66.94 195 LYS A O 1
ATOM 1630 N N . HIS A 1 196 ? 8.164 13.186 -20.405 1.00 59.56 196 HIS A N 1
ATOM 1631 C CA . HIS A 1 196 ? 7.588 13.493 -21.726 1.00 59.56 196 HIS A CA 1
ATOM 1632 C C . HIS A 1 196 ? 6.327 14.362 -21.659 1.00 59.56 196 HIS A C 1
ATOM 1634 O O . HIS A 1 196 ? 5.970 15.001 -22.641 1.00 59.56 196 HIS A O 1
ATOM 1640 N N . LYS A 1 197 ? 5.637 14.381 -20.515 1.00 58.94 197 LYS A N 1
ATOM 1641 C CA . LYS A 1 197 ? 4.433 15.187 -20.285 1.00 58.94 197 LYS A CA 1
ATOM 1642 C C . LYS A 1 197 ? 4.712 16.489 -19.526 1.00 58.94 197 LYS A C 1
ATOM 1644 O O . LYS A 1 197 ? 3.898 17.402 -19.608 1.00 58.94 197 LYS A O 1
ATOM 1649 N N . LYS A 1 198 ? 5.795 16.561 -18.747 1.00 53.62 198 LYS A N 1
ATOM 1650 C CA . LYS A 1 198 ? 6.137 17.664 -17.839 1.00 53.62 198 LYS A CA 1
ATOM 1651 C C . LYS A 1 198 ? 7.658 17.745 -17.700 1.00 53.62 198 LYS A C 1
ATOM 1653 O O . LYS A 1 198 ? 8.273 16.775 -17.285 1.00 53.62 198 LYS A O 1
ATOM 1658 N N . GLU A 1 199 ? 8.269 18.901 -17.944 1.00 49.09 199 GLU A N 1
ATOM 1659 C CA . GLU A 1 199 ? 9.730 19.120 -17.846 1.00 49.09 199 GLU A CA 1
ATOM 1660 C C . GLU A 1 199 ? 10.335 18.972 -16.427 1.00 49.09 199 GLU A C 1
ATOM 1662 O O . GLU A 1 199 ? 11.440 19.448 -16.169 1.00 49.09 199 GLU A O 1
ATOM 1667 N N . LYS A 1 200 ? 9.639 18.349 -15.469 1.00 47.03 200 LYS A N 1
ATOM 1668 C CA . LYS A 1 200 ? 10.034 18.333 -14.059 1.00 47.03 200 LYS A CA 1
ATOM 1669 C C . LYS A 1 200 ? 10.173 16.917 -13.510 1.00 47.03 200 LYS A C 1
ATOM 1671 O O . LYS A 1 200 ? 9.331 16.058 -13.739 1.00 47.03 200 LYS A O 1
ATOM 1676 N N . ASP A 1 201 ? 11.234 16.788 -12.724 1.00 50.53 201 ASP A N 1
ATOM 1677 C CA . ASP A 1 201 ? 11.643 15.697 -11.847 1.00 50.53 201 ASP A CA 1
ATOM 1678 C C . ASP A 1 201 ? 12.497 14.564 -12.424 1.00 50.53 201 ASP A C 1
ATOM 1680 O O . ASP A 1 201 ? 12.159 13.818 -13.340 1.00 50.53 201 ASP A O 1
ATOM 1684 N N . TYR A 1 202 ? 13.644 14.421 -11.763 1.00 60.62 202 TYR A N 1
ATOM 1685 C CA . TYR A 1 202 ? 14.534 13.285 -11.843 1.00 60.62 202 TYR A CA 1
ATOM 1686 C C . TYR A 1 202 ? 14.493 12.572 -10.500 1.00 60.62 202 TYR A C 1
ATOM 1688 O O . TYR A 1 202 ? 14.652 13.200 -9.449 1.00 60.62 202 TYR A O 1
ATOM 1696 N N . HIS A 1 203 ? 14.332 11.253 -10.513 1.00 72.44 203 HIS A N 1
ATOM 1697 C CA . HIS A 1 203 ? 14.489 10.495 -9.283 1.00 72.44 203 HIS A CA 1
ATOM 1698 C C . HIS A 1 203 ? 15.971 10.358 -8.997 1.00 72.44 203 HIS A C 1
ATOM 1700 O O . HIS A 1 203 ? 16.693 9.668 -9.709 1.00 72.44 203 HIS A O 1
ATOM 1706 N N . THR A 1 204 ? 16.420 11.032 -7.946 1.00 80.81 204 THR A N 1
ATOM 1707 C CA . THR A 1 204 ? 17.752 10.821 -7.389 1.00 80.81 204 THR A CA 1
ATOM 1708 C C . THR A 1 204 ? 17.825 9.441 -6.736 1.00 80.81 204 THR A C 1
ATOM 1710 O O . THR A 1 204 ? 16.804 8.856 -6.359 1.00 80.81 204 THR A O 1
ATOM 1713 N N . SER A 1 205 ? 19.039 8.923 -6.526 1.00 86.31 205 SER A N 1
ATOM 1714 C CA . SER A 1 205 ? 19.223 7.666 -5.787 1.00 86.31 205 SER A CA 1
ATOM 1715 C C . SER A 1 205 ? 18.613 7.738 -4.387 1.00 86.31 205 SER A C 1
ATOM 1717 O O . SER A 1 205 ? 18.091 6.741 -3.900 1.00 86.31 205 SER A O 1
ATOM 1719 N N . VAL A 1 206 ? 18.645 8.921 -3.762 1.00 87.44 206 VAL A N 1
ATOM 1720 C CA . VAL A 1 206 ? 18.036 9.178 -2.450 1.00 87.44 206 VAL A CA 1
ATOM 1721 C C . VAL A 1 206 ? 16.524 8.998 -2.519 1.00 87.44 206 VAL A C 1
ATOM 1723 O O . VAL A 1 206 ? 15.962 8.273 -1.704 1.00 87.44 206 VAL A O 1
ATOM 1726 N N . ARG A 1 207 ? 15.871 9.579 -3.533 1.00 86.19 207 ARG A N 1
ATOM 1727 C CA . ARG A 1 207 ? 14.421 9.453 -3.719 1.00 86.19 207 ARG A CA 1
ATOM 1728 C C . ARG A 1 207 ? 14.007 8.012 -4.007 1.00 86.19 207 ARG A C 1
ATOM 1730 O O . ARG A 1 207 ? 13.032 7.547 -3.438 1.00 86.19 207 ARG A O 1
ATOM 1737 N N . LEU A 1 208 ? 14.750 7.282 -4.840 1.00 89.75 208 LEU A N 1
ATOM 1738 C CA . LEU A 1 208 ? 14.479 5.859 -5.093 1.00 89.75 208 LEU A CA 1
ATOM 1739 C C . LEU A 1 208 ? 14.690 4.995 -3.846 1.00 89.75 208 LEU A C 1
ATOM 1741 O O . LEU A 1 208 ? 13.895 4.097 -3.584 1.00 89.75 208 LEU A O 1
ATOM 1745 N N . ALA A 1 209 ? 15.747 5.261 -3.075 1.00 92.38 209 ALA A N 1
ATOM 1746 C CA . ALA A 1 209 ? 16.027 4.536 -1.840 1.00 92.38 209 ALA A CA 1
ATOM 1747 C C . ALA A 1 209 ? 14.902 4.738 -0.821 1.00 92.38 209 ALA A C 1
ATOM 1749 O O . ALA A 1 209 ? 14.450 3.765 -0.220 1.00 92.38 209 ALA A O 1
ATOM 1750 N N . TYR A 1 210 ? 14.419 5.980 -0.711 1.00 90.19 210 TYR A N 1
ATOM 1751 C CA . TYR A 1 210 ? 13.243 6.342 0.069 1.00 90.19 210 TYR A CA 1
ATOM 1752 C C . TYR A 1 210 ? 12.002 5.587 -0.420 1.00 90.19 210 TYR A C 1
ATOM 1754 O O . TYR A 1 210 ? 11.478 4.767 0.318 1.00 90.19 210 TYR A O 1
ATOM 1762 N N . LEU A 1 211 ? 11.622 5.743 -1.697 1.00 89.44 211 LEU A N 1
ATOM 1763 C CA . LEU A 1 211 ? 10.441 5.105 -2.301 1.00 89.44 211 LEU A CA 1
ATOM 1764 C C . LEU A 1 211 ? 10.401 3.580 -2.127 1.00 89.44 211 LEU A C 1
ATOM 1766 O O . LEU A 1 211 ? 9.340 2.991 -1.940 1.00 89.44 211 LEU A O 1
ATOM 1770 N N . LEU A 1 212 ? 11.561 2.931 -2.205 1.00 92.69 212 LEU A N 1
ATOM 1771 C CA . LEU A 1 212 ? 11.682 1.479 -2.107 1.00 92.69 212 LEU A CA 1
ATOM 1772 C C . LEU A 1 212 ? 11.998 0.990 -0.694 1.00 92.69 212 LEU A C 1
ATOM 1774 O O . LEU A 1 212 ? 12.159 -0.217 -0.503 1.00 92.69 212 LEU A O 1
ATOM 1778 N N . ASP A 1 213 ? 12.069 1.889 0.288 1.00 92.19 213 ASP A N 1
ATOM 1779 C CA . ASP A 1 213 ? 12.377 1.577 1.680 1.00 92.19 213 ASP A CA 1
ATOM 1780 C C . ASP A 1 213 ? 13.697 0.794 1.856 1.00 92.19 213 ASP A C 1
ATOM 1782 O O . ASP A 1 213 ? 13.831 -0.047 2.752 1.00 92.19 213 ASP A O 1
ATOM 1786 N N . CYS A 1 214 ? 14.698 1.090 1.020 1.00 93.06 214 CYS A N 1
ATOM 1787 C CA . CYS A 1 214 ? 15.963 0.358 0.941 1.00 93.06 214 CYS A CA 1
ATOM 1788 C C . CYS A 1 214 ? 17.196 1.251 1.163 1.00 93.06 214 CYS A C 1
ATOM 1790 O O . CYS A 1 214 ? 17.120 2.477 1.202 1.00 93.06 214 CYS A O 1
ATOM 1792 N N . ASN A 1 215 ? 18.367 0.628 1.317 1.00 93.56 215 ASN A N 1
ATOM 1793 C CA . ASN A 1 215 ? 19.611 1.364 1.532 1.00 93.56 215 ASN A CA 1
ATOM 1794 C C . ASN A 1 215 ? 20.057 2.098 0.262 1.00 93.56 215 ASN A C 1
ATOM 1796 O O . ASN A 1 215 ? 20.094 1.514 -0.823 1.00 93.56 215 ASN A O 1
ATOM 1800 N N . LEU A 1 216 ? 20.530 3.336 0.418 1.00 94.12 216 LEU A N 1
ATOM 1801 C CA . LEU A 1 216 ? 21.048 4.157 -0.682 1.00 94.12 216 LEU A CA 1
ATOM 1802 C C . LEU A 1 216 ? 22.154 3.450 -1.490 1.00 94.12 216 LEU A C 1
ATOM 1804 O O . LEU A 1 216 ? 22.162 3.492 -2.720 1.00 94.12 216 LEU A O 1
ATOM 1808 N N . SER A 1 217 ? 23.046 2.721 -0.815 1.00 95.06 217 SER A N 1
ATOM 1809 C CA . SER A 1 217 ? 24.096 1.917 -1.458 1.00 95.06 217 SER A CA 1
ATOM 1810 C C . SER A 1 217 ? 23.544 0.819 -2.375 1.00 95.06 217 SER A C 1
ATOM 1812 O O . SER A 1 217 ? 24.156 0.500 -3.394 1.00 95.06 217 SER A O 1
ATOM 1814 N N . THR A 1 218 ? 22.367 0.267 -2.059 1.00 94.56 218 THR A N 1
ATOM 1815 C CA . THR A 1 218 ? 21.697 -0.736 -2.899 1.00 94.56 218 THR A CA 1
ATOM 1816 C C . THR A 1 218 ? 21.236 -0.112 -4.206 1.00 94.56 218 THR A C 1
ATOM 1818 O O . THR A 1 218 ? 21.499 -0.675 -5.267 1.00 94.56 218 THR A O 1
ATOM 1821 N N . VAL A 1 219 ? 20.635 1.079 -4.145 1.00 93.44 219 VAL A N 1
ATOM 1822 C CA . VAL A 1 219 ? 20.235 1.831 -5.342 1.00 93.44 219 VAL A CA 1
ATOM 1823 C C . VAL A 1 219 ? 21.452 2.211 -6.180 1.00 93.44 219 VAL A C 1
ATOM 1825 O O . VAL A 1 219 ? 21.431 2.009 -7.389 1.00 93.44 219 VAL A O 1
ATOM 1828 N N . HIS A 1 220 ? 22.542 2.681 -5.565 1.00 91.38 220 HIS A N 1
ATOM 1829 C CA . HIS A 1 220 ? 23.777 2.983 -6.299 1.00 91.38 220 HIS A CA 1
ATOM 1830 C C . HIS A 1 220 ? 24.364 1.764 -7.012 1.00 91.38 220 HIS A C 1
ATOM 1832 O O . HIS A 1 220 ? 24.780 1.877 -8.161 1.00 91.38 220 HIS A O 1
ATOM 1838 N N . ARG A 1 221 ? 24.366 0.589 -6.372 1.00 94.50 221 ARG A N 1
ATOM 1839 C CA . ARG A 1 221 ? 24.821 -0.648 -7.016 1.00 94.50 221 ARG A CA 1
ATOM 1840 C C . ARG A 1 221 ? 23.939 -1.020 -8.208 1.00 94.50 221 ARG A C 1
ATOM 1842 O O . ARG A 1 221 ? 24.465 -1.268 -9.283 1.00 94.50 221 ARG A O 1
ATOM 1849 N N . ILE A 1 222 ? 22.616 -1.014 -8.026 1.00 93.31 222 ILE A N 1
ATOM 1850 C CA . ILE A 1 222 ? 21.648 -1.312 -9.096 1.00 93.31 222 ILE A CA 1
ATOM 1851 C C . ILE A 1 222 ? 21.831 -0.350 -10.272 1.00 93.31 222 ILE A C 1
ATOM 1853 O O . ILE A 1 222 ? 21.869 -0.768 -11.424 1.00 93.31 222 ILE A O 1
ATOM 1857 N N . LYS A 1 223 ? 21.993 0.935 -9.971 1.00 87.81 223 LYS A N 1
ATOM 1858 C CA . LYS A 1 223 ? 22.261 1.966 -10.963 1.00 87.81 223 LYS A CA 1
ATOM 1859 C C . LYS A 1 223 ? 23.544 1.669 -11.745 1.00 87.81 223 LYS A C 1
ATOM 1861 O O . LYS A 1 223 ? 23.508 1.671 -12.969 1.00 87.81 223 LYS A O 1
ATOM 1866 N N . ASN A 1 224 ? 24.652 1.389 -11.059 1.00 90.25 224 ASN A N 1
ATOM 1867 C CA . ASN A 1 224 ? 25.921 1.070 -11.715 1.00 90.25 224 ASN A CA 1
ATOM 1868 C C . ASN A 1 224 ? 25.802 -0.176 -12.609 1.00 90.25 224 ASN A C 1
ATOM 1870 O O . ASN A 1 224 ? 26.412 -0.214 -13.675 1.00 90.25 224 ASN A O 1
ATOM 1874 N N . ASP A 1 225 ? 25.017 -1.178 -12.199 1.00 91.38 225 ASP A N 1
ATOM 1875 C CA . ASP A 1 225 ? 24.735 -2.358 -13.025 1.00 91.38 225 ASP A CA 1
ATOM 1876 C C . ASP A 1 225 ? 23.994 -1.960 -14.318 1.00 91.38 225 ASP A C 1
ATOM 1878 O O . ASP A 1 225 ? 24.357 -2.416 -15.402 1.00 91.38 225 ASP A O 1
ATOM 1882 N N . PHE A 1 226 ? 22.996 -1.073 -14.229 1.00 88.25 226 PHE A N 1
ATOM 1883 C CA . PHE A 1 226 ? 22.252 -0.586 -15.396 1.00 88.25 226 PHE A CA 1
ATOM 1884 C C . PHE A 1 226 ? 23.068 0.323 -16.317 1.00 88.25 226 PHE A C 1
ATOM 1886 O O . PHE A 1 226 ? 22.917 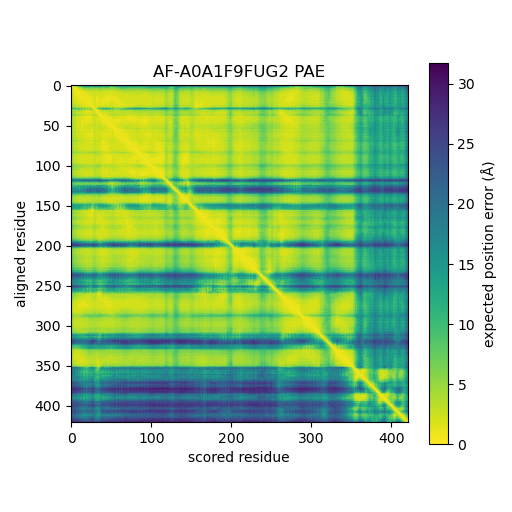0.222 -17.533 1.00 88.25 226 PHE A O 1
ATOM 1893 N N . GLU A 1 227 ? 23.942 1.171 -15.773 1.00 87.25 227 GLU A N 1
ATOM 1894 C CA . GLU A 1 227 ? 24.868 1.983 -16.573 1.00 87.25 227 GLU A CA 1
ATOM 1895 C C . GLU A 1 227 ? 25.863 1.091 -17.329 1.00 87.25 227 GLU A C 1
ATOM 1897 O O . GLU A 1 227 ? 26.034 1.241 -18.536 1.00 87.25 227 GLU A O 1
ATOM 1902 N N . LYS A 1 228 ? 26.461 0.095 -16.658 1.00 90.12 228 LYS A N 1
ATOM 1903 C CA . LYS A 1 228 ? 27.360 -0.879 -17.306 1.00 90.12 228 LYS A CA 1
ATOM 1904 C C . LYS A 1 228 ? 26.655 -1.723 -18.364 1.00 90.12 228 LYS A C 1
ATOM 1906 O O . LYS A 1 228 ? 27.275 -2.091 -19.355 1.00 90.12 228 LYS A O 1
ATOM 1911 N N . GLY A 1 229 ? 25.378 -2.034 -18.145 1.00 88.19 229 GLY A N 1
ATOM 1912 C CA . GLY A 1 229 ? 24.541 -2.746 -19.107 1.00 88.19 229 GLY A CA 1
ATOM 1913 C C . GLY A 1 229 ? 24.050 -1.887 -20.275 1.00 88.19 229 GLY A C 1
ATOM 1914 O O . GLY A 1 229 ? 23.378 -2.421 -21.150 1.00 88.19 229 GLY A O 1
ATOM 1915 N N . GLY A 1 230 ? 24.342 -0.581 -20.293 1.00 86.19 230 GLY A N 1
ATOM 1916 C CA . GLY A 1 230 ? 23.891 0.332 -21.347 1.00 86.19 230 GLY A CA 1
ATOM 1917 C C . GLY A 1 230 ? 22.393 0.651 -21.309 1.00 86.19 230 GLY A C 1
ATOM 1918 O O . GLY A 1 230 ? 21.844 1.094 -22.309 1.00 86.19 230 GLY A O 1
ATOM 1919 N N . PHE A 1 231 ? 21.711 0.421 -20.180 1.00 82.00 231 PHE A N 1
ATOM 1920 C CA . PHE A 1 231 ? 20.288 0.752 -20.017 1.00 82.00 231 PHE A CA 1
ATOM 1921 C C . PHE A 1 231 ? 20.076 2.205 -19.589 1.00 82.00 231 PHE A C 1
ATOM 1923 O O . PHE A 1 231 ? 19.053 2.811 -19.910 1.00 82.00 231 PHE A O 1
ATOM 1930 N N . LEU A 1 232 ? 21.030 2.761 -18.840 1.00 82.81 232 LEU A N 1
ATOM 1931 C CA . LEU A 1 232 ? 20.992 4.125 -18.325 1.00 82.81 232 LEU A CA 1
ATOM 1932 C C . LEU A 1 232 ? 22.257 4.877 -18.728 1.00 82.81 232 LEU A C 1
ATOM 1934 O O . LEU A 1 232 ? 23.354 4.325 -18.692 1.00 82.81 232 LEU A O 1
ATOM 1938 N N . SER A 1 233 ? 22.105 6.165 -19.021 1.00 81.25 233 SER A N 1
ATOM 1939 C CA . SER A 1 233 ? 23.213 7.114 -19.073 1.00 81.25 233 SER A CA 1
ATOM 1940 C C . SER A 1 233 ? 23.028 8.233 -18.058 1.00 81.25 233 SER A C 1
ATOM 1942 O O . SER A 1 233 ? 21.898 8.691 -17.851 1.00 81.25 233 SER A O 1
ATOM 1944 N N . PRO A 1 234 ? 24.121 8.724 -17.448 1.00 77.62 234 PRO A N 1
ATOM 1945 C CA . PRO A 1 234 ? 24.078 9.965 -16.697 1.00 77.62 234 PRO A CA 1
ATOM 1946 C C . PRO A 1 234 ? 23.628 11.097 -17.623 1.00 77.62 234 PRO A C 1
ATOM 1948 O O . PRO A 1 234 ? 24.226 11.345 -18.666 1.00 77.62 234 PRO A O 1
ATOM 1951 N N . SER A 1 235 ? 22.565 11.781 -17.221 1.00 71.69 235 SER A N 1
ATOM 1952 C CA . SER A 1 235 ? 22.101 13.022 -17.822 1.00 71.69 235 SER A CA 1
ATOM 1953 C C . SER A 1 235 ? 22.479 14.179 -16.893 1.00 71.69 235 SER A C 1
ATOM 1955 O O . SER A 1 235 ? 22.406 14.079 -15.665 1.00 71.69 235 SER A O 1
ATOM 1957 N N . ARG A 1 236 ? 22.948 15.279 -17.488 1.00 64.69 236 ARG A N 1
ATOM 1958 C CA . ARG A 1 236 ? 23.198 16.554 -16.796 1.00 64.69 236 ARG A CA 1
ATOM 1959 C C . ARG A 1 236 ? 22.095 17.574 -17.090 1.00 64.69 236 ARG A C 1
ATOM 1961 O O . ARG A 1 236 ? 22.303 18.763 -16.889 1.00 64.69 236 ARG A O 1
ATOM 1968 N N . ASP A 1 237 ? 20.918 17.120 -17.523 1.00 57.34 237 ASP A N 1
ATOM 1969 C CA . ASP A 1 237 ? 19.788 17.959 -17.969 1.00 57.34 237 ASP A CA 1
ATOM 1970 C C . ASP A 1 237 ? 19.065 18.703 -16.822 1.00 57.34 237 ASP A C 1
ATOM 1972 O O . ASP A 1 237 ? 17.889 19.062 -16.912 1.00 57.34 237 ASP A O 1
ATOM 1976 N N . SER A 1 238 ? 19.735 18.916 -15.695 1.00 54.94 238 SER A N 1
ATOM 1977 C CA . SER A 1 238 ? 19.203 19.659 -14.564 1.00 54.94 238 SER A CA 1
ATOM 1978 C C . SER A 1 238 ? 19.478 21.150 -14.775 1.00 54.94 238 SER A C 1
ATOM 1980 O O . SER A 1 238 ? 20.481 21.685 -14.305 1.00 54.94 238 SER A O 1
ATOM 1982 N N . VAL A 1 239 ? 18.565 21.835 -15.474 1.00 55.41 239 VAL A N 1
ATOM 1983 C CA . VAL A 1 239 ? 18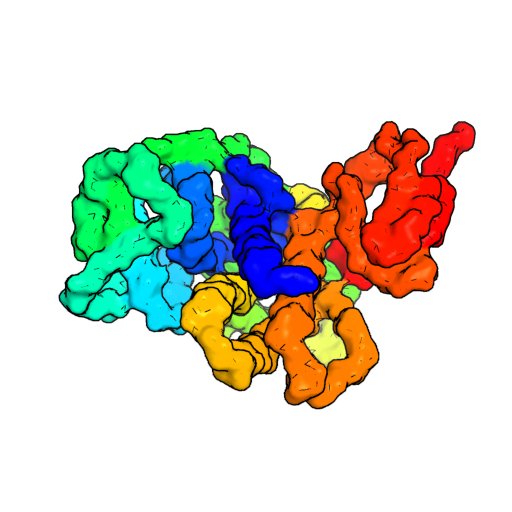.599 23.301 -15.687 1.00 55.41 239 VAL A CA 1
ATOM 1984 C C . VAL A 1 239 ? 18.645 24.069 -14.357 1.00 55.41 239 VAL A C 1
ATOM 1986 O O . VAL A 1 239 ? 19.102 25.206 -14.305 1.00 55.41 239 VAL A O 1
ATOM 1989 N N . HIS A 1 240 ? 18.173 23.464 -13.263 1.00 55.84 240 HIS A N 1
ATOM 1990 C CA . HIS A 1 24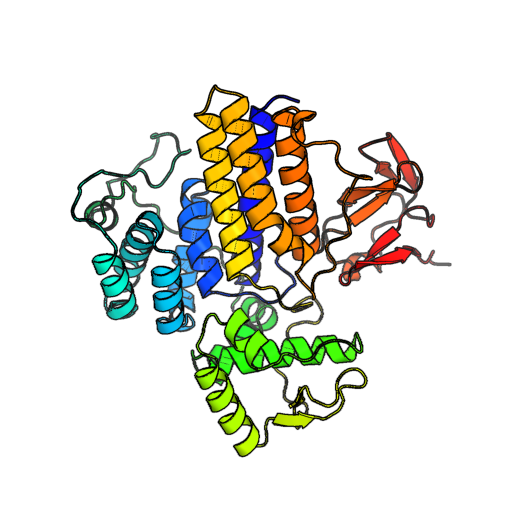0 ? 18.021 24.131 -11.967 1.00 55.84 240 HIS A CA 1
ATOM 1991 C C . HIS A 1 240 ? 19.060 23.724 -10.915 1.00 55.84 240 HIS A C 1
ATOM 1993 O O . HIS A 1 240 ? 19.189 24.418 -9.910 1.00 55.84 240 HIS A O 1
ATOM 1999 N N . ASN A 1 241 ? 19.816 22.636 -11.110 1.00 61.28 241 ASN A N 1
ATOM 2000 C CA . ASN A 1 241 ? 20.887 22.261 -10.185 1.00 61.28 241 ASN A CA 1
ATOM 2001 C C . ASN A 1 241 ? 21.955 21.368 -10.855 1.00 61.28 241 ASN A C 1
ATOM 2003 O O . ASN A 1 241 ? 21.775 20.145 -10.909 1.00 61.28 241 ASN A O 1
ATOM 2007 N N . PRO A 1 242 ? 23.087 21.927 -11.316 1.00 59.88 242 PRO A N 1
ATOM 2008 C CA . PRO A 1 242 ? 24.124 21.173 -12.026 1.00 59.88 242 PRO A CA 1
ATOM 2009 C C . PRO A 1 242 ? 24.825 20.115 -11.155 1.00 59.88 242 PRO A C 1
ATOM 2011 O O . PRO A 1 242 ? 25.531 19.258 -11.685 1.00 59.88 242 PRO A O 1
ATOM 2014 N N . HIS A 1 243 ? 24.633 20.146 -9.831 1.00 66.12 243 HIS A N 1
ATOM 2015 C CA . HIS A 1 243 ? 25.216 19.174 -8.903 1.00 66.12 243 HIS A CA 1
ATOM 2016 C C . HIS A 1 243 ? 24.352 17.924 -8.707 1.00 66.12 243 HIS A C 1
ATOM 2018 O O . HIS A 1 243 ? 24.834 16.924 -8.174 1.00 66.12 243 HIS A O 1
ATOM 2024 N N . ILE A 1 244 ? 23.089 17.945 -9.145 1.00 66.56 244 ILE A N 1
ATOM 2025 C CA . ILE A 1 244 ? 22.223 16.769 -9.087 1.00 66.56 244 ILE A CA 1
ATOM 2026 C C . ILE A 1 244 ? 22.444 15.959 -10.362 1.00 66.56 244 ILE A C 1
ATOM 2028 O O . ILE A 1 244 ? 22.025 16.352 -11.447 1.00 66.56 244 ILE A O 1
ATOM 2032 N N . MET A 1 245 ? 23.111 14.812 -10.221 1.00 66.94 245 MET A N 1
ATOM 2033 C CA . MET A 1 245 ? 23.243 13.842 -11.304 1.00 66.94 245 MET A CA 1
ATOM 2034 C C . MET A 1 245 ? 21.922 13.108 -11.499 1.00 66.94 245 MET A C 1
ATOM 2036 O O . MET A 1 245 ? 21.375 12.532 -10.556 1.00 66.94 245 MET A O 1
ATOM 2040 N N . THR A 1 246 ? 21.445 13.100 -12.736 1.00 69.69 246 THR A N 1
ATOM 2041 C CA . THR A 1 246 ? 20.190 12.466 -13.118 1.00 69.69 246 THR A CA 1
ATOM 2042 C C . THR A 1 246 ? 20.443 11.427 -14.201 1.00 69.69 246 THR A C 1
ATOM 2044 O O . THR A 1 246 ? 21.579 11.269 -14.651 1.00 69.69 246 THR A O 1
ATOM 2047 N N . TRP A 1 247 ? 19.421 10.658 -14.585 1.00 71.38 247 TRP A N 1
ATOM 2048 C CA . TRP A 1 247 ? 19.580 9.564 -15.546 1.00 71.38 247 TRP A CA 1
ATOM 2049 C C . TRP A 1 247 ? 18.538 9.629 -16.643 1.00 71.38 247 TRP A C 1
ATOM 2051 O O . TRP A 1 247 ? 17.365 9.915 -16.400 1.00 71.38 247 TRP A O 1
ATOM 2061 N N . SER A 1 248 ? 18.989 9.332 -17.853 1.00 70.12 248 SER A N 1
ATOM 2062 C CA . SER A 1 248 ? 18.140 9.052 -18.998 1.00 70.12 248 SER A CA 1
ATOM 2063 C C . SER A 1 248 ? 18.270 7.578 -19.360 1.00 70.12 248 SER A C 1
ATOM 2065 O O . SER A 1 248 ? 19.354 6.998 -19.280 1.00 70.12 248 SER A O 1
ATOM 2067 N N . PHE A 1 249 ? 17.160 6.962 -19.758 1.00 73.81 249 PHE A N 1
ATOM 2068 C CA . PHE A 1 249 ? 17.214 5.649 -20.387 1.00 73.81 249 PHE A CA 1
ATOM 2069 C C . PHE A 1 249 ? 17.825 5.755 -21.772 1.00 73.81 249 PHE A C 1
ATOM 2071 O O . PHE A 1 249 ? 17.499 6.673 -22.529 1.00 73.81 249 PHE A O 1
ATOM 2078 N N . GLN A 1 250 ? 18.668 4.785 -22.101 1.00 69.19 250 GLN A N 1
ATOM 2079 C CA . GLN A 1 250 ? 19.148 4.586 -23.456 1.00 69.19 250 GLN A CA 1
ATOM 2080 C C . GLN A 1 250 ? 18.240 3.575 -24.155 1.00 69.19 250 GLN A C 1
ATOM 2082 O O . GLN A 1 250 ? 18.021 2.485 -23.636 1.00 69.19 250 GLN A O 1
ATOM 2087 N N . ASN A 1 251 ? 17.735 3.946 -25.335 1.00 61.09 251 ASN A N 1
ATOM 2088 C CA . ASN A 1 251 ? 16.829 3.159 -26.181 1.00 61.09 251 ASN A CA 1
ATOM 2089 C C . ASN A 1 251 ? 15.448 2.883 -25.541 1.00 61.09 251 ASN A C 1
ATOM 2091 O O . ASN A 1 251 ? 15.325 2.381 -24.431 1.00 61.09 251 ASN A O 1
ATOM 2095 N N . HIS A 1 252 ? 14.374 3.222 -26.259 1.00 59.88 252 HIS A N 1
ATOM 2096 C CA . HIS A 1 252 ? 12.983 3.304 -25.775 1.00 59.88 252 HIS A CA 1
ATOM 2097 C C . HIS A 1 252 ? 12.297 1.969 -25.403 1.00 59.88 252 HIS A C 1
ATOM 2099 O O . HIS A 1 252 ? 11.083 1.840 -25.568 1.00 59.88 252 HIS A O 1
ATOM 2105 N N . VAL A 1 253 ? 13.017 0.965 -24.901 1.00 59.72 253 VAL A N 1
ATOM 2106 C CA . VAL A 1 253 ? 12.425 -0.315 -24.484 1.00 59.72 253 VAL A CA 1
ATOM 2107 C C . VAL A 1 253 ? 11.785 -0.155 -23.102 1.00 59.72 253 VAL A C 1
ATOM 2109 O O . VAL A 1 253 ? 12.257 -0.662 -22.087 1.00 59.72 253 VAL A O 1
ATOM 2112 N N . PHE A 1 254 ? 10.700 0.614 -23.056 1.00 70.88 254 PHE A N 1
ATOM 2113 C CA . PHE A 1 254 ? 9.816 0.678 -21.904 1.00 70.88 254 PHE A CA 1
ATOM 2114 C C . PHE A 1 254 ? 8.809 -0.461 -21.976 1.00 70.88 254 PHE A C 1
ATOM 2116 O O . PHE A 1 254 ? 8.400 -0.887 -23.055 1.00 70.88 254 PHE A O 1
ATOM 2123 N N . LEU A 1 255 ? 8.339 -0.893 -20.812 1.00 73.81 255 LEU A N 1
ATOM 2124 C CA . LEU A 1 255 ? 7.106 -1.660 -20.702 1.00 73.81 255 LEU A CA 1
ATOM 2125 C C . LEU A 1 255 ? 6.010 -0.680 -20.284 1.00 73.81 255 LEU A C 1
ATOM 2127 O O . LEU A 1 255 ? 5.612 -0.682 -19.115 1.00 73.81 255 LEU A O 1
ATOM 2131 N N . PRO A 1 256 ? 5.551 0.222 -21.178 1.00 68.19 256 PRO A N 1
ATOM 2132 C CA . PRO A 1 256 ? 4.573 1.217 -20.788 1.00 68.19 256 PRO A CA 1
ATOM 2133 C C . PRO A 1 256 ? 3.327 0.489 -20.305 1.00 68.19 256 PRO A C 1
ATOM 2135 O O . PRO A 1 256 ? 2.856 -0.470 -20.927 1.00 68.19 256 PRO A O 1
ATOM 2138 N N . SER A 1 257 ? 2.804 0.898 -19.155 1.00 65.19 257 SER A N 1
ATOM 2139 C CA . SER A 1 257 ? 1.400 0.646 -18.844 1.00 65.19 257 SER A CA 1
ATOM 2140 C C . SER A 1 257 ? 0.516 1.288 -19.893 1.00 65.19 257 SER A C 1
ATOM 2142 O O . SER A 1 257 ? 0.926 2.236 -20.576 1.00 65.19 257 SER A O 1
ATOM 2144 N N . ASP A 1 258 ? -0.715 0.792 -19.971 1.00 69.81 258 ASP A N 1
ATOM 2145 C CA . ASP A 1 258 ? -1.751 1.465 -20.737 1.00 69.81 258 ASP A CA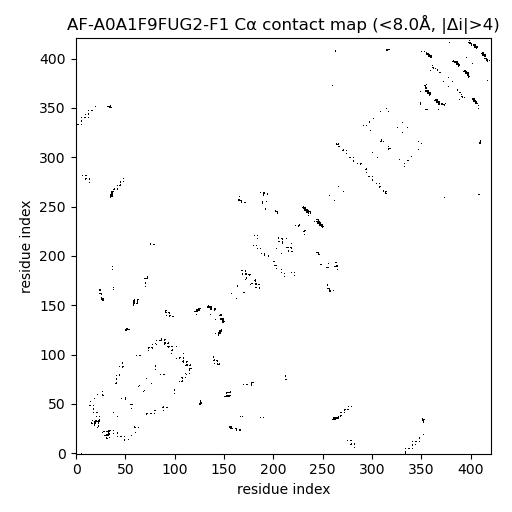 1
ATOM 2146 C C . ASP A 1 258 ? -1.792 2.971 -20.386 1.00 69.81 258 ASP A C 1
ATOM 2148 O O . ASP A 1 258 ? -1.435 3.404 -19.281 1.00 69.81 258 ASP A O 1
ATOM 2152 N N . LYS A 1 259 ? -2.161 3.803 -21.360 1.00 68.19 259 LYS A N 1
ATOM 2153 C CA . LYS A 1 259 ? -2.040 5.272 -21.308 1.00 68.19 259 LYS A CA 1
ATOM 2154 C C . LYS A 1 259 ? -2.779 5.910 -20.122 1.00 68.19 259 LYS A C 1
ATOM 2156 O O . LYS A 1 259 ? -2.477 7.051 -19.769 1.00 68.19 259 LYS A O 1
ATOM 2161 N N . TYR A 1 260 ? -3.696 5.155 -19.525 1.00 70.12 260 TYR A N 1
ATOM 2162 C CA . TYR A 1 260 ? -4.559 5.497 -18.398 1.00 70.12 260 TYR A CA 1
ATOM 2163 C C . TYR A 1 260 ? -3.960 5.261 -17.017 1.00 70.12 260 TYR A C 1
ATOM 2165 O O . TYR A 1 260 ? -4.634 5.487 -16.016 1.00 70.12 260 TYR A O 1
ATOM 2173 N N . PHE A 1 261 ? -2.724 4.776 -16.942 1.00 81.12 261 PHE A N 1
ATOM 2174 C CA . PHE A 1 261 ? -2.123 4.447 -15.664 1.00 81.12 261 PHE A CA 1
ATOM 2175 C C . PHE A 1 261 ? -0.667 4.875 -15.550 1.00 81.12 261 PHE A C 1
ATOM 2177 O O . PHE A 1 261 ? -0.054 5.332 -16.519 1.00 81.12 261 PHE A O 1
ATOM 2184 N N . ASP A 1 262 ? -0.126 4.719 -14.343 1.00 84.94 262 ASP A N 1
ATOM 2185 C CA . ASP A 1 262 ? 1.182 5.214 -13.930 1.00 84.94 262 ASP A CA 1
ATOM 2186 C C . ASP A 1 262 ? 1.321 6.705 -14.265 1.00 84.94 262 ASP A C 1
ATOM 2188 O O . ASP A 1 262 ? 2.246 7.150 -14.946 1.00 84.94 262 ASP A O 1
ATOM 2192 N N . HIS A 1 263 ? 0.318 7.474 -13.834 1.00 80.31 263 HIS A N 1
ATOM 2193 C CA . HIS A 1 263 ? 0.262 8.925 -14.021 1.00 80.31 263 HIS A CA 1
ATOM 2194 C C . HIS A 1 263 ? 1.276 9.698 -13.172 1.00 80.31 263 HIS A C 1
ATOM 2196 O O . HIS A 1 263 ? 1.544 10.863 -13.458 1.00 80.31 263 HIS A O 1
ATOM 2202 N N . GLY A 1 264 ? 1.819 9.044 -12.153 1.00 82.81 264 GLY A N 1
ATOM 2203 C CA . GLY A 1 264 ? 2.707 9.593 -11.141 1.00 82.81 264 GLY A CA 1
ATOM 2204 C C . GLY A 1 264 ? 3.245 8.467 -10.269 1.00 82.81 264 GLY A C 1
ATOM 2205 O O . GLY A 1 264 ? 2.681 7.362 -10.252 1.00 82.81 264 GLY A O 1
ATOM 2206 N N . ILE A 1 265 ? 4.299 8.752 -9.520 1.00 85.38 265 ILE A N 1
ATOM 2207 C CA . ILE A 1 265 ? 4.777 7.901 -8.442 1.00 85.38 265 ILE A CA 1
ATOM 2208 C C . ILE A 1 265 ? 4.185 8.399 -7.127 1.00 85.38 265 ILE A C 1
ATOM 2210 O O . ILE A 1 265 ? 4.184 9.589 -6.816 1.00 85.38 265 ILE A O 1
ATOM 2214 N N . VAL A 1 266 ? 3.668 7.457 -6.346 1.00 86.88 266 VAL A N 1
ATOM 2215 C CA . VAL A 1 266 ? 3.166 7.697 -4.991 1.00 86.88 266 VAL A CA 1
ATOM 2216 C C . VAL A 1 266 ? 4.044 6.910 -4.039 1.00 86.88 266 VAL A C 1
ATOM 2218 O O . VAL A 1 266 ? 4.434 5.778 -4.331 1.00 86.88 266 VAL A O 1
ATOM 2221 N N . TYR A 1 267 ? 4.332 7.493 -2.883 1.00 89.81 267 TYR A N 1
ATOM 2222 C CA . TYR A 1 267 ? 5.073 6.815 -1.837 1.00 89.81 267 TYR A CA 1
ATOM 2223 C C . TYR A 1 267 ? 4.096 6.068 -0.939 1.00 89.81 267 TYR A C 1
ATOM 2225 O O . TYR A 1 267 ? 3.644 6.550 0.098 1.00 89.81 267 TYR A O 1
ATOM 2233 N N . TRP A 1 268 ? 3.713 4.883 -1.402 1.00 91.62 268 TRP A N 1
ATOM 2234 C CA . TRP A 1 268 ? 2.654 4.112 -0.768 1.00 91.62 268 TRP A CA 1
ATOM 2235 C C . TRP A 1 268 ? 2.968 3.662 0.647 1.00 91.62 268 TRP A C 1
ATOM 2237 O O . TRP A 1 268 ? 2.021 3.468 1.394 1.00 91.62 268 TRP A O 1
ATOM 2247 N N . SER A 1 269 ? 4.230 3.508 1.056 1.00 91.50 269 SER A N 1
ATOM 2248 C CA . SER A 1 269 ? 4.510 3.149 2.451 1.00 91.50 269 SER A CA 1
ATOM 2249 C C . SER A 1 269 ? 4.122 4.276 3.414 1.00 91.50 269 SER A C 1
ATOM 2251 O O . SER A 1 269 ? 3.457 4.004 4.412 1.00 91.50 269 SER A O 1
ATOM 2253 N N . ASP A 1 270 ? 4.405 5.540 3.089 1.00 90.56 270 ASP A N 1
ATOM 2254 C CA . ASP A 1 270 ? 3.945 6.682 3.890 1.00 90.56 270 ASP A CA 1
ATOM 2255 C C . ASP A 1 270 ? 2.430 6.893 3.801 1.00 90.56 270 ASP A C 1
ATOM 2257 O O . ASP A 1 270 ? 1.781 7.086 4.831 1.00 90.56 270 ASP A O 1
ATOM 2261 N N . ILE A 1 271 ? 1.845 6.803 2.600 1.00 91.50 271 ILE A N 1
ATOM 2262 C CA . ILE A 1 271 ? 0.387 6.909 2.428 1.00 91.50 271 ILE A CA 1
ATOM 2263 C C . ILE A 1 271 ? -0.330 5.810 3.207 1.00 91.50 271 ILE A C 1
ATOM 2265 O O . ILE A 1 271 ? -1.275 6.085 3.941 1.00 91.50 271 ILE A O 1
ATOM 2269 N N . ASN A 1 272 ? 0.132 4.567 3.116 1.00 94.31 272 ASN A N 1
ATOM 2270 C CA . ASN A 1 272 ? -0.481 3.467 3.842 1.00 94.31 272 ASN A CA 1
ATOM 2271 C C . ASN A 1 272 ? -0.263 3.616 5.350 1.00 94.31 272 ASN A C 1
ATOM 2273 O O . ASN A 1 272 ? -1.182 3.317 6.105 1.00 94.31 272 ASN A O 1
ATOM 2277 N N . ARG A 1 273 ? 0.868 4.167 5.812 1.00 92.12 273 ARG A N 1
ATOM 2278 C CA . ARG A 1 273 ? 1.054 4.514 7.231 1.00 92.12 273 ARG A CA 1
ATOM 2279 C C . ARG A 1 273 ? 0.053 5.574 7.700 1.00 92.12 273 ARG A C 1
ATOM 2281 O O . ARG A 1 273 ? -0.521 5.412 8.773 1.00 92.12 273 ARG A O 1
ATOM 2288 N N . LEU A 1 274 ? -0.200 6.608 6.895 1.00 92.81 274 LEU A N 1
ATOM 2289 C CA . LEU A 1 274 ? -1.252 7.604 7.139 1.00 92.81 274 LEU A CA 1
ATOM 2290 C C . LEU A 1 274 ? -2.637 6.939 7.224 1.00 92.81 274 LEU A C 1
ATOM 2292 O O . LEU A 1 274 ? -3.382 7.204 8.163 1.00 92.81 274 LEU A O 1
ATOM 2296 N N . LEU A 1 275 ? -2.984 6.054 6.284 1.00 94.50 275 LEU A N 1
ATOM 2297 C CA . LEU A 1 275 ? -4.287 5.375 6.270 1.00 94.50 275 LEU A CA 1
ATOM 2298 C C . LEU A 1 275 ? -4.469 4.436 7.469 1.00 94.50 275 LEU A C 1
ATOM 2300 O O . LEU A 1 275 ? -5.542 4.402 8.067 1.00 94.50 275 LEU A O 1
ATOM 2304 N N . ARG A 1 276 ? -3.418 3.714 7.865 1.00 94.12 276 ARG A N 1
ATOM 2305 C CA . ARG A 1 276 ? -3.414 2.881 9.078 1.00 94.12 276 ARG A CA 1
ATOM 2306 C C . ARG A 1 276 ? -3.585 3.740 10.329 1.00 94.12 276 ARG A C 1
ATOM 2308 O O . ARG A 1 276 ? -4.439 3.446 11.160 1.00 94.12 276 ARG A O 1
ATOM 2315 N N . ALA A 1 277 ? -2.851 4.849 10.426 1.00 92.75 277 ALA A N 1
ATOM 2316 C CA . ALA A 1 277 ? -3.016 5.805 11.515 1.00 92.75 277 ALA A CA 1
ATOM 2317 C C . ALA A 1 277 ? -4.429 6.414 11.546 1.00 92.75 277 ALA A C 1
ATOM 2319 O O . ALA A 1 277 ? -4.967 6.631 12.626 1.00 92.75 277 ALA A O 1
ATOM 2320 N N . ALA A 1 278 ? -5.066 6.618 10.388 1.00 92.62 278 ALA A N 1
ATOM 2321 C CA . ALA A 1 278 ? -6.447 7.084 10.313 1.00 92.62 278 ALA A CA 1
ATOM 2322 C C . ALA A 1 278 ? -7.436 6.040 10.859 1.00 92.62 278 ALA A C 1
ATOM 2324 O O . ALA A 1 278 ? -8.399 6.413 11.523 1.00 92.62 278 ALA A O 1
ATOM 2325 N N . LEU A 1 279 ? -7.198 4.740 10.639 1.00 92.44 279 LEU A N 1
ATOM 2326 C CA . LEU A 1 279 ? -8.001 3.664 11.245 1.00 92.44 279 LEU A CA 1
ATOM 2327 C C . LEU A 1 279 ? -7.826 3.600 12.766 1.00 92.44 279 LEU A C 1
ATOM 2329 O O . LEU A 1 279 ? -8.809 3.396 13.481 1.00 92.44 279 LEU A O 1
ATOM 2333 N N . ILE A 1 280 ? -6.594 3.778 13.252 1.00 91.19 280 ILE A N 1
ATOM 2334 C CA . ILE A 1 280 ? -6.291 3.822 14.690 1.00 91.19 280 ILE A CA 1
ATOM 2335 C C . ILE A 1 280 ? -7.005 5.015 15.323 1.00 91.19 280 ILE A C 1
ATOM 2337 O O . ILE A 1 280 ? -7.823 4.815 16.217 1.00 91.19 280 ILE A O 1
ATOM 2341 N N . LEU A 1 281 ? -6.806 6.221 14.777 1.00 90.44 281 LEU A N 1
ATOM 2342 C CA . LEU A 1 281 ? -7.485 7.438 15.222 1.00 90.44 281 LEU A CA 1
ATOM 2343 C C . LEU A 1 281 ? -9.007 7.250 15.225 1.00 90.44 281 LEU A C 1
ATOM 2345 O O . LEU A 1 281 ? -9.677 7.588 16.195 1.00 90.44 281 LEU A O 1
ATOM 2349 N N . ASN A 1 282 ? -9.565 6.665 14.161 1.00 90.38 282 ASN A N 1
ATOM 2350 C CA . ASN A 1 282 ? -10.996 6.399 14.068 1.00 90.38 282 ASN A CA 1
ATOM 2351 C C . ASN A 1 282 ? -11.508 5.478 15.187 1.00 90.38 282 ASN A C 1
ATOM 2353 O O . ASN A 1 282 ? -12.641 5.647 15.628 1.00 90.38 282 ASN A O 1
ATOM 2357 N N . THR A 1 283 ? -10.698 4.508 15.616 1.00 88.25 283 THR A N 1
ATOM 2358 C CA . THR A 1 283 ? -11.037 3.572 16.698 1.00 88.25 283 THR A CA 1
ATOM 2359 C C . THR A 1 283 ? -10.927 4.254 18.058 1.00 88.25 283 THR A C 1
ATOM 2361 O O . THR A 1 283 ? -11.868 4.196 18.840 1.00 88.25 283 THR A O 1
ATOM 2364 N N . GLU A 1 284 ? -9.832 4.971 18.314 1.00 89.19 284 GLU A N 1
ATOM 2365 C CA . GLU A 1 284 ? -9.606 5.693 19.573 1.00 89.19 284 GLU A CA 1
ATOM 2366 C C . GLU A 1 284 ? -10.690 6.748 19.828 1.00 89.19 284 GLU A C 1
ATOM 2368 O O . GLU A 1 284 ? -11.272 6.808 20.909 1.00 89.19 284 GLU A O 1
ATOM 2373 N N . LEU A 1 285 ? -11.041 7.532 18.806 1.00 87.00 285 LEU A N 1
ATOM 2374 C CA . LEU A 1 285 ? -12.079 8.562 18.899 1.00 87.00 285 LEU A CA 1
ATOM 2375 C C . LEU A 1 285 ? -13.490 7.996 19.155 1.00 87.00 285 LEU A C 1
ATOM 2377 O O . LEU A 1 285 ? -14.381 8.750 19.537 1.00 87.00 285 LEU A O 1
ATOM 2381 N N . MET A 1 286 ? -13.721 6.697 18.928 1.00 85.31 286 MET A N 1
ATOM 2382 C CA . MET A 1 286 ? -14.979 6.033 19.296 1.00 85.31 286 MET A CA 1
ATOM 2383 C C . MET A 1 286 ? -15.021 5.633 20.778 1.00 85.31 286 MET A C 1
ATOM 2385 O O . MET A 1 286 ? -16.111 5.437 21.316 1.00 85.31 286 MET A O 1
ATOM 2389 N N . GLU A 1 287 ? -13.861 5.480 21.420 1.00 86.31 287 GLU A N 1
ATOM 2390 C CA . GLU A 1 287 ? -13.722 5.028 22.810 1.00 86.31 287 GLU A CA 1
ATOM 2391 C C . GLU A 1 287 ? -13.554 6.198 23.793 1.00 86.31 287 GLU A C 1
ATOM 2393 O O . GLU A 1 287 ? -13.970 6.105 24.949 1.00 86.31 287 GLU A O 1
ATOM 2398 N N . ILE A 1 288 ? -12.977 7.314 23.338 1.00 86.81 288 ILE A N 1
ATOM 2399 C CA . ILE A 1 288 ? -12.695 8.491 24.163 1.00 86.81 288 ILE A CA 1
ATOM 2400 C C . ILE A 1 288 ? -13.948 9.369 24.300 1.00 86.81 288 ILE A C 1
ATOM 2402 O O . ILE A 1 288 ? -14.530 9.815 23.314 1.00 86.81 288 ILE A O 1
ATOM 2406 N N . GLN A 1 289 ? -14.342 9.656 25.545 1.00 84.56 289 GLN A N 1
ATOM 2407 C CA . GLN A 1 289 ? -15.439 10.586 25.859 1.00 84.56 289 GLN A CA 1
ATOM 2408 C C . GLN A 1 289 ? -14.960 12.025 26.107 1.00 84.56 289 GLN A C 1
ATOM 2410 O O . GLN A 1 289 ? -15.751 12.958 26.003 1.00 84.56 289 GLN A O 1
ATOM 2415 N N . ASP A 1 290 ? -13.680 12.208 26.443 1.00 90.19 290 ASP A N 1
ATOM 2416 C CA . ASP A 1 290 ? -13.092 13.512 26.755 1.00 90.19 290 ASP A CA 1
ATOM 2417 C C . ASP A 1 290 ? -12.737 14.290 25.476 1.00 90.19 290 ASP A C 1
ATOM 2419 O O . ASP A 1 290 ? -11.951 13.836 24.638 1.00 90.19 290 ASP A O 1
ATOM 2423 N N . GLU A 1 291 ? -13.311 15.485 25.328 1.00 87.69 291 GLU A N 1
ATOM 2424 C CA . GLU A 1 291 ? -13.118 16.327 24.146 1.00 87.69 291 GLU A CA 1
ATOM 2425 C C . GLU A 1 291 ? -11.663 16.799 23.986 1.00 87.69 291 GLU A C 1
ATOM 2427 O O . GLU A 1 291 ? -11.147 16.834 22.867 1.00 87.69 291 GLU A O 1
ATOM 2432 N N . ALA A 1 292 ? -10.975 17.136 25.080 1.00 87.81 292 ALA A N 1
ATOM 2433 C CA . ALA A 1 292 ? -9.604 17.638 25.035 1.00 87.81 292 ALA A CA 1
ATOM 2434 C C . ALA A 1 292 ? -8.627 16.545 24.577 1.00 87.81 292 ALA A C 1
ATOM 2436 O O . ALA A 1 292 ? -7.741 16.811 23.758 1.00 87.81 292 ALA A O 1
ATOM 2437 N N . ILE A 1 293 ? -8.831 15.304 25.033 1.00 88.75 293 ILE A N 1
ATOM 2438 C CA . ILE A 1 293 ? -8.040 14.151 24.580 1.00 88.75 293 ILE A CA 1
ATOM 2439 C C . ILE A 1 293 ? -8.287 13.894 23.086 1.00 88.75 293 ILE A C 1
ATOM 2441 O O . ILE A 1 293 ? -7.329 13.775 22.318 1.00 88.75 293 ILE A O 1
ATOM 2445 N N . CYS A 1 294 ? -9.550 13.896 22.642 1.00 87.75 294 CYS A N 1
ATOM 2446 C CA . CYS A 1 294 ? -9.898 13.765 21.223 1.00 87.75 294 CYS A CA 1
ATOM 2447 C C . CYS A 1 294 ? -9.204 14.826 20.355 1.00 87.75 294 CYS A C 1
ATOM 2449 O O . CYS A 1 294 ? -8.596 14.488 19.337 1.00 87.75 294 CYS A O 1
ATOM 2451 N N . LYS A 1 295 ? -9.246 16.104 20.766 1.00 87.75 295 LYS A N 1
ATOM 2452 C CA . LYS A 1 295 ? -8.553 17.195 20.058 1.00 87.75 295 LYS A CA 1
ATOM 2453 C C . LYS A 1 295 ? -7.053 16.936 19.976 1.00 87.75 295 LYS A C 1
ATOM 2455 O O . LYS A 1 295 ? -6.489 17.036 18.891 1.00 87.75 295 LYS A O 1
ATOM 2460 N N . SER A 1 296 ? -6.421 16.547 21.082 1.00 88.56 296 SER A N 1
ATOM 2461 C CA . SER A 1 296 ? -4.984 16.254 21.120 1.00 88.56 296 SER A CA 1
ATOM 2462 C C . SER A 1 296 ? -4.584 15.139 20.143 1.00 88.56 296 SER A C 1
ATOM 2464 O O . SER A 1 296 ? -3.608 15.292 19.402 1.00 88.56 296 SER A O 1
ATOM 2466 N N . HIS A 1 297 ? -5.360 14.053 20.072 1.00 89.12 297 HIS A N 1
ATOM 2467 C CA . HIS A 1 297 ? -5.103 12.950 19.139 1.00 89.12 297 HIS A CA 1
ATOM 2468 C C . HIS A 1 297 ? -5.263 13.390 17.678 1.00 89.12 297 HIS A C 1
ATOM 2470 O O . HIS A 1 297 ? -4.420 13.062 16.840 1.00 89.12 297 HIS A O 1
ATOM 2476 N N . ILE A 1 298 ? -6.306 14.169 17.364 1.00 87.12 298 ILE A N 1
ATOM 2477 C CA . ILE A 1 298 ? -6.528 14.672 16.001 1.00 87.12 298 ILE A CA 1
ATOM 2478 C C . ILE A 1 298 ? -5.413 15.633 15.582 1.00 87.12 298 ILE A C 1
ATOM 2480 O O . ILE A 1 298 ? -4.892 15.494 14.479 1.00 87.12 298 ILE A O 1
ATOM 2484 N N . VAL A 1 299 ? -5.007 16.560 16.451 1.00 84.62 299 VAL A N 1
ATOM 2485 C CA . VAL A 1 299 ? -3.911 17.502 16.167 1.00 84.62 299 VAL A CA 1
ATOM 2486 C C . VAL A 1 299 ? -2.598 16.752 15.953 1.00 84.62 299 VAL A C 1
ATOM 2488 O O . VAL A 1 299 ? -1.935 16.951 14.940 1.00 84.62 299 VAL A O 1
ATOM 2491 N N . THR A 1 300 ? -2.279 15.792 16.826 1.00 88.88 300 THR A N 1
ATOM 2492 C CA . THR A 1 300 ? -1.085 14.945 16.670 1.00 88.88 300 THR A CA 1
ATOM 2493 C C . THR A 1 300 ? -1.095 14.195 15.335 1.00 88.88 300 THR A C 1
ATOM 2495 O O . THR A 1 300 ? -0.064 14.072 14.670 1.00 88.88 300 THR A O 1
ATOM 2498 N N . PHE A 1 301 ? -2.260 13.693 14.918 1.00 89.25 301 PHE A N 1
ATOM 2499 C CA . PHE A 1 301 ? -2.423 13.056 13.617 1.00 89.25 301 PHE A CA 1
ATOM 2500 C C . PHE A 1 301 ? -2.211 14.047 12.460 1.00 89.25 301 PHE A C 1
ATOM 2502 O O . PHE A 1 301 ? -1.482 13.737 11.517 1.00 89.25 301 PHE A O 1
ATOM 2509 N N . GLN A 1 302 ? -2.808 15.238 12.527 1.00 85.00 302 GLN A N 1
ATOM 2510 C CA . GLN A 1 302 ? -2.660 16.272 11.501 1.00 85.00 302 GLN A CA 1
ATOM 2511 C C . GLN A 1 302 ? -1.194 16.680 11.334 1.00 85.00 302 GLN A C 1
ATOM 2513 O O . GLN A 1 302 ? -0.656 16.550 10.235 1.00 85.00 302 GLN A O 1
ATOM 2518 N N . ASP A 1 303 ? -0.525 17.066 12.420 1.00 83.25 303 ASP A N 1
ATOM 2519 C CA . ASP A 1 303 ? 0.867 17.530 12.400 1.00 83.25 303 ASP A CA 1
ATOM 2520 C C . ASP A 1 303 ? 1.818 16.473 11.837 1.00 83.25 303 ASP A C 1
ATOM 2522 O O . ASP A 1 303 ? 2.751 16.776 11.092 1.00 83.25 303 ASP A O 1
ATOM 2526 N N . LYS A 1 304 ? 1.569 15.204 12.169 1.00 86.19 304 LYS A N 1
ATOM 2527 C CA . LYS A 1 304 ? 2.418 14.097 11.737 1.00 86.19 304 LYS A CA 1
ATOM 2528 C C . LYS A 1 304 ? 2.174 13.682 10.290 1.00 86.19 304 LYS A C 1
ATOM 2530 O O . LYS A 1 304 ? 3.130 13.316 9.607 1.00 86.19 304 LYS A O 1
ATOM 2535 N N . PHE A 1 305 ? 0.923 13.669 9.828 1.00 85.06 305 PHE A N 1
ATOM 2536 C CA . PHE A 1 305 ? 0.574 12.996 8.575 1.00 85.06 305 PHE A CA 1
ATOM 2537 C C . PHE A 1 305 ? 0.058 13.913 7.462 1.00 85.06 305 PHE A C 1
ATOM 2539 O O . PHE A 1 305 ? 0.147 13.531 6.297 1.00 85.06 305 PHE A O 1
ATOM 2546 N N . PHE A 1 306 ? -0.419 15.127 7.748 1.00 83.12 306 PHE A N 1
ATOM 2547 C CA . PHE A 1 306 ? -0.768 16.075 6.680 1.00 83.12 306 PHE A CA 1
ATOM 2548 C C . PHE A 1 306 ? 0.445 16.495 5.840 1.00 83.12 306 PHE A C 1
ATOM 2550 O O . PHE A 1 306 ? 0.303 16.533 4.616 1.00 83.12 306 PHE A O 1
ATOM 2557 N N . PRO A 1 307 ? 1.657 16.671 6.410 1.00 84.25 307 PRO A N 1
ATOM 2558 C CA . PRO A 1 307 ? 2.846 16.918 5.600 1.00 84.25 307 PRO A CA 1
ATOM 2559 C C . PRO A 1 307 ? 3.140 15.818 4.572 1.00 84.25 307 PRO A C 1
ATOM 2561 O O . PRO A 1 307 ? 3.779 16.103 3.564 1.00 84.25 307 PRO A O 1
ATOM 2564 N N . ILE A 1 308 ? 2.683 14.577 4.789 1.00 82.00 308 ILE A N 1
ATOM 2565 C CA . ILE A 1 308 ? 2.821 13.491 3.804 1.00 82.00 308 ILE A CA 1
ATOM 2566 C C . ILE A 1 308 ? 1.955 13.782 2.575 1.00 82.00 308 ILE A C 1
ATOM 2568 O O . ILE A 1 308 ? 2.402 13.590 1.448 1.00 82.00 308 ILE A O 1
ATOM 2572 N N . LEU A 1 309 ? 0.727 14.266 2.784 1.00 76.81 309 LEU A N 1
ATOM 2573 C CA . LEU A 1 309 ? -0.180 14.640 1.699 1.00 76.81 309 LEU A CA 1
ATOM 2574 C C . LEU A 1 309 ? 0.312 15.894 0.970 1.00 76.81 309 LEU A C 1
ATOM 2576 O O . LEU A 1 309 ? 0.306 15.921 -0.257 1.00 76.81 309 LEU A O 1
ATOM 2580 N N . ASP A 1 310 ? 0.767 16.905 1.710 1.00 71.94 310 ASP A N 1
ATOM 2581 C CA . ASP A 1 310 ? 1.151 18.197 1.135 1.00 71.94 310 ASP A CA 1
ATOM 2582 C C . ASP A 1 310 ? 2.521 18.149 0.420 1.00 71.94 310 ASP A C 1
ATOM 2584 O O . ASP A 1 310 ? 2.708 18.807 -0.602 1.00 71.94 310 ASP A O 1
ATOM 2588 N N . ASN A 1 311 ? 3.477 17.339 0.897 1.00 67.12 311 ASN A N 1
ATOM 2589 C CA . ASN A 1 311 ? 4.816 17.217 0.292 1.00 67.12 311 ASN A CA 1
ATOM 2590 C C . ASN A 1 311 ? 4.923 16.105 -0.757 1.00 67.12 311 ASN A C 1
ATOM 2592 O O . ASN A 1 311 ? 6.026 15.743 -1.181 1.00 67.12 311 ASN A O 1
ATOM 2596 N N . HIS A 1 312 ? 3.801 15.545 -1.207 1.00 66.94 312 HIS A N 1
ATOM 2597 C CA . HIS A 1 312 ? 3.813 14.557 -2.273 1.00 66.94 312 HIS A CA 1
ATOM 2598 C C . HIS A 1 312 ? 4.108 15.242 -3.620 1.00 66.94 312 HIS A C 1
ATOM 2600 O O . HIS A 1 312 ? 3.214 15.489 -4.413 1.00 66.94 312 HIS A O 1
ATOM 2606 N N . HIS A 1 313 ? 5.382 15.550 -3.898 1.00 57.31 313 HIS A N 1
ATOM 2607 C CA . HIS A 1 313 ? 5.844 16.404 -5.010 1.00 57.31 313 HIS A CA 1
ATOM 2608 C C . HIS A 1 313 ? 5.304 16.056 -6.416 1.00 57.31 313 HIS A C 1
ATOM 2610 O O . HIS A 1 313 ? 5.325 16.900 -7.308 1.00 57.31 313 HIS A O 1
ATOM 2616 N N . GLU A 1 314 ? 4.821 14.830 -6.630 1.00 61.50 314 GLU A N 1
ATOM 2617 C CA . GLU A 1 314 ? 4.250 14.367 -7.905 1.00 61.50 314 GLU A CA 1
ATOM 2618 C C . GLU A 1 314 ? 2.718 14.354 -7.950 1.00 61.50 314 GLU A C 1
ATOM 2620 O O . GLU A 1 314 ? 2.135 14.266 -9.033 1.00 61.50 314 GLU A O 1
ATOM 2625 N N . ILE A 1 315 ? 2.065 14.462 -6.794 1.00 58.00 315 ILE A N 1
ATOM 2626 C CA . ILE A 1 315 ? 0.618 14.573 -6.675 1.00 58.00 315 ILE A CA 1
ATOM 2627 C C . ILE A 1 315 ? 0.350 16.005 -6.226 1.00 58.00 315 ILE A C 1
ATOM 2629 O O . ILE A 1 315 ? 0.593 16.331 -5.070 1.00 58.00 315 ILE A O 1
ATOM 2633 N N . PRO A 1 316 ? -0.128 16.889 -7.108 1.00 52.31 316 PRO A N 1
ATOM 2634 C CA . PRO A 1 316 ? -0.539 18.224 -6.706 1.00 52.31 316 PRO A CA 1
ATOM 2635 C C . PRO A 1 316 ? -1.752 18.100 -5.782 1.00 52.31 316 PRO A C 1
ATOM 2637 O O . PRO A 1 316 ? -2.901 18.083 -6.221 1.00 52.31 316 PRO A O 1
ATOM 2640 N N . VAL A 1 317 ? -1.493 17.961 -4.487 1.00 50.22 317 VAL A N 1
ATOM 2641 C CA . VAL A 1 317 ? -2.502 18.132 -3.458 1.00 50.22 317 VAL A CA 1
ATOM 2642 C C . VAL A 1 317 ? -2.627 19.636 -3.291 1.00 50.22 317 VAL A C 1
ATOM 2644 O O . VAL A 1 317 ? -1.677 20.319 -2.913 1.00 50.22 317 VAL A O 1
ATOM 2647 N N . PHE A 1 318 ? -3.772 20.174 -3.707 1.00 48.69 318 PHE A N 1
ATOM 2648 C CA . PHE A 1 318 ? -4.026 21.606 -3.638 1.00 48.69 318 PHE A CA 1
ATOM 2649 C C . PHE A 1 318 ? -3.791 22.116 -2.221 1.00 48.69 318 PHE A C 1
ATOM 2651 O O . PHE A 1 318 ? -4.198 21.484 -1.241 1.00 48.69 318 PHE A O 1
ATOM 2658 N N . ALA A 1 319 ? -3.167 23.293 -2.147 1.00 42.12 319 ALA A N 1
ATOM 2659 C CA . ALA A 1 319 ? -3.140 24.098 -0.940 1.00 42.12 319 ALA A CA 1
ATOM 2660 C C . ALA A 1 319 ? -4.566 24.195 -0.353 1.00 42.12 319 ALA A C 1
ATOM 2662 O O . ALA A 1 319 ? -5.539 24.192 -1.115 1.00 42.12 319 ALA A O 1
ATOM 2663 N N . PRO A 1 320 ? -4.691 24.240 0.982 1.00 43.41 320 PRO A N 1
ATOM 2664 C CA . PRO A 1 320 ? -5.924 23.948 1.693 1.00 43.41 320 PRO A CA 1
ATOM 2665 C C . PRO A 1 320 ? -7.158 24.656 1.134 1.00 43.41 320 PRO A C 1
ATOM 2667 O O . PRO A 1 320 ? -7.134 25.842 0.799 1.00 43.41 320 PRO A O 1
ATOM 2670 N N . TYR A 1 321 ? -8.290 23.961 1.212 1.00 36.53 321 TYR A N 1
ATOM 2671 C CA . TYR A 1 321 ? -9.514 24.630 1.628 1.00 36.53 321 TYR A CA 1
ATOM 2672 C C . TYR A 1 321 ? -9.229 25.441 2.899 1.00 36.53 321 TYR A C 1
ATOM 2674 O O . TYR A 1 321 ? -8.848 24.874 3.920 1.00 36.53 321 TYR A O 1
ATOM 2682 N N . GLY A 1 322 ? -9.429 26.757 2.822 1.00 37.50 322 GLY A N 1
ATOM 2683 C CA . GLY A 1 322 ? -9.433 27.644 3.982 1.00 37.50 322 GLY A CA 1
ATOM 2684 C C . GLY A 1 322 ? -8.131 28.416 4.193 1.00 37.50 322 GLY A C 1
ATOM 2685 O O . GLY A 1 322 ? -7.122 27.892 4.649 1.00 37.50 322 GLY A O 1
ATOM 2686 N N . THR A 1 323 ? -8.212 29.712 3.904 1.00 37.53 323 THR A N 1
ATOM 2687 C CA . THR A 1 323 ? -7.578 30.809 4.651 1.00 37.53 323 THR A CA 1
ATOM 2688 C C . THR A 1 323 ? -7.185 30.420 6.078 1.00 37.53 323 THR A C 1
ATOM 2690 O O . THR A 1 323 ? -8.042 29.868 6.760 1.00 37.53 323 THR A O 1
ATOM 2693 N N . ALA A 1 324 ? -5.951 30.741 6.498 1.00 42.25 324 ALA A N 1
ATOM 2694 C CA . ALA A 1 324 ? -5.440 30.703 7.877 1.00 42.25 324 ALA A CA 1
ATOM 2695 C C . ALA A 1 324 ? -6.371 29.974 8.859 1.00 42.25 324 ALA A C 1
ATOM 2697 O O . ALA A 1 324 ? -7.318 30.580 9.369 1.00 42.25 324 ALA A O 1
ATOM 2698 N N . LEU A 1 325 ? -6.126 28.673 9.076 1.00 53.56 325 LEU A N 1
ATOM 2699 C CA . LEU A 1 325 ? -6.793 27.946 10.153 1.00 53.56 325 LEU A CA 1
ATOM 2700 C C . LEU A 1 325 ? -6.713 28.822 11.405 1.00 53.56 325 LEU A C 1
ATOM 2702 O O . LEU A 1 325 ? -5.643 29.343 11.735 1.00 53.56 325 LEU A O 1
ATOM 2706 N N . LYS A 1 326 ? -7.857 29.030 12.059 1.00 62.06 326 LYS A N 1
ATOM 2707 C CA . LYS A 1 326 ? -7.861 29.651 13.383 1.00 62.06 326 LYS A CA 1
ATOM 2708 C C . LYS A 1 326 ? -6.951 28.831 14.312 1.00 62.06 326 LYS A C 1
ATOM 2710 O O . LYS A 1 326 ? -6.647 27.677 13.988 1.00 62.06 326 LYS A O 1
ATOM 2715 N N . PRO A 1 327 ? -6.503 29.384 15.450 1.00 65.62 327 PRO A N 1
ATOM 2716 C CA . PRO A 1 327 ? -5.900 28.564 16.493 1.00 65.62 327 PRO A CA 1
ATOM 2717 C C . PRO A 1 327 ? -6.715 27.278 16.684 1.00 65.62 327 PRO A C 1
ATOM 2719 O O . PRO A 1 327 ? -7.941 27.325 16.749 1.00 65.62 327 PRO A O 1
ATOM 2722 N N . LEU A 1 328 ? -6.049 26.120 16.694 1.00 65.00 328 LEU A N 1
ATOM 2723 C CA . LEU A 1 328 ? -6.714 24.806 16.700 1.00 65.00 328 LEU A CA 1
ATOM 2724 C C . LEU A 1 328 ? -7.667 24.632 17.897 1.00 65.00 328 LEU A C 1
ATOM 2726 O O . LEU A 1 328 ? -8.643 23.889 17.816 1.00 65.00 328 LEU A O 1
ATOM 2730 N N . GLU A 1 329 ? -7.404 25.373 18.973 1.00 72.31 329 GLU A N 1
ATOM 2731 C CA . GLU A 1 329 ? -8.222 25.509 20.181 1.00 72.31 329 GLU A CA 1
ATOM 2732 C C . GLU A 1 329 ? -9.660 25.981 19.887 1.00 72.31 329 GLU A C 1
ATOM 2734 O O . GLU A 1 329 ? -10.590 25.593 20.596 1.00 72.31 329 GLU A O 1
ATOM 2739 N N . ASP A 1 330 ? -9.857 26.739 18.803 1.00 81.88 330 ASP A N 1
ATOM 2740 C CA . ASP A 1 330 ? -11.147 27.310 18.402 1.00 81.88 330 ASP A CA 1
ATOM 2741 C C . ASP A 1 330 ? -12.060 26.310 17.672 1.00 81.88 330 ASP A C 1
ATOM 2743 O O . ASP A 1 330 ? -13.227 26.618 17.410 1.00 81.88 330 ASP A O 1
ATOM 2747 N N . TYR A 1 331 ? -11.552 25.129 17.303 1.00 83.06 331 TYR A N 1
ATOM 2748 C CA . TYR A 1 331 ? -12.324 24.122 16.577 1.00 83.06 331 TYR A CA 1
ATOM 2749 C C . TYR A 1 331 ? -12.947 23.093 17.524 1.00 83.06 331 TYR A C 1
ATOM 2751 O O . TYR A 1 331 ? -12.330 22.644 18.495 1.00 83.06 331 TYR A O 1
ATOM 2759 N N . SER A 1 332 ? -14.173 22.660 17.217 1.00 86.19 332 SER A N 1
ATOM 2760 C CA . SER A 1 332 ? -14.763 21.468 17.837 1.00 86.19 332 SER A CA 1
ATOM 2761 C C . SER A 1 332 ? -14.119 20.192 17.282 1.00 86.19 332 SER A C 1
ATOM 2763 O O . SER A 1 332 ? -13.559 20.188 16.180 1.00 86.19 332 SER A O 1
ATOM 2765 N N . VAL A 1 333 ? -14.233 19.079 18.014 1.00 83.69 333 VAL A N 1
ATOM 2766 C CA . VAL A 1 333 ? -13.766 17.760 17.547 1.00 83.69 333 VAL A CA 1
ATOM 2767 C C . VAL A 1 333 ? -14.384 17.406 16.191 1.00 83.69 333 VAL A C 1
ATOM 2769 O O . VAL A 1 333 ? -13.683 16.952 15.290 1.00 83.69 333 VAL A O 1
ATOM 2772 N N . GLU A 1 334 ? -15.673 17.680 15.989 1.00 84.50 334 GLU A N 1
ATOM 2773 C CA . GLU A 1 334 ? -16.355 17.425 14.719 1.00 84.50 334 GLU A CA 1
ATOM 2774 C C . GLU A 1 334 ? -15.767 18.224 13.559 1.00 84.50 334 GLU A C 1
ATOM 2776 O O . GLU A 1 334 ? -15.669 17.694 12.454 1.00 84.50 334 GLU A O 1
ATOM 2781 N N . GLN A 1 335 ? -15.394 19.485 13.785 1.00 83.38 335 GLN A N 1
ATOM 2782 C CA . GLN A 1 335 ? -14.783 20.313 12.746 1.00 83.38 335 GLN A CA 1
ATOM 2783 C C . GLN A 1 335 ? -13.385 19.803 12.389 1.00 83.38 335 GLN A C 1
ATOM 2785 O O . GLN A 1 335 ? -13.045 19.728 11.210 1.00 83.38 335 GLN A O 1
ATOM 2790 N N . LEU A 1 336 ? -12.595 19.392 13.383 1.00 83.06 336 LEU A N 1
ATOM 2791 C CA . LEU A 1 336 ? -11.268 18.825 13.146 1.00 83.06 336 LEU A CA 1
ATOM 2792 C C . LEU A 1 336 ? -11.340 17.492 12.386 1.00 83.06 336 LEU A C 1
ATOM 2794 O O . LEU A 1 336 ? -10.586 17.290 11.433 1.00 83.06 336 LEU A O 1
ATOM 2798 N N . ILE A 1 337 ? -12.275 16.601 12.743 1.00 82.94 337 ILE A N 1
ATOM 2799 C CA . ILE A 1 337 ? -12.478 15.342 12.008 1.00 82.94 337 ILE A CA 1
ATOM 2800 C C . ILE A 1 337 ? -12.967 15.625 10.582 1.00 82.94 337 ILE A C 1
ATOM 2802 O O . ILE A 1 337 ? -12.496 14.978 9.647 1.00 82.94 337 ILE A O 1
ATOM 2806 N N . ALA A 1 338 ? -13.866 16.597 10.389 1.00 83.50 338 ALA A N 1
ATOM 2807 C CA . ALA A 1 338 ? -14.326 16.989 9.057 1.00 83.50 338 ALA A CA 1
ATOM 2808 C C . ALA A 1 338 ? -13.155 17.391 8.148 1.00 83.50 338 ALA A C 1
ATOM 2810 O O . ALA A 1 338 ? -13.075 16.914 7.020 1.00 83.50 338 ALA A O 1
ATOM 2811 N N . LEU A 1 339 ? -12.196 18.170 8.661 1.00 81.50 339 LEU A N 1
ATOM 2812 C CA . LEU A 1 339 ? -10.990 18.548 7.917 1.00 81.50 339 LEU A CA 1
ATOM 2813 C C . LEU A 1 339 ? -10.138 17.330 7.524 1.00 81.50 339 LEU A C 1
ATOM 2815 O O . LEU A 1 339 ? -9.637 17.263 6.402 1.00 81.50 339 LEU A O 1
ATOM 2819 N N . VAL A 1 340 ? -9.985 16.350 8.423 1.00 84.06 340 VAL A N 1
ATOM 2820 C CA . VAL A 1 340 ? -9.276 15.091 8.122 1.00 84.06 340 VAL A CA 1
ATOM 2821 C C . VAL A 1 340 ? -9.991 14.307 7.022 1.00 84.06 340 VAL A C 1
ATOM 2823 O O . VAL A 1 340 ? -9.350 13.870 6.063 1.00 84.06 340 VAL A O 1
ATOM 2826 N N . VAL A 1 341 ? -11.314 14.160 7.136 1.00 85.94 341 VAL A N 1
ATOM 2827 C CA . VAL A 1 341 ? -12.153 13.477 6.145 1.00 85.94 341 VAL A CA 1
ATOM 2828 C C . VAL A 1 341 ? -12.027 14.162 4.788 1.00 85.94 341 VAL A C 1
ATOM 2830 O O . VAL A 1 341 ? -11.664 13.499 3.823 1.00 85.94 341 VAL A O 1
ATOM 2833 N N . GLU A 1 342 ? -12.234 15.476 4.708 1.00 82.06 342 GLU A N 1
ATOM 2834 C CA . GLU A 1 342 ? -12.159 16.242 3.458 1.00 82.06 342 GLU A CA 1
ATOM 2835 C C . GLU A 1 342 ? -10.798 16.101 2.767 1.00 82.06 342 GLU A C 1
ATOM 2837 O O . GLU A 1 342 ? -10.735 15.869 1.556 1.00 82.06 342 GLU A O 1
ATOM 2842 N N . ARG A 1 343 ? -9.698 16.180 3.528 1.00 80.81 343 ARG A N 1
ATOM 2843 C CA . ARG A 1 343 ? -8.338 16.032 2.988 1.00 80.81 343 ARG A CA 1
ATOM 2844 C C . ARG A 1 343 ? -8.081 14.635 2.430 1.00 80.81 343 ARG A C 1
ATOM 2846 O O . ARG A 1 343 ? -7.591 14.511 1.306 1.00 80.81 343 ARG A O 1
ATOM 2853 N N . LEU A 1 344 ? -8.439 13.586 3.169 1.00 84.75 344 LEU A N 1
ATOM 2854 C CA . LEU A 1 344 ? -8.284 12.205 2.699 1.00 84.75 344 LEU A CA 1
ATOM 2855 C C . LEU A 1 344 ? -9.215 11.891 1.526 1.00 84.75 344 LEU A C 1
ATOM 2857 O O . LEU A 1 344 ? -8.842 11.146 0.621 1.00 84.75 344 LEU A O 1
ATOM 2861 N N . GLN A 1 345 ? -10.413 12.472 1.515 1.00 83.44 345 GLN A N 1
ATOM 2862 C CA . GLN A 1 345 ? -11.370 12.308 0.432 1.00 83.44 345 GLN A CA 1
ATOM 2863 C C . GLN A 1 345 ? -10.843 12.946 -0.857 1.00 83.44 345 GLN A C 1
ATOM 2865 O O . GLN A 1 345 ? -10.853 12.298 -1.902 1.00 83.44 345 GLN A O 1
ATOM 2870 N N . LEU A 1 346 ? -10.311 14.172 -0.780 1.00 76.69 346 LEU A N 1
ATOM 2871 C CA . LEU A 1 346 ? -9.656 14.838 -1.907 1.00 76.69 346 LEU A CA 1
ATOM 2872 C C . LEU A 1 346 ? -8.492 13.998 -2.446 1.00 76.69 346 LEU A C 1
ATOM 2874 O O . LEU A 1 346 ? -8.410 13.771 -3.651 1.00 76.69 346 LEU A O 1
ATOM 2878 N N . PHE A 1 347 ? -7.634 13.490 -1.559 1.00 82.06 347 PHE A N 1
ATOM 2879 C CA . PHE A 1 347 ? -6.545 12.595 -1.946 1.00 82.06 347 PHE A CA 1
ATOM 2880 C C . PHE A 1 347 ? -7.062 11.330 -2.651 1.00 82.06 347 PHE A C 1
ATOM 2882 O O . PHE A 1 347 ? -6.586 10.989 -3.732 1.00 82.06 347 PHE A O 1
ATOM 2889 N N . SER A 1 348 ? -8.085 10.673 -2.093 1.00 83.06 348 SER A N 1
ATOM 2890 C CA . SER A 1 348 ? -8.723 9.492 -2.691 1.00 83.06 348 SER A CA 1
ATOM 2891 C C . SER A 1 348 ? -9.2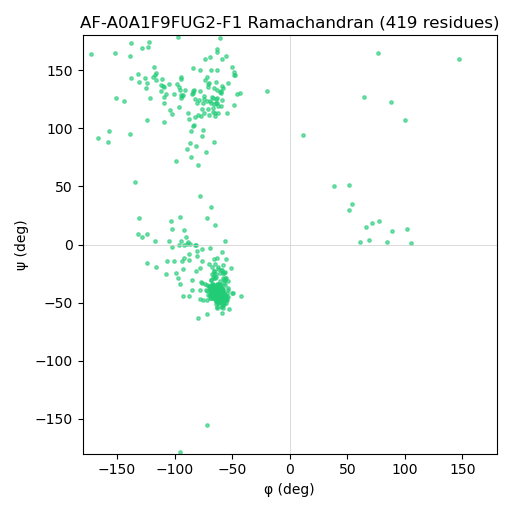36 9.753 -4.105 1.00 83.06 348 SER A C 1
ATOM 2893 O O . SER A 1 348 ? -8.992 8.959 -5.019 1.00 83.06 348 SER A O 1
ATOM 2895 N N . TYR A 1 349 ? -9.867 10.906 -4.318 1.00 76.94 349 TYR A N 1
ATOM 2896 C CA . TYR A 1 349 ? -10.335 11.300 -5.640 1.00 76.94 349 TYR A CA 1
ATOM 2897 C C . TYR A 1 349 ? -9.210 11.539 -6.634 1.00 76.94 349 TYR A C 1
ATOM 2899 O O . TYR A 1 349 ? -9.336 11.111 -7.782 1.00 76.94 349 TYR A O 1
ATOM 2907 N N . ILE A 1 350 ? -8.109 12.158 -6.203 1.00 74.38 350 ILE A N 1
ATOM 2908 C CA . ILE A 1 350 ? -6.936 12.351 -7.058 1.00 74.38 350 ILE A CA 1
ATOM 2909 C C . ILE A 1 350 ? -6.365 10.991 -7.477 1.00 74.38 350 ILE A C 1
ATOM 2911 O O . ILE A 1 350 ? -6.191 10.745 -8.671 1.00 74.38 350 ILE A O 1
ATOM 2915 N N . ILE A 1 351 ? -6.145 10.082 -6.521 1.00 79.56 351 ILE A N 1
ATOM 2916 C CA . ILE A 1 351 ? -5.600 8.737 -6.770 1.00 79.56 351 ILE A CA 1
ATOM 2917 C C . ILE A 1 351 ? -6.460 7.930 -7.750 1.00 79.56 351 ILE A C 1
ATOM 2919 O O . ILE A 1 351 ? -5.926 7.236 -8.621 1.00 79.56 351 ILE A O 1
ATOM 2923 N N . CYS A 1 352 ? -7.784 8.032 -7.629 1.00 76.12 352 CYS A N 1
ATOM 2924 C CA . CYS A 1 352 ? -8.729 7.295 -8.465 1.00 76.12 352 CYS A CA 1
ATOM 2925 C C . CYS A 1 352 ? -9.125 8.031 -9.763 1.00 76.12 352 CYS A C 1
ATOM 2927 O O . CYS A 1 352 ? -9.958 7.512 -10.501 1.00 76.12 352 CYS A O 1
ATOM 2929 N N . GLN A 1 353 ? -8.587 9.235 -10.021 1.00 63.09 353 GLN A N 1
ATOM 2930 C CA . GLN A 1 353 ? -9.088 10.216 -11.007 1.00 63.09 353 GLN A CA 1
ATOM 2931 C C . GLN A 1 353 ? -10.615 10.286 -11.071 1.00 63.09 353 GLN A C 1
ATOM 2933 O O . GLN A 1 353 ? -11.217 10.245 -12.148 1.00 63.09 353 GLN A O 1
ATOM 2938 N N . ALA A 1 354 ? -11.262 10.435 -9.919 1.00 57.91 354 ALA A N 1
ATOM 2939 C CA . ALA A 1 354 ? -12.606 10.980 -9.962 1.00 57.91 354 ALA A CA 1
ATOM 2940 C C . ALA A 1 354 ? -12.489 12.403 -10.524 1.00 57.91 354 ALA A C 1
ATOM 2942 O O . ALA A 1 354 ? -11.691 13.199 -10.029 1.00 57.91 354 ALA A O 1
ATOM 2943 N N . LEU A 1 355 ? -13.239 12.712 -11.585 1.00 58.97 355 LEU A N 1
ATOM 2944 C CA . LEU A 1 355 ? -13.300 14.064 -12.133 1.00 58.97 355 LEU A CA 1
ATOM 2945 C C . LEU A 1 355 ? -13.700 15.004 -10.989 1.00 58.97 355 LEU A C 1
ATOM 2947 O O . LEU A 1 355 ? -14.803 14.889 -10.471 1.00 58.97 355 LEU A O 1
ATOM 2951 N N . MET A 1 356 ? -12.814 15.897 -10.557 1.00 60.19 356 MET A N 1
ATOM 2952 C CA . MET A 1 356 ? -13.127 16.869 -9.508 1.00 60.19 356 MET A CA 1
ATOM 2953 C C . MET A 1 356 ? -13.577 18.163 -10.172 1.00 60.19 356 MET A C 1
ATOM 2955 O O . MET A 1 356 ? -12.869 18.688 -11.027 1.00 60.19 356 MET A O 1
ATOM 2959 N N . LEU A 1 357 ? -14.747 18.662 -9.788 1.00 62.97 357 LEU A N 1
ATOM 2960 C CA . LEU A 1 357 ? -15.377 19.856 -10.339 1.00 62.97 357 LEU A CA 1
ATOM 2961 C C . LEU A 1 357 ? -15.291 21.001 -9.333 1.00 62.97 357 LEU A C 1
ATOM 2963 O O . LEU A 1 357 ? -15.709 20.840 -8.189 1.00 62.97 357 LEU A O 1
ATOM 2967 N N . ARG A 1 358 ? -14.813 22.180 -9.744 1.00 66.50 358 ARG A N 1
ATOM 2968 C CA . ARG A 1 358 ? -14.866 23.395 -8.911 1.00 66.50 358 ARG A CA 1
ATOM 2969 C C . ARG A 1 358 ? -16.081 24.247 -9.252 1.00 66.50 358 ARG A C 1
ATOM 2971 O O . ARG A 1 358 ? -16.172 24.774 -10.356 1.00 66.50 358 ARG A O 1
ATOM 2978 N N . CYS A 1 359 ? -16.983 24.447 -8.292 1.00 66.62 359 CYS A N 1
ATOM 2979 C CA . CYS A 1 359 ? -18.138 25.322 -8.473 1.00 66.62 359 CYS A CA 1
ATOM 2980 C C . CYS A 1 359 ? -17.693 26.756 -8.787 1.00 66.62 359 CYS A C 1
ATOM 2982 O O . CYS A 1 359 ? -17.086 27.410 -7.937 1.00 66.62 359 CYS A O 1
ATOM 2984 N N . ALA A 1 360 ? -18.060 27.298 -9.951 1.00 69.50 360 ALA A N 1
ATOM 2985 C CA . ALA A 1 360 ? -17.766 28.694 -10.275 1.00 69.50 360 ALA A CA 1
ATOM 2986 C C . ALA A 1 360 ? -18.330 29.691 -9.243 1.00 69.50 360 ALA A C 1
ATOM 2988 O O . ALA A 1 360 ? -17.702 30.727 -9.010 1.00 69.50 360 ALA A O 1
ATOM 2989 N N . ARG A 1 361 ? -19.462 29.361 -8.598 1.00 76.31 361 ARG A N 1
ATOM 2990 C CA . ARG A 1 361 ? -20.162 30.222 -7.632 1.00 76.31 361 ARG A CA 1
ATOM 2991 C C . ARG A 1 361 ? -19.530 30.200 -6.241 1.00 76.31 361 ARG A C 1
ATOM 2993 O O . ARG A 1 361 ? -19.065 31.233 -5.779 1.00 76.31 361 ARG A O 1
ATOM 3000 N N . CYS A 1 362 ? -19.522 29.049 -5.566 1.00 73.38 362 CYS A N 1
ATOM 3001 C CA . CYS A 1 362 ? -19.036 28.952 -4.182 1.00 73.38 362 CYS A CA 1
ATOM 3002 C C . CYS A 1 362 ? -17.574 28.504 -4.066 1.00 73.38 362 CYS A C 1
ATOM 3004 O O . CYS A 1 362 ? -17.066 28.375 -2.959 1.00 73.38 362 CYS A O 1
ATOM 3006 N N . LYS A 1 363 ? -16.896 28.249 -5.194 1.00 70.31 363 LYS A N 1
ATOM 3007 C CA . LYS A 1 363 ? -15.501 27.783 -5.283 1.00 70.31 363 LYS A CA 1
ATOM 3008 C C . LYS A 1 363 ? -15.215 26.429 -4.628 1.00 70.31 363 LYS A C 1
ATOM 3010 O O . LYS A 1 363 ? -14.076 25.979 -4.704 1.00 70.31 363 LYS A O 1
ATOM 3015 N N . THR A 1 364 ? -16.230 25.760 -4.081 1.00 63.25 364 THR A N 1
ATOM 3016 C CA . THR A 1 364 ? -16.156 24.388 -3.574 1.00 63.25 364 THR A CA 1
ATOM 3017 C C . THR A 1 364 ? -15.835 23.425 -4.716 1.00 63.25 364 THR A C 1
ATOM 3019 O O . THR A 1 364 ? -16.564 23.350 -5.705 1.00 63.25 364 THR A O 1
ATOM 3022 N N . ILE A 1 365 ? -14.738 22.698 -4.563 1.00 61.53 365 ILE A N 1
ATOM 3023 C CA . ILE A 1 365 ? -14.348 21.509 -5.310 1.00 61.53 365 ILE A CA 1
ATOM 3024 C C . ILE A 1 365 ? -15.121 20.300 -4.772 1.00 61.53 365 ILE A C 1
ATOM 3026 O O . ILE A 1 365 ? -15.054 19.998 -3.581 1.00 61.53 365 ILE A O 1
ATOM 3030 N N . PHE A 1 366 ? -15.831 19.593 -5.638 1.00 58.22 366 PHE A N 1
ATOM 3031 C CA . PHE A 1 366 ? -16.570 18.387 -5.288 1.00 58.22 366 PHE A CA 1
ATOM 3032 C C . PHE A 1 366 ? -16.413 17.322 -6.382 1.00 58.22 366 PHE A C 1
ATOM 3034 O O . PHE A 1 366 ? -16.009 17.637 -7.502 1.00 58.22 366 PHE A O 1
ATOM 3041 N N . PRO A 1 367 ? -16.700 16.052 -6.077 1.00 58.72 367 PRO A N 1
ATOM 3042 C CA . PRO A 1 367 ? -16.554 14.964 -7.031 1.00 58.72 367 PRO A CA 1
ATOM 3043 C C . PRO A 1 367 ? -17.640 15.096 -8.083 1.00 58.72 367 PRO A C 1
ATOM 3045 O O . PRO A 1 367 ? -18.809 15.309 -7.759 1.00 58.72 367 PRO A O 1
ATOM 3048 N N . SER A 1 368 ? -17.270 14.933 -9.342 1.00 62.38 368 SER A N 1
ATOM 3049 C CA . SER A 1 368 ? -18.246 14.796 -10.403 1.00 62.38 368 SER A CA 1
ATOM 3050 C C . SER A 1 368 ? -19.133 13.587 -10.111 1.00 62.38 368 SER A C 1
ATOM 3052 O O . SER A 1 368 ? -18.614 12.522 -9.767 1.00 62.38 368 SER A O 1
ATOM 3054 N N . PRO A 1 369 ? -20.460 13.702 -10.290 1.00 54.72 369 PRO A N 1
ATOM 3055 C CA . PRO A 1 369 ? -21.342 12.537 -10.275 1.00 54.72 369 PRO A CA 1
ATOM 3056 C C . PRO A 1 369 ? -21.022 11.559 -11.418 1.00 54.72 369 PRO A C 1
ATOM 3058 O O . PRO A 1 369 ? -21.510 10.433 -11.428 1.00 54.72 369 PRO A O 1
ATOM 3061 N N . MET A 1 370 ? -20.196 11.975 -12.380 1.00 55.09 370 MET A N 1
ATOM 3062 C CA . MET A 1 370 ? -19.733 11.138 -13.472 1.00 55.09 370 MET A CA 1
ATOM 3063 C C . MET A 1 370 ? -18.654 10.161 -13.016 1.00 55.09 370 MET A C 1
ATOM 3065 O O . MET A 1 370 ? -17.554 10.564 -12.638 1.00 55.09 370 MET A O 1
ATOM 3069 N N . GLN A 1 371 ? -18.957 8.870 -13.111 1.00 44.06 371 GLN A N 1
ATOM 3070 C CA . GLN A 1 371 ? -17.979 7.798 -12.961 1.00 44.06 371 GLN A CA 1
ATOM 3071 C C . GLN A 1 371 ? -17.458 7.400 -14.347 1.00 44.06 371 GLN A C 1
ATOM 3073 O O . GLN A 1 371 ? -18.244 7.153 -15.255 1.00 44.06 371 GLN A O 1
ATOM 3078 N N . GLY A 1 372 ? -16.137 7.352 -14.521 1.00 44.88 372 GLY A N 1
ATOM 3079 C CA . GLY A 1 372 ? -15.500 6.942 -15.777 1.00 44.88 372 GLY A CA 1
ATOM 3080 C C . GLY A 1 372 ? -14.182 7.670 -16.027 1.00 44.88 372 GLY A C 1
ATOM 3081 O O . GLY A 1 372 ? -13.930 8.732 -15.461 1.00 44.88 372 GLY A O 1
ATOM 3082 N N . MET A 1 373 ? -13.318 7.110 -16.879 1.00 43.78 373 MET A N 1
ATOM 3083 C CA . MET A 1 373 ? -12.079 7.795 -17.258 1.00 43.78 373 MET A CA 1
ATOM 3084 C C . MET A 1 373 ? -12.412 9.092 -18.011 1.00 43.78 373 MET A C 1
ATOM 3086 O O . MET A 1 373 ? -13.263 9.107 -18.899 1.00 43.78 373 MET A O 1
ATOM 3090 N N . ILE A 1 374 ? -11.681 10.176 -17.749 1.00 46.53 374 ILE A N 1
ATOM 3091 C CA . ILE A 1 374 ? -11.862 11.465 -18.451 1.00 46.53 374 ILE A CA 1
ATOM 3092 C C . ILE A 1 374 ? -11.778 11.300 -19.979 1.00 46.53 374 ILE A C 1
ATOM 3094 O O . ILE A 1 374 ? -12.458 11.984 -20.737 1.00 46.53 374 ILE A O 1
ATOM 3098 N N . SER A 1 375 ? -10.976 10.344 -20.452 1.00 44.53 375 SER A N 1
ATOM 3099 C CA . SER A 1 375 ? -10.865 10.038 -21.882 1.00 44.53 375 SER A CA 1
ATOM 3100 C C . SER A 1 375 ? -12.121 9.408 -22.500 1.00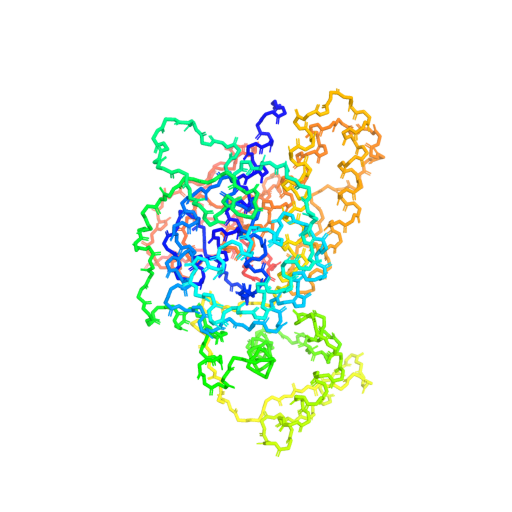 44.53 375 SER A C 1
ATOM 3102 O O . SER A 1 375 ? -12.383 9.657 -23.672 1.00 44.53 375 SER A O 1
ATOM 3104 N N . SER A 1 376 ? -12.898 8.640 -21.728 1.00 42.34 376 SER A N 1
ATOM 3105 C CA . SER A 1 376 ? -14.201 8.100 -22.142 1.00 42.34 376 SER A CA 1
ATOM 3106 C C . SER A 1 376 ? -15.306 9.155 -22.077 1.00 42.34 376 SER A C 1
ATOM 3108 O O . SER A 1 376 ? -16.289 9.039 -22.790 1.00 42.34 376 SER A O 1
ATOM 3110 N N . LEU A 1 377 ? -15.116 10.232 -21.306 1.00 49.34 377 LEU A N 1
ATOM 3111 C CA . LEU A 1 377 ? -16.038 11.374 -21.273 1.00 49.34 377 LEU A CA 1
ATOM 3112 C C . LEU A 1 377 ? -15.907 12.295 -22.500 1.00 49.34 377 LEU A C 1
ATOM 3114 O O . LEU A 1 377 ? -16.775 13.133 -22.728 1.00 49.34 377 LEU A O 1
ATOM 3118 N N . LYS A 1 378 ? -14.835 12.159 -23.299 1.00 45.25 378 LYS A N 1
ATOM 3119 C CA . LYS A 1 378 ? -14.556 13.041 -24.448 1.00 45.25 378 LYS A CA 1
ATOM 3120 C C . LYS A 1 378 ? -15.333 12.707 -25.724 1.00 45.25 378 LYS A C 1
ATOM 3122 O O . LYS A 1 378 ? -15.234 13.476 -26.675 1.00 45.25 378 LYS A O 1
ATOM 3127 N N . LYS A 1 379 ? -16.109 11.621 -25.772 1.00 44.91 379 LYS A N 1
ATOM 3128 C CA . LYS A 1 379 ? -17.006 11.320 -26.896 1.00 44.91 379 LYS A CA 1
ATOM 3129 C C . LYS A 1 379 ? -18.293 10.664 -26.376 1.00 44.91 379 LYS A C 1
ATOM 3131 O O . LYS A 1 379 ? -18.223 9.650 -25.700 1.00 44.91 379 LYS A O 1
ATOM 3136 N N . SER A 1 380 ? -19.425 11.288 -26.710 1.00 38.19 380 SER A N 1
ATOM 3137 C CA . SER A 1 380 ? -20.781 10.723 -26.867 1.00 38.19 380 SER A CA 1
ATOM 3138 C C . SER A 1 380 ? -21.789 10.504 -25.714 1.00 38.19 380 SER A C 1
ATOM 3140 O O . SER A 1 380 ? -22.890 10.088 -26.050 1.00 38.19 380 SER A O 1
ATOM 3142 N N . GLU A 1 381 ? -21.583 10.838 -24.429 1.00 42.25 381 GLU A N 1
ATOM 3143 C CA . GLU A 1 381 ? -22.627 10.527 -23.397 1.00 42.25 381 GLU A CA 1
ATOM 3144 C C . GLU A 1 381 ? -23.053 11.663 -22.440 1.00 42.25 381 GLU A C 1
ATOM 3146 O O . GLU A 1 381 ? -23.578 11.411 -21.356 1.00 42.25 381 GLU A O 1
ATOM 3151 N N . LEU A 1 382 ? -22.871 12.937 -22.810 1.00 46.06 382 LEU A N 1
ATOM 3152 C CA . LEU A 1 382 ? -23.146 14.060 -21.891 1.00 46.06 382 LEU A CA 1
ATOM 3153 C C . LEU A 1 382 ? -24.124 15.133 -22.355 1.00 46.06 382 LEU A C 1
ATOM 3155 O O . LEU A 1 382 ? -24.286 16.148 -21.668 1.00 46.06 382 LEU A O 1
ATOM 3159 N N . PHE A 1 383 ? -24.811 14.910 -23.468 1.00 40.59 383 PHE A N 1
ATOM 3160 C CA . PHE A 1 383 ? -25.896 15.791 -23.874 1.00 40.59 383 PHE A CA 1
ATOM 3161 C C . PHE A 1 383 ? -27.055 15.672 -22.863 1.00 40.59 383 PHE A C 1
ATOM 3163 O O . PHE A 1 383 ? -27.676 14.621 -22.750 1.00 40.59 383 PHE A O 1
ATOM 3170 N N . ASN A 1 384 ? -27.330 16.767 -22.138 1.00 48.16 384 ASN A N 1
ATOM 3171 C CA . ASN A 1 384 ? -28.476 17.015 -21.237 1.00 48.16 384 ASN A CA 1
ATOM 3172 C C . ASN A 1 384 ? -28.390 16.622 -19.749 1.00 48.16 384 ASN A C 1
ATOM 3174 O O . ASN A 1 384 ? -29.399 16.732 -19.053 1.00 48.16 384 ASN A O 1
ATOM 3178 N N . ASN A 1 385 ? -27.226 16.273 -19.199 1.00 57.72 385 ASN A N 1
ATOM 3179 C CA . ASN A 1 385 ? -27.133 16.046 -17.750 1.00 57.72 385 ASN A CA 1
ATOM 3180 C C . ASN A 1 385 ? -26.822 17.343 -16.993 1.00 57.72 385 ASN A C 1
ATOM 3182 O O . ASN A 1 385 ? -25.736 17.905 -17.113 1.00 57.72 385 ASN A O 1
ATOM 3186 N N . THR A 1 386 ? -27.774 17.820 -16.187 1.00 61.94 386 THR A N 1
ATOM 3187 C CA . THR A 1 386 ? -27.536 18.912 -15.235 1.00 61.94 386 THR A CA 1
ATOM 3188 C C . THR A 1 386 ? -26.747 18.413 -14.027 1.00 61.94 386 THR A C 1
ATOM 3190 O O . THR A 1 386 ? -27.217 17.530 -13.311 1.00 61.94 386 THR A O 1
ATOM 3193 N N . ILE A 1 387 ? -25.580 18.999 -13.750 1.00 66.31 387 ILE A N 1
ATOM 3194 C CA . ILE A 1 387 ? -24.834 18.742 -12.507 1.00 66.31 387 ILE A CA 1
ATOM 3195 C C . ILE A 1 387 ? -25.236 19.799 -11.479 1.00 66.31 387 ILE A C 1
ATOM 3197 O O . ILE A 1 387 ? -25.197 20.994 -11.771 1.00 66.31 387 ILE A O 1
ATOM 3201 N N . GLN A 1 388 ? -25.616 19.372 -10.274 1.00 69.31 388 GLN A N 1
ATOM 3202 C CA . GLN A 1 388 ? -25.906 20.261 -9.149 1.00 69.31 388 GLN A CA 1
ATOM 3203 C C . GLN A 1 388 ? -24.731 20.314 -8.177 1.00 69.31 388 GLN A C 1
ATOM 3205 O O . GLN A 1 388 ? -24.232 19.283 -7.731 1.00 69.31 388 GLN A O 1
ATOM 3210 N N . CYS A 1 389 ? -24.303 21.525 -7.816 1.00 66.12 389 CYS A N 1
ATOM 3211 C CA . CYS A 1 389 ? -23.337 21.714 -6.745 1.00 66.12 389 CYS A CA 1
ATOM 3212 C C . CYS A 1 389 ? -23.968 21.284 -5.409 1.00 66.12 389 CYS A C 1
ATOM 3214 O O . CYS A 1 389 ? -24.948 21.905 -4.990 1.00 66.12 389 CYS A O 1
ATOM 3216 N N . PRO A 1 390 ? -23.393 20.303 -4.690 1.00 64.88 390 PRO A N 1
ATOM 3217 C CA . PRO A 1 390 ? -23.968 19.808 -3.440 1.00 64.88 390 PRO A CA 1
ATOM 3218 C C . PRO A 1 390 ? -23.921 20.847 -2.313 1.00 64.88 390 PRO A C 1
ATOM 3220 O O . PRO A 1 390 ? -24.664 20.737 -1.345 1.00 64.88 390 PRO A O 1
ATOM 3223 N N . HIS A 1 391 ? -23.058 21.861 -2.434 1.00 70.50 391 HIS A N 1
ATOM 3224 C CA . HIS A 1 391 ? -22.882 22.888 -1.411 1.00 70.50 391 HIS A CA 1
ATOM 3225 C C . HIS A 1 391 ? -23.861 24.062 -1.562 1.00 70.50 391 HIS A C 1
ATOM 3227 O O . HIS A 1 391 ? -24.417 24.531 -0.576 1.00 70.50 391 HIS A O 1
ATOM 3233 N N . CYS A 1 392 ? -24.071 24.570 -2.782 1.00 76.06 392 CYS A N 1
ATOM 3234 C CA . CYS A 1 392 ? -24.906 25.760 -3.012 1.00 76.06 392 CYS A CA 1
ATOM 3235 C C . CYS A 1 392 ? -26.156 25.511 -3.870 1.00 76.06 392 CYS A C 1
ATOM 3237 O O . CYS A 1 392 ? -26.859 26.465 -4.198 1.00 76.06 392 CYS A O 1
ATOM 3239 N N . GLY A 1 393 ? -26.415 24.263 -4.278 1.00 77.50 393 GLY A N 1
ATOM 3240 C CA . GLY A 1 393 ? -27.576 23.870 -5.090 1.00 77.50 393 GLY A CA 1
ATOM 3241 C C . GLY A 1 393 ? -27.553 24.378 -6.536 1.00 77.50 393 GLY A C 1
ATOM 3242 O O . GLY A 1 393 ? -28.511 24.189 -7.284 1.00 77.50 393 GLY A O 1
ATOM 3243 N N . PHE A 1 394 ? -26.477 25.048 -6.952 1.00 75.56 394 PHE A N 1
ATOM 3244 C CA . PHE A 1 394 ? -26.395 25.650 -8.276 1.00 75.56 394 PHE A CA 1
ATOM 3245 C C . PHE A 1 394 ? -26.332 24.552 -9.353 1.00 75.56 394 PHE A C 1
ATOM 3247 O O . PHE A 1 394 ? -25.469 23.676 -9.286 1.00 75.56 394 PHE A O 1
ATOM 3254 N N . SER A 1 395 ? -27.301 24.568 -10.277 1.00 68.12 395 SER A N 1
ATOM 3255 C CA . SER A 1 395 ? -27.496 23.574 -11.346 1.00 68.12 395 SER A CA 1
ATOM 3256 C C . SER A 1 395 ? -26.898 24.079 -12.652 1.00 68.12 395 SER A C 1
ATOM 3258 O O . SER A 1 395 ? -27.103 25.243 -12.994 1.00 68.12 395 SER A O 1
ATOM 3260 N N . PHE A 1 396 ? -26.225 23.214 -13.407 1.00 68.06 396 PHE A N 1
ATOM 3261 C CA . PHE A 1 396 ? -25.532 23.623 -14.628 1.00 68.06 396 PHE A CA 1
ATOM 3262 C C . PHE A 1 396 ? -25.721 22.641 -15.765 1.00 68.06 396 PHE A C 1
ATOM 3264 O O . PHE A 1 396 ? -25.670 21.435 -15.548 1.00 68.06 396 PHE A O 1
ATOM 3271 N N . LEU A 1 397 ? -25.837 23.171 -16.979 1.00 58.97 397 LEU A N 1
ATOM 3272 C CA . LEU A 1 397 ? -25.746 22.394 -18.207 1.00 58.97 397 LEU A CA 1
ATOM 3273 C C . LEU A 1 397 ? -24.274 22.095 -18.505 1.00 58.97 397 LEU A C 1
ATOM 3275 O O . LEU A 1 397 ? -23.448 23.007 -18.511 1.00 58.97 397 LEU A O 1
ATOM 3279 N N . THR A 1 398 ? -23.960 20.837 -18.811 1.00 54.16 398 THR A N 1
ATOM 3280 C CA . THR A 1 398 ? -22.628 20.390 -19.251 1.00 54.16 398 THR A CA 1
ATOM 3281 C C . THR A 1 398 ? -22.113 21.144 -20.479 1.00 54.16 398 THR A C 1
ATOM 3283 O O . THR A 1 398 ? -20.937 21.082 -20.759 1.00 54.16 398 THR A O 1
ATOM 3286 N N . SER A 1 399 ? -22.925 21.916 -21.201 1.00 49.38 399 SER A N 1
ATOM 3287 C CA . SER A 1 399 ? -22.494 22.689 -22.374 1.00 49.38 399 SER A CA 1
ATOM 3288 C C . SER A 1 399 ? -21.824 24.042 -22.077 1.00 49.38 399 SER A C 1
ATOM 3290 O O . SER A 1 399 ? -21.437 24.730 -23.022 1.00 49.38 399 SER A O 1
ATOM 3292 N N . LYS A 1 400 ? -21.674 24.459 -20.809 1.00 52.34 400 LYS A N 1
ATOM 3293 C CA . LYS A 1 400 ? -21.044 25.744 -20.439 1.00 52.34 400 LYS A CA 1
ATOM 3294 C C . LYS A 1 400 ? -19.749 25.569 -19.630 1.00 52.34 400 LYS A C 1
ATOM 3296 O O . LYS A 1 400 ? -19.661 24.642 -18.825 1.00 52.34 400 LYS A O 1
ATOM 3301 N N . PRO A 1 401 ? -18.763 26.479 -19.777 1.00 50.16 401 PRO A N 1
ATOM 3302 C CA . PRO A 1 401 ? -17.458 26.408 -19.112 1.00 50.16 401 PRO A CA 1
ATOM 3303 C C . PRO A 1 401 ? -17.511 26.847 -17.634 1.00 50.16 401 PRO A C 1
ATOM 3305 O O . PRO A 1 401 ? -16.643 27.570 -17.152 1.00 50.16 401 PRO A O 1
ATOM 3308 N N . ASP A 1 402 ? -18.544 26.434 -16.903 1.00 54.34 402 ASP A N 1
ATOM 3309 C CA . ASP A 1 402 ? -18.792 26.890 -15.530 1.00 54.34 402 ASP A CA 1
ATOM 3310 C C . ASP A 1 402 ? -18.153 25.973 -14.469 1.00 54.34 402 ASP A C 1
ATOM 3312 O O . ASP A 1 402 ? -18.232 26.239 -13.264 1.00 54.34 402 ASP A O 1
ATOM 3316 N N . PHE A 1 403 ? -17.484 24.906 -14.916 1.00 51.41 403 PHE A N 1
ATOM 3317 C CA . PHE A 1 403 ? -16.643 24.053 -14.092 1.00 51.41 403 PHE A CA 1
ATOM 3318 C C . PHE A 1 403 ? -15.236 23.945 -14.661 1.00 51.41 403 PHE A C 1
ATOM 3320 O O . PHE A 1 403 ? -15.024 23.666 -15.843 1.00 51.41 403 PHE A O 1
ATOM 3327 N N . PHE A 1 404 ? -14.274 24.085 -13.759 1.00 52.59 404 PHE A N 1
ATOM 3328 C CA . PHE A 1 404 ? -12.928 23.587 -13.970 1.00 52.59 404 PHE A CA 1
ATOM 3329 C C . PHE A 1 404 ? -12.929 22.119 -13.573 1.00 52.59 404 PHE A C 1
ATOM 3331 O O . PHE A 1 404 ? -13.449 21.781 -12.502 1.00 52.59 404 PHE A O 1
ATOM 3338 N N . TYR A 1 405 ? -12.368 21.265 -14.426 1.00 53.56 405 TYR A N 1
ATOM 3339 C CA . TYR A 1 405 ? -11.937 19.961 -13.963 1.00 53.56 405 TYR A CA 1
ATOM 3340 C C . TYR A 1 405 ? -10.471 20.023 -13.599 1.00 53.56 405 TYR A C 1
ATOM 3342 O O . TYR A 1 405 ? -9.669 20.693 -14.251 1.00 53.56 405 TYR A O 1
ATOM 3350 N N . TYR A 1 406 ? -10.118 19.282 -12.565 1.00 49.09 406 TYR A N 1
ATOM 3351 C CA . TYR A 1 406 ? -8.725 18.976 -12.332 1.00 49.09 406 TYR A CA 1
ATOM 3352 C C . TYR A 1 406 ? -8.377 17.800 -13.224 1.00 49.09 406 TYR A C 1
ATOM 3354 O O . TYR A 1 406 ? -8.871 16.686 -13.028 1.00 49.09 406 TYR A O 1
ATOM 3362 N N . SER A 1 407 ? -7.565 18.054 -14.247 1.00 47.31 407 SER A N 1
ATOM 3363 C CA . SER A 1 407 ? -6.971 16.958 -14.998 1.00 47.31 407 SER A CA 1
ATOM 3364 C C . SER A 1 407 ? -6.054 16.156 -14.068 1.00 47.31 407 SER A C 1
ATOM 3366 O O . SER A 1 407 ? -5.723 16.585 -12.958 1.00 47.31 407 SER A O 1
ATOM 3368 N N . ASN A 1 408 ? -5.615 14.980 -14.518 1.00 42.72 408 ASN A N 1
ATOM 3369 C CA . ASN A 1 408 ? -4.804 13.989 -13.781 1.00 42.72 408 ASN A CA 1
ATOM 3370 C C . ASN A 1 408 ? -3.470 14.520 -13.210 1.00 42.72 408 ASN A C 1
ATOM 3372 O O . ASN A 1 408 ? -2.640 13.760 -12.720 1.00 42.72 408 ASN A O 1
ATOM 3376 N N . ILE A 1 409 ? -3.224 15.812 -13.378 1.00 39.53 409 ILE A N 1
ATOM 3377 C CA . ILE A 1 409 ? -1.992 16.542 -13.168 1.00 39.53 409 ILE A CA 1
ATOM 3378 C C . ILE A 1 409 ? -2.199 17.821 -12.345 1.00 39.53 409 ILE A C 1
ATOM 3380 O O . ILE A 1 409 ? -1.252 18.601 -12.257 1.00 39.53 409 ILE A O 1
ATOM 3384 N N . GLY A 1 410 ? -3.391 18.022 -11.763 1.00 41.41 410 GLY A N 1
ATOM 3385 C CA . GLY A 1 410 ? -3.728 19.121 -10.851 1.00 41.41 410 GLY A CA 1
ATOM 3386 C C . GLY A 1 410 ? -3.728 20.517 -11.464 1.00 41.41 410 GLY A C 1
ATOM 3387 O O . GLY A 1 410 ? -3.718 21.506 -10.738 1.00 41.41 410 GLY A O 1
ATOM 3388 N N . THR A 1 411 ? -3.737 20.622 -12.787 1.00 45.78 411 THR A N 1
ATOM 3389 C CA . THR A 1 411 ? -4.023 21.882 -13.466 1.00 45.78 411 THR A CA 1
ATOM 3390 C C . THR A 1 411 ? -5.535 22.041 -13.574 1.00 45.78 411 THR A C 1
ATOM 3392 O O . THR A 1 411 ? -6.224 21.105 -13.986 1.00 45.78 411 THR A O 1
ATOM 3395 N N . GLU A 1 412 ? -6.054 23.209 -13.180 1.00 50.22 412 GLU A N 1
ATOM 3396 C CA . GLU A 1 412 ? -7.417 23.595 -13.551 1.00 50.22 412 GLU A CA 1
ATOM 3397 C C . GLU A 1 412 ? -7.467 23.693 -15.069 1.00 50.22 412 GLU A C 1
ATOM 3399 O O . GLU A 1 412 ? -6.831 24.555 -15.675 1.00 50.22 412 GLU A O 1
ATOM 3404 N N . GLU A 1 413 ? -8.220 22.794 -15.681 1.00 55.00 413 GLU A N 1
ATOM 3405 C CA . GLU A 1 413 ? -8.546 22.873 -17.089 1.00 55.00 413 GLU A CA 1
ATOM 3406 C C . GLU A 1 413 ? -10.027 23.202 -17.220 1.00 55.00 413 GLU A C 1
ATOM 3408 O O . GLU A 1 413 ? -10.889 22.670 -16.513 1.00 55.00 413 GLU A O 1
ATOM 3413 N N . LEU A 1 414 ? -10.327 24.119 -18.133 1.00 54.12 414 LEU A N 1
ATOM 3414 C CA . LEU A 1 414 ? -11.699 24.402 -18.516 1.00 54.12 414 LEU A CA 1
ATOM 3415 C C . LEU A 1 414 ? -12.237 23.167 -19.247 1.00 54.12 414 LEU A C 1
ATOM 3417 O O . LEU A 1 414 ? -11.614 22.708 -20.212 1.00 54.12 414 LEU A O 1
ATOM 3421 N N . ILE A 1 415 ? -13.384 22.625 -18.829 1.00 53.31 415 ILE A N 1
ATOM 3422 C CA . ILE A 1 415 ? -14.026 21.590 -19.639 1.00 53.31 415 ILE A CA 1
ATOM 3423 C C . ILE A 1 415 ? -14.672 22.281 -20.843 1.00 53.31 415 ILE A C 1
ATOM 3425 O O . ILE A 1 415 ? -15.760 22.845 -20.750 1.00 53.31 415 ILE A O 1
ATOM 3429 N N . LEU A 1 416 ? -13.983 22.261 -21.983 1.00 47.25 416 LEU A N 1
ATOM 3430 C CA . LEU A 1 416 ? -14.568 22.641 -23.263 1.00 47.25 416 LEU A CA 1
ATOM 3431 C C . LEU A 1 416 ? -15.264 21.414 -23.846 1.00 47.25 416 LEU A C 1
ATOM 3433 O O . LEU A 1 416 ? -14.628 20.543 -24.440 1.00 47.25 416 LEU A O 1
ATOM 3437 N N . PHE A 1 417 ? -16.575 21.334 -23.653 1.00 47.72 417 PHE A N 1
ATOM 3438 C CA . PHE A 1 417 ? -17.396 20.378 -24.377 1.00 47.72 417 PHE A CA 1
ATOM 3439 C C . PHE A 1 417 ? -17.551 20.888 -25.809 1.00 47.72 417 PHE A C 1
ATOM 3441 O O . PHE A 1 417 ? -18.129 21.950 -26.038 1.00 47.72 417 PHE A O 1
ATOM 3448 N N . GLN A 1 418 ? -16.983 20.163 -26.773 1.00 39.94 418 GLN A N 1
ATOM 3449 C CA . GLN A 1 418 ? -17.258 20.433 -28.179 1.00 39.94 418 GLN A CA 1
ATOM 3450 C C . GLN A 1 418 ? -18.727 20.094 -28.427 1.00 39.94 418 GLN A C 1
ATOM 3452 O O . GLN A 1 418 ? -19.139 18.951 -28.231 1.00 39.94 418 GLN A O 1
ATOM 3457 N N . SER A 1 419 ? -19.523 21.091 -28.812 1.00 37.72 419 SER A N 1
ATOM 3458 C CA . SER A 1 419 ? -20.795 20.808 -29.466 1.00 37.72 419 SER A CA 1
ATOM 3459 C C . SER A 1 419 ? -20.468 20.182 -30.819 1.00 37.72 419 SER A C 1
ATOM 3461 O O . SER A 1 419 ? -19.658 20.727 -31.569 1.00 37.72 419 SER A O 1
ATOM 3463 N N . GLU A 1 420 ? -21.034 19.011 -31.107 1.00 39.88 420 GLU A N 1
ATOM 3464 C CA . GLU A 1 420 ? -21.084 18.542 -32.490 1.00 39.88 420 GLU A CA 1
ATOM 3465 C C . GLU A 1 420 ? -21.926 19.559 -33.268 1.00 39.88 420 GLU A C 1
ATOM 3467 O O . GLU A 1 420 ? -23.060 19.853 -32.883 1.00 39.88 420 GLU A O 1
ATOM 3472 N N . SER A 1 421 ? -21.305 20.175 -34.272 1.00 37.19 421 SER A N 1
ATOM 3473 C CA . SER A 1 421 ? -21.925 21.109 -35.213 1.00 37.19 421 SER A CA 1
ATOM 3474 C C . SER A 1 421 ? -22.789 20.388 -36.231 1.00 37.19 421 SER A C 1
ATOM 3476 O O . SER A 1 421 ? -22.256 19.399 -36.791 1.00 37.19 421 SER A O 1
#

Secondary structure (DSSP, 8-state):
--HHHHHHHHHHHHHHHHHHHHHHTTB--SS----S---HHHHHHHHHHHTTT-HHHHHHHHHHHHHHGGGS-HHHHHHHHHHHT-HHHHHHHHHHHHHH-TTTTHHHHHHHHHHS-S----EES-SS--STT--SB-HHHHHTTEE-B-------B--HHHHHHT-HHHHHHHHH-SSHHHHHHHHHHHHHHHHTT-S-----HHHHHHHTT--HHHHHHHHHHHHHTTSEEEE---TT-TTS-EEEESS----PPPTTS--S---HHHHHHHHHHHHHHHHHHHH---H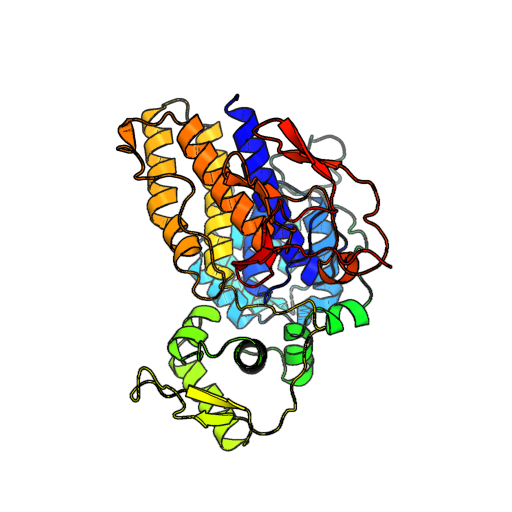HHHHHHHHHHHHHHHHHHHT-TTS--PSPSSSS---GGGS-HHHHHHHHHHHHHHHHHHHTT--EEEETTT--EEE-S--S-TTTTTSSS-TT-EEEPTTT--EEETTSS-EEEE-TTS-EEE---PPP-

Mean predicted aligned error: 9.76 Å

Foldseek 3Di:
DDPVVLLVLLLVLLLLLLVQLVVLQFFADDHFHFFAAHDPLLSLLLCLQNCQAPVLSVLRVLVSCLPCVQLAQLVLSLLLVVVVLDLSSLLSVLLSVCVRPCVVNVVSNVSSVVSHDPDQAQAESHPDDDPPPAADFDVSSVVSSYGDGDDDRDHGGDDPVLSCLSHLLSVLCVVVNNDLLSVLLVQQLLVVVLCVVPVDDFQALVNSCQLSVHDSVVSVVSVVVCVVVQQKDWDCPCPPDSPGTGIDGDDDPGPDRDPSHNQDHASSNLVSVLSSLSNVLSVVLVVDPDFVVNLVSLVVSCVPRVCSLPVRVQQCQDDDDDDDDDDSVPDGSVRSSVRVSVSSNSVSCLRSVQWWKQALPPRDIDGWPDDDDVVVVLDDDQQPDWDADPPPRDTDRPCDQRIFTQDNRRDGDGPHRDDDD

Radius of gyration: 22.75 Å; Cα contacts (8 Å, |Δi|>4): 569; chains: 1; bounding box: 56×54×62 Å